Protein AF-A0A4S4L945-F1 (afdb_monomer)

Foldseek 3Di:
DDPDPPPPPPDDLVVVLVVLLPDDLVVLVVQLPPDPSSVVSSLDLSSLLSLVVPDDCLLQLLDQLQPPSVPDDSVRSNVRSVVSNVVSVLVVVCVVPVVSPDPDDDDADDDVCVVQPPCQLHDAPPPDWDWDQDRNRQWIWTQGQLAKIWIWGDDPDPDHIDTLDMPPDDDPDDDDDQRKHFPDWDWDFDNPPSTKIWIWTWIFGDDDPDTGFIKIWIWIQDPVVSDIGTDFIGGDPDPQPADWPDWDWADDDQKIWIWTHHPVDLKIWIKIARGVVRFIEIATRFRFLDWYDDNFWTWTWTADPVRWIKTKTAGPVQVVVVRVVDRYDYPVVGDTDIDTDDPVPDPDSPPCVVVVVVVVVVVVVVD

Mean predicted aligned error: 8.58 Å

Structure (mmCIF, N/CA/C/O backbone):
data_AF-A0A4S4L945-F1
#
_entry.id   AF-A0A4S4L945-F1
#
loop_
_atom_site.group_PDB
_atom_site.id
_atom_site.type_symbol
_atom_site.label_atom_id
_atom_site.label_alt_id
_atom_site.label_comp_id
_atom_site.label_asym_id
_atom_site.label_entity_id
_atom_site.label_seq_id
_atom_site.pdbx_PDB_ins_code
_atom_site.Cartn_x
_atom_site.Cartn_y
_atom_site.Cartn_z
_atom_site.occupancy
_atom_site.B_iso_or_equiv
_atom_site.auth_seq_id
_atom_site.auth_comp_id
_atom_site.auth_asym_id
_atom_site.auth_atom_id
_atom_site.pdbx_PDB_model_num
ATOM 1 N N . MET A 1 1 ? -46.950 -0.192 37.324 1.00 51.53 1 MET A N 1
ATOM 2 C CA . MET A 1 1 ? -46.096 -1.327 36.914 1.00 51.53 1 MET A CA 1
ATOM 3 C C . MET A 1 1 ? -44.756 -1.164 37.608 1.00 51.53 1 MET A C 1
ATOM 5 O O . MET A 1 1 ? -44.047 -0.215 37.305 1.00 51.53 1 MET A O 1
ATOM 9 N N . SER A 1 2 ? -44.457 -1.994 38.605 1.00 56.75 2 SER A N 1
ATOM 10 C CA . SER A 1 2 ? -43.145 -2.006 39.260 1.00 56.75 2 SER A CA 1
ATOM 11 C C . SER A 1 2 ? -42.144 -2.676 38.324 1.00 56.75 2 SER A C 1
ATOM 13 O O . SER A 1 2 ? -42.331 -3.840 37.973 1.00 56.75 2 SER A O 1
ATOM 15 N N . ALA A 1 3 ? -41.114 -1.948 37.892 1.00 60.94 3 ALA A N 1
ATOM 16 C CA . ALA A 1 3 ? -40.014 -2.534 37.138 1.00 60.94 3 ALA A CA 1
ATOM 17 C C . ALA A 1 3 ? -39.340 -3.596 38.019 1.00 60.94 3 ALA A C 1
ATOM 19 O O . ALA A 1 3 ? -38.816 -3.267 39.084 1.00 60.94 3 ALA A O 1
ATOM 20 N N . GLN A 1 4 ? -39.405 -4.866 37.612 1.00 71.81 4 GLN A N 1
ATOM 21 C CA . GLN A 1 4 ? -38.628 -5.908 38.273 1.00 71.81 4 GLN A CA 1
ATOM 22 C C . GLN A 1 4 ? -37.138 -5.571 38.110 1.00 71.81 4 GLN A C 1
ATOM 24 O O . GLN A 1 4 ? -36.712 -5.244 36.997 1.00 71.81 4 GLN A O 1
ATOM 29 N N . PRO A 1 5 ? -36.343 -5.599 39.192 1.00 68.12 5 PRO A N 1
ATOM 30 C CA . PRO A 1 5 ? -34.903 -5.444 39.080 1.00 68.12 5 PRO A CA 1
ATOM 31 C C . PRO A 1 5 ? -34.364 -6.574 38.198 1.00 68.12 5 PRO A C 1
ATOM 33 O O . PRO A 1 5 ? -34.696 -7.737 38.399 1.00 68.12 5 PRO A O 1
ATOM 36 N N . LEU A 1 6 ? -33.564 -6.222 37.191 1.00 68.56 6 LEU A N 1
ATOM 37 C CA . LEU A 1 6 ? -32.927 -7.182 36.292 1.00 68.56 6 LEU A CA 1
ATOM 38 C C . LEU A 1 6 ? -32.012 -8.112 37.109 1.00 68.56 6 LEU A C 1
ATOM 40 O O . LEU A 1 6 ? -30.881 -7.747 37.426 1.00 68.56 6 LEU A O 1
ATOM 44 N N . GLU A 1 7 ? -32.488 -9.317 37.429 1.00 69.44 7 GLU A N 1
ATOM 45 C CA . GLU A 1 7 ? -31.736 -10.356 38.159 1.00 69.44 7 GLU A CA 1
ATOM 46 C C . GLU A 1 7 ? -30.436 -10.774 37.437 1.00 69.44 7 GLU A C 1
ATOM 48 O O . GLU A 1 7 ? -29.521 -11.314 38.052 1.00 69.44 7 GLU A O 1
ATOM 53 N N . GLY A 1 8 ? -30.291 -10.436 36.150 1.00 63.09 8 GLY A N 1
ATOM 54 C CA . GLY A 1 8 ? -29.086 -10.669 35.344 1.00 63.09 8 GLY A CA 1
ATOM 55 C C . GLY A 1 8 ? -27.910 -9.706 35.579 1.00 63.09 8 GLY A C 1
ATOM 56 O O . GLY A 1 8 ? -26.904 -9.809 34.882 1.00 63.09 8 GLY A O 1
ATOM 57 N N . LEU A 1 9 ? -27.992 -8.759 36.524 1.00 71.69 9 LEU A N 1
ATOM 58 C CA . LEU A 1 9 ? -26.921 -7.774 36.773 1.00 71.69 9 LEU A CA 1
ATOM 59 C C . LEU A 1 9 ? -25.743 -8.293 37.620 1.00 71.69 9 LEU A C 1
ATOM 61 O O . LEU A 1 9 ? -24.741 -7.593 37.734 1.00 71.69 9 LEU A O 1
ATOM 65 N N . ASN A 1 10 ? -25.812 -9.517 38.155 1.00 86.25 10 ASN A N 1
ATOM 66 C CA . ASN A 1 10 ? -24.714 -10.147 38.910 1.00 86.25 10 ASN A CA 1
ATOM 67 C C . ASN A 1 10 ? -23.639 -10.807 38.024 1.00 86.25 10 ASN A C 1
ATOM 69 O O . ASN A 1 10 ? -22.883 -11.667 38.475 1.00 86.25 10 ASN A O 1
ATOM 73 N N . VAL A 1 11 ? -23.557 -10.418 36.754 1.00 91.75 11 VAL A N 1
ATOM 74 C CA . VAL A 1 11 ? -22.501 -10.869 35.847 1.00 91.75 11 VAL A CA 1
ATOM 75 C C . VAL A 1 11 ? -21.229 -10.035 36.089 1.00 91.75 11 VAL A C 1
ATOM 77 O O . VAL A 1 11 ? -21.309 -8.802 36.080 1.00 91.75 11 VAL A O 1
ATOM 80 N N . PRO A 1 12 ? -20.056 -10.667 36.288 1.00 95.25 12 PRO A N 1
ATOM 81 C CA . PRO A 1 12 ? -18.782 -9.967 36.436 1.00 95.25 12 PRO A CA 1
ATOM 82 C C . PRO A 1 12 ? -18.471 -9.000 35.280 1.00 95.25 12 PRO A C 1
ATOM 84 O O . PRO A 1 12 ? -18.777 -9.261 34.115 1.00 95.25 12 PRO A O 1
ATOM 87 N N . SER A 1 13 ? -17.847 -7.861 35.594 1.00 94.75 13 SER A N 1
ATOM 88 C CA . SER A 1 13 ? -17.571 -6.787 34.624 1.00 94.75 13 SER A CA 1
ATOM 89 C C . SER A 1 13 ? -16.722 -7.230 33.427 1.00 94.75 13 SER A C 1
ATOM 91 O O . SER A 1 13 ? -16.886 -6.701 32.332 1.00 94.75 13 SER A O 1
ATOM 93 N N . ASP A 1 14 ? -15.816 -8.187 33.610 1.00 95.56 14 ASP A N 1
ATOM 94 C CA . ASP A 1 14 ? -14.976 -8.765 32.556 1.00 95.56 14 ASP A CA 1
ATOM 95 C C . ASP A 1 14 ? -15.785 -9.571 31.531 1.00 95.56 14 ASP A C 1
ATOM 97 O O . ASP A 1 14 ? -15.501 -9.500 30.334 1.00 95.56 14 ASP A O 1
ATOM 101 N N . VAL A 1 15 ? -16.840 -10.264 31.969 1.00 96.00 15 VAL A N 1
ATOM 102 C CA . VAL A 1 15 ? -17.773 -10.952 31.067 1.00 96.00 15 VAL A CA 1
ATOM 103 C C . VAL A 1 15 ? -18.529 -9.929 30.221 1.00 96.00 15 VAL A C 1
ATOM 105 O O . VAL A 1 15 ? -18.613 -10.085 29.004 1.00 96.00 15 VAL A O 1
ATOM 108 N N . TRP A 1 16 ? -19.000 -8.832 30.824 1.00 96.06 16 TRP A N 1
ATOM 109 C CA . TRP A 1 16 ? -19.632 -7.751 30.064 1.00 96.06 16 TRP A CA 1
ATOM 110 C C . TRP A 1 16 ? -18.682 -7.076 29.078 1.00 96.06 16 TRP A C 1
ATOM 112 O O . TRP A 1 16 ? -19.098 -6.765 27.966 1.00 96.06 16 TRP A O 1
ATOM 122 N N . LEU A 1 17 ? -17.411 -6.876 29.442 1.00 96.19 17 LEU A N 1
ATOM 123 C CA . LEU A 1 17 ? -16.409 -6.353 28.509 1.00 96.19 17 LEU A CA 1
ATOM 124 C C . LEU A 1 17 ? -16.252 -7.281 27.301 1.00 96.19 17 LEU A C 1
ATOM 126 O O . LEU A 1 17 ? -16.306 -6.796 26.177 1.00 96.19 17 LEU A O 1
ATOM 130 N N . ARG A 1 18 ? -16.155 -8.601 27.511 1.00 95.00 18 ARG A N 1
ATOM 131 C CA . ARG A 1 18 ? -16.090 -9.583 26.412 1.00 95.00 18 ARG A CA 1
ATOM 132 C C . ARG A 1 18 ? -17.338 -9.579 25.529 1.00 95.00 18 ARG A C 1
ATOM 134 O O . ARG A 1 18 ? -17.214 -9.771 24.325 1.00 95.00 18 ARG A O 1
ATOM 141 N N . ILE A 1 19 ? -18.521 -9.358 26.105 1.00 95.81 19 ILE A N 1
ATOM 142 C CA . ILE A 1 19 ? -19.761 -9.195 25.332 1.00 95.81 19 ILE A CA 1
ATOM 143 C C . ILE A 1 19 ? -19.676 -7.922 24.482 1.00 95.81 19 ILE A C 1
ATOM 145 O O . ILE A 1 19 ? -19.891 -7.978 23.276 1.00 95.81 19 ILE A O 1
ATOM 149 N N . MET A 1 20 ? -19.291 -6.792 25.081 1.00 96.94 20 MET A N 1
ATOM 150 C CA . MET A 1 20 ? -19.167 -5.514 24.373 1.00 96.94 20 MET A CA 1
ATOM 151 C C . MET A 1 20 ? -18.092 -5.531 23.280 1.00 96.94 20 MET A C 1
ATOM 153 O O . MET A 1 20 ? -18.253 -4.845 22.281 1.00 96.94 20 MET A O 1
ATOM 157 N N . GLU A 1 21 ? -17.028 -6.327 23.421 1.00 93.94 21 GLU A N 1
ATOM 158 C CA . GLU A 1 21 ? -16.022 -6.544 22.365 1.00 93.94 21 GLU A CA 1
ATOM 159 C C . GLU A 1 21 ? -16.591 -7.204 21.099 1.00 93.94 21 GLU A C 1
ATOM 161 O O . GLU A 1 21 ? -15.948 -7.163 20.052 1.00 93.94 21 GLU A O 1
ATOM 166 N N . LYS A 1 22 ? -17.763 -7.842 21.190 1.00 94.06 22 LYS A N 1
ATOM 167 C CA . LYS A 1 22 ? -18.469 -8.462 20.059 1.00 94.06 22 LYS A CA 1
ATOM 168 C C . LYS A 1 22 ? -19.614 -7.606 19.522 1.00 94.06 22 LYS A C 1
ATOM 170 O O . LYS A 1 22 ? -20.199 -7.966 18.505 1.00 94.06 22 LYS A O 1
ATOM 175 N N . CYS A 1 23 ? -19.934 -6.506 20.195 1.00 95.62 23 CYS A N 1
ATOM 176 C CA . CYS A 1 23 ? -20.962 -5.572 19.767 1.00 95.62 23 CYS A CA 1
ATOM 177 C C . CYS A 1 23 ? -20.422 -4.610 18.707 1.00 95.62 23 CYS A C 1
ATOM 179 O O . CYS A 1 23 ? -19.255 -4.213 18.736 1.00 95.62 23 CYS A O 1
ATOM 181 N N . ARG A 1 24 ? -21.304 -4.165 17.814 1.00 94.00 24 ARG A N 1
ATOM 182 C CA . ARG A 1 24 ? -21.025 -3.051 16.904 1.00 94.00 24 ARG A CA 1
ATOM 183 C C . ARG A 1 24 ? -20.937 -1.740 17.681 1.00 94.00 24 ARG A C 1
ATOM 185 O O . ARG A 1 24 ? -21.449 -1.608 18.797 1.00 94.00 24 ARG A O 1
ATOM 192 N N . VAL A 1 25 ? -20.322 -0.730 17.078 1.00 95.19 25 VAL A N 1
ATOM 193 C CA . VAL A 1 25 ? -20.132 0.581 17.715 1.00 95.19 25 VAL A CA 1
ATOM 194 C C . VAL A 1 25 ? -21.474 1.232 18.075 1.00 95.19 25 VAL A C 1
ATOM 196 O O . VAL A 1 25 ? -21.603 1.827 19.146 1.00 95.19 25 VAL A O 1
ATOM 199 N N . GLU A 1 26 ? -22.503 1.071 17.246 1.00 95.62 26 GLU A N 1
ATOM 200 C CA . GLU A 1 26 ? -23.861 1.584 17.473 1.00 95.62 26 GLU A CA 1
ATOM 201 C C . GLU A 1 26 ? -24.519 0.934 18.693 1.00 95.62 26 GLU A C 1
ATOM 203 O O . GLU A 1 26 ? -25.183 1.604 19.492 1.00 95.62 26 GLU A O 1
ATOM 208 N N . GLU A 1 27 ? -24.313 -0.371 18.857 1.00 97.06 27 GLU A N 1
ATOM 209 C CA . GLU A 1 27 ? -24.838 -1.157 19.972 1.00 97.06 27 GLU A CA 1
ATOM 210 C C . GLU A 1 27 ? -24.152 -0.750 21.276 1.00 97.06 27 GLU A C 1
ATOM 212 O O . GLU A 1 27 ? -24.826 -0.499 22.273 1.00 97.06 27 GLU A O 1
ATOM 217 N N . ILE A 1 28 ? -22.826 -0.570 21.256 1.00 97.44 28 ILE A N 1
ATOM 218 C CA . ILE A 1 28 ? -22.050 -0.062 22.398 1.00 97.44 28 ILE A CA 1
ATOM 219 C C . ILE A 1 28 ? -22.556 1.322 22.828 1.00 97.44 28 ILE A C 1
ATOM 221 O O . ILE A 1 28 ? -22.795 1.556 24.016 1.00 97.44 28 ILE A O 1
ATOM 225 N N . LEU A 1 29 ? -22.759 2.235 21.871 1.00 96.75 29 LEU A N 1
ATOM 226 C CA . LEU A 1 29 ? -23.290 3.579 22.131 1.00 96.75 29 LEU A CA 1
ATOM 227 C C . LEU A 1 29 ? -24.740 3.563 22.636 1.00 96.75 29 LEU A C 1
ATOM 229 O O . LEU A 1 29 ? -25.163 4.496 23.323 1.00 96.75 29 LEU A O 1
ATOM 233 N N . SER A 1 30 ? -25.510 2.532 22.291 1.00 97.44 30 SER A N 1
ATOM 234 C CA . SER A 1 30 ? -26.875 2.334 22.785 1.00 97.44 30 SER A CA 1
ATOM 235 C C . SER A 1 30 ? -26.867 1.785 24.213 1.00 97.44 30 SER A C 1
ATOM 237 O O . SER A 1 30 ? -27.512 2.366 25.085 1.00 97.44 30 SER A O 1
ATOM 239 N N . LEU A 1 31 ? -26.059 0.753 24.486 1.00 96.50 31 LEU A N 1
ATOM 240 C CA . LEU A 1 31 ? -25.857 0.177 25.821 1.00 96.50 31 LEU A CA 1
ATOM 241 C C . LEU A 1 31 ? -25.383 1.223 26.832 1.00 96.50 31 LEU A C 1
ATOM 243 O O . LEU A 1 31 ? -25.878 1.262 27.959 1.00 96.50 31 LEU A O 1
ATOM 247 N N . GLU A 1 32 ? -24.475 2.113 26.424 1.00 97.25 32 GLU A N 1
ATOM 248 C CA . GLU A 1 32 ? -23.985 3.219 27.254 1.00 97.25 32 GLU A CA 1
ATOM 249 C C . GLU A 1 32 ? -25.119 4.071 27.849 1.00 97.25 32 GLU A C 1
ATOM 251 O O . GLU A 1 32 ? -25.000 4.555 28.977 1.00 97.25 32 GLU A O 1
ATOM 256 N N . LYS A 1 33 ? -26.219 4.256 27.109 1.00 97.50 33 LYS A N 1
ATOM 257 C CA . LYS A 1 33 ? -27.363 5.086 27.518 1.00 97.50 33 LYS A CA 1
ATOM 258 C C . LYS A 1 33 ? -28.334 4.356 28.448 1.00 97.50 33 LYS A C 1
ATOM 260 O O . LYS A 1 33 ? -29.189 5.005 29.042 1.00 97.50 33 LYS A O 1
ATOM 265 N N . CYS A 1 34 ? -28.221 3.034 28.578 1.00 96.38 34 CYS A N 1
ATOM 266 C CA . CYS A 1 34 ? -29.190 2.222 29.310 1.00 96.38 34 CYS A CA 1
ATOM 267 C C . CYS A 1 34 ? -29.028 2.326 30.832 1.00 96.38 34 CYS A C 1
ATOM 269 O O . CYS A 1 34 ? -30.015 2.485 31.548 1.00 96.38 34 CYS A O 1
ATOM 271 N N . CYS A 1 35 ? -27.803 2.204 31.359 1.00 95.06 35 CYS A N 1
ATOM 272 C CA . CYS A 1 35 ? -27.567 2.224 32.807 1.00 95.06 35 CYS A CA 1
ATOM 273 C C . CYS A 1 35 ? -26.130 2.623 33.185 1.00 95.06 35 CYS A C 1
ATOM 275 O O . CYS A 1 35 ? -25.215 2.616 32.361 1.00 95.06 35 CYS A O 1
ATOM 277 N N . LYS A 1 36 ? -25.905 2.926 34.473 1.00 95.38 36 LYS A N 1
ATOM 278 C CA . LYS A 1 36 ? -24.594 3.354 35.002 1.00 95.38 36 LYS A CA 1
ATOM 279 C C . LYS A 1 36 ? -23.494 2.296 34.828 1.00 95.38 36 LYS A C 1
ATOM 281 O O . LYS A 1 36 ? -22.338 2.662 34.626 1.00 95.38 36 LYS A O 1
ATOM 286 N N . LEU A 1 37 ? -23.839 1.007 34.901 1.00 95.06 37 LEU A N 1
ATOM 287 C CA . LEU A 1 37 ? -22.891 -0.088 34.673 1.00 95.06 37 LEU A CA 1
ATOM 288 C C . LEU A 1 37 ? -22.349 -0.036 33.239 1.00 95.06 37 LEU A C 1
ATOM 290 O O . LEU A 1 37 ? -21.143 0.113 33.052 1.00 95.06 37 LEU A O 1
ATOM 294 N N . PHE A 1 38 ? -23.233 -0.071 32.237 1.00 96.62 38 PHE A N 1
ATOM 295 C CA . PHE A 1 38 ? -22.834 -0.008 30.830 1.00 96.62 38 PHE A CA 1
ATOM 296 C C . PHE A 1 38 ? -22.183 1.317 30.462 1.00 96.62 38 PHE A C 1
ATOM 298 O O . PHE A 1 38 ? -21.227 1.319 29.698 1.00 96.62 38 PHE A O 1
ATOM 305 N N . TYR A 1 39 ? -22.606 2.428 31.064 1.00 97.19 39 TYR A N 1
ATOM 306 C CA . TYR A 1 39 ? -21.920 3.705 30.907 1.00 97.19 39 TYR A CA 1
ATOM 307 C C . TYR A 1 39 ? -20.442 3.635 31.320 1.00 97.19 39 TYR A C 1
ATOM 309 O O . TYR A 1 39 ? -19.559 4.131 30.618 1.00 97.19 39 TYR A O 1
ATOM 317 N N . ASN A 1 40 ? -20.151 2.995 32.455 1.00 96.62 40 ASN A N 1
ATOM 318 C CA . ASN A 1 40 ? -18.781 2.832 32.935 1.00 96.62 40 ASN A CA 1
ATOM 319 C C . ASN A 1 40 ? -17.982 1.853 32.061 1.00 96.62 40 ASN A C 1
ATOM 321 O O . ASN A 1 40 ? -16.823 2.127 31.748 1.00 96.62 40 ASN A O 1
ATOM 325 N N . LEU A 1 41 ? -18.600 0.751 31.627 1.00 96.75 41 LEU A N 1
ATOM 326 C CA . LEU A 1 41 ? -17.970 -0.236 30.745 1.00 96.75 41 LEU A CA 1
ATOM 327 C C . LEU A 1 41 ? -17.680 0.340 29.353 1.00 96.75 41 LEU A C 1
ATOM 329 O O . LEU A 1 41 ? -16.562 0.211 28.862 1.00 96.75 41 LEU A O 1
ATOM 333 N N . ALA A 1 42 ? -18.621 1.087 28.774 1.00 97.12 42 ALA A N 1
ATOM 334 C CA . ALA A 1 42 ? -18.456 1.825 27.522 1.00 97.12 42 ALA A CA 1
ATOM 335 C C . ALA A 1 42 ? -17.404 2.940 27.619 1.00 97.12 42 ALA A C 1
ATOM 337 O O . ALA A 1 42 ? -16.998 3.494 26.606 1.00 97.12 42 ALA A O 1
ATOM 338 N N . LYS A 1 43 ? -16.931 3.310 28.814 1.00 96.00 43 LYS A N 1
ATOM 339 C CA . LYS A 1 43 ? -15.778 4.211 28.991 1.00 96.00 43 LYS A CA 1
ATOM 340 C C . LYS A 1 43 ? -14.445 3.479 29.117 1.00 96.00 43 LYS A C 1
ATOM 342 O O . LYS A 1 43 ? -13.402 4.139 29.187 1.00 96.00 43 LYS A O 1
ATOM 347 N N . SER A 1 44 ? -14.462 2.149 29.157 1.00 96.75 44 SER A N 1
ATOM 348 C CA . SER A 1 44 ? -13.255 1.336 29.204 1.00 96.75 44 SER A CA 1
ATOM 349 C C . SER A 1 44 ? -12.437 1.523 27.934 1.00 96.75 44 SER A C 1
ATOM 351 O O . SER A 1 44 ? -12.943 1.457 26.816 1.00 96.75 44 SER A O 1
ATOM 353 N N . ARG A 1 45 ? -11.132 1.721 28.116 1.00 95.50 45 ARG A N 1
ATOM 354 C CA . ARG A 1 45 ? -10.160 1.788 27.023 1.00 95.50 45 ARG A CA 1
ATOM 355 C C . ARG A 1 45 ? -10.157 0.511 26.181 1.00 95.50 45 ARG A C 1
ATOM 357 O O . ARG A 1 45 ? -9.976 0.601 24.974 1.00 95.50 45 ARG A O 1
ATOM 364 N N . ILE A 1 46 ? -10.335 -0.645 26.822 1.00 94.88 46 ILE A N 1
ATOM 365 C CA . ILE A 1 46 ? -10.222 -1.963 26.185 1.00 94.88 46 ILE A CA 1
ATOM 366 C C . ILE A 1 46 ? -11.281 -2.124 25.091 1.00 94.88 46 ILE A C 1
ATOM 368 O O . ILE A 1 46 ? -10.937 -2.521 23.983 1.00 94.88 46 ILE A O 1
ATOM 372 N N . VAL A 1 47 ? -12.525 -1.715 25.365 1.00 95.75 47 VAL A N 1
ATOM 373 C CA . VAL A 1 47 ? -13.643 -1.781 24.407 1.00 95.75 47 VAL A CA 1
ATOM 374 C C . VAL A 1 47 ? -13.308 -1.011 23.130 1.00 95.75 47 VAL A C 1
ATOM 376 O O . VAL A 1 47 ? -13.337 -1.570 22.039 1.00 95.75 47 VAL A O 1
ATOM 379 N N . TRP A 1 48 ? -12.915 0.260 23.258 1.00 95.44 48 TRP A N 1
ATOM 380 C CA . TRP A 1 48 ? -12.605 1.093 22.092 1.00 95.44 48 TRP A CA 1
ATOM 381 C C . TRP A 1 48 ? -11.321 0.680 21.382 1.00 95.44 48 TRP A C 1
ATOM 383 O O . TRP A 1 48 ? -11.239 0.822 20.169 1.00 95.44 48 TRP A O 1
ATOM 393 N N . LEU A 1 49 ? -10.329 0.160 22.108 1.00 93.19 49 LEU A N 1
ATOM 394 C CA . LEU A 1 49 ? -9.123 -0.391 21.496 1.00 93.19 49 LEU A CA 1
ATOM 395 C C . LEU A 1 49 ? -9.457 -1.607 20.625 1.00 93.19 49 LEU A C 1
ATOM 397 O O . LEU A 1 49 ? -8.936 -1.716 19.522 1.00 93.19 49 LEU A O 1
ATOM 401 N N . LYS A 1 50 ? -10.341 -2.490 21.100 1.00 92.31 50 LYS A N 1
ATOM 402 C CA . LYS A 1 50 ? -10.813 -3.651 20.339 1.00 92.31 50 LYS A CA 1
ATOM 403 C C . LYS A 1 50 ? -11.636 -3.249 19.126 1.00 92.31 50 LYS A C 1
ATOM 405 O O . LYS A 1 50 ? -11.387 -3.778 18.052 1.00 92.31 50 LYS A O 1
ATOM 410 N N . CYS A 1 51 ? -12.521 -2.264 19.274 1.00 92.81 51 CYS A N 1
ATOM 411 C CA . CYS A 1 51 ? -13.241 -1.699 18.135 1.00 92.81 51 CYS A CA 1
ATOM 412 C C . CYS A 1 51 ? -12.263 -1.126 17.101 1.00 92.81 51 CYS A C 1
ATOM 414 O O . CYS A 1 51 ? -12.363 -1.457 15.933 1.00 92.81 51 CYS A O 1
ATOM 416 N N . LEU A 1 52 ? -11.268 -0.338 17.529 1.00 90.94 52 LEU A N 1
ATOM 417 C CA . LEU A 1 52 ? -10.251 0.228 16.635 1.00 90.94 52 LEU A CA 1
ATOM 418 C C . LEU A 1 52 ? -9.444 -0.851 15.900 1.00 90.94 52 LEU A C 1
ATOM 420 O O . LEU A 1 52 ? -9.131 -0.680 14.733 1.00 90.94 52 LEU A O 1
ATOM 424 N N . GLN A 1 53 ? -9.096 -1.946 16.583 1.00 87.12 53 GLN A N 1
ATOM 425 C CA . GLN A 1 53 ? -8.379 -3.082 15.991 1.00 87.12 53 GLN A CA 1
ATOM 426 C C . GLN A 1 53 ? -9.230 -3.887 15.005 1.00 87.12 53 GLN A C 1
ATOM 428 O O . GLN A 1 53 ? -8.663 -4.575 14.163 1.00 87.12 53 GLN A O 1
ATOM 433 N N . GLY A 1 54 ? -10.554 -3.843 15.157 1.00 86.56 54 GLY A N 1
ATOM 434 C CA . GLY A 1 54 ? -11.502 -4.479 14.249 1.00 86.56 54 GLY A CA 1
ATOM 435 C C . GLY A 1 54 ? -11.914 -3.602 13.070 1.00 86.56 54 GLY A C 1
ATOM 436 O O . GLY A 1 54 ? -12.544 -4.132 12.167 1.00 86.56 54 GLY A O 1
ATOM 437 N N . LEU A 1 55 ? -11.576 -2.304 13.072 1.00 85.38 55 LEU A N 1
ATOM 438 C CA . LEU A 1 55 ? -11.844 -1.428 11.933 1.00 85.38 55 LEU A CA 1
ATOM 439 C C . LEU A 1 55 ? -10.915 -1.781 10.775 1.00 85.38 55 LEU A C 1
ATOM 441 O O . LEU A 1 55 ? -9.689 -1.822 10.934 1.00 85.38 55 LEU A O 1
ATOM 445 N N . GLU A 1 56 ? -11.500 -1.970 9.602 1.00 79.19 56 GLU A N 1
ATOM 446 C CA . GLU A 1 56 ? -10.738 -2.145 8.373 1.00 79.19 56 GLU A CA 1
ATOM 447 C C . GLU A 1 56 ? -10.295 -0.800 7.782 1.00 79.19 56 GLU A C 1
ATOM 449 O O . GLU A 1 56 ? -10.818 0.269 8.108 1.00 79.19 56 GLU A O 1
ATOM 454 N N . GLN A 1 57 ? -9.309 -0.834 6.878 1.00 70.12 57 GLN A N 1
ATOM 455 C CA . GLN A 1 57 ? -8.766 0.380 6.259 1.00 70.12 57 GLN A CA 1
ATOM 456 C C . GLN A 1 57 ? -9.831 1.164 5.474 1.00 70.12 57 GLN A C 1
ATOM 458 O O . GLN A 1 57 ? -9.783 2.394 5.445 1.00 70.12 57 GLN A O 1
ATOM 463 N N . HIS A 1 58 ? -10.808 0.471 4.884 1.00 69.00 58 HIS A N 1
ATOM 464 C CA . HIS A 1 58 ? -11.897 1.090 4.132 1.00 69.00 58 HIS A CA 1
ATOM 465 C C . HIS A 1 58 ? -12.912 1.813 5.041 1.00 69.00 58 HIS A C 1
ATOM 467 O O . HIS A 1 58 ? -13.504 2.811 4.635 1.00 69.00 58 HIS A O 1
ATOM 473 N N . GLU A 1 59 ? -13.074 1.377 6.295 1.00 73.62 59 GLU A N 1
ATOM 474 C CA . GLU A 1 59 ? -13.979 2.012 7.264 1.00 73.62 59 GLU A CA 1
ATOM 475 C C . GLU A 1 59 ? -13.366 3.262 7.910 1.00 73.62 59 GLU A C 1
ATOM 477 O O . GLU A 1 59 ? -14.076 4.131 8.425 1.00 73.62 59 GLU A O 1
ATOM 482 N N . ALA A 1 60 ? -12.035 3.358 7.901 1.00 76.81 60 ALA A N 1
ATOM 483 C CA . ALA A 1 60 ? -11.283 4.421 8.551 1.00 76.81 60 ALA A CA 1
ATOM 484 C C . ALA A 1 60 ? -10.123 4.943 7.677 1.00 76.81 60 ALA A C 1
ATOM 486 O O . ALA A 1 60 ? -8.979 4.938 8.135 1.00 76.81 60 ALA A O 1
ATOM 487 N N . PRO A 1 61 ? -10.377 5.460 6.457 1.00 67.56 61 PRO A N 1
ATOM 488 C CA . PRO A 1 61 ? -9.309 5.936 5.565 1.00 67.56 61 PRO A CA 1
ATOM 489 C C . PRO A 1 61 ? -8.504 7.102 6.171 1.00 67.56 61 PRO A C 1
ATOM 491 O O . PRO A 1 61 ? -7.304 7.254 5.928 1.00 67.56 61 PRO A O 1
ATOM 494 N N . ASP A 1 62 ? -9.165 7.894 7.023 1.00 69.25 62 ASP A N 1
ATOM 495 C CA . ASP A 1 62 ? -8.587 9.001 7.792 1.00 69.25 62 ASP A CA 1
ATOM 496 C C . ASP A 1 62 ? -7.685 8.541 8.943 1.00 69.25 62 ASP A C 1
ATOM 498 O O . ASP A 1 62 ? -7.002 9.367 9.553 1.00 69.25 62 ASP A O 1
ATOM 502 N N . LEU A 1 63 ? -7.743 7.262 9.325 1.00 74.56 63 LEU A N 1
ATOM 503 C CA . LEU A 1 63 ? -6.976 6.723 10.433 1.00 74.56 63 LEU A CA 1
ATOM 504 C C . LEU A 1 63 ? -5.727 6.034 9.882 1.00 74.56 63 LEU A C 1
ATOM 506 O O . LEU A 1 63 ? -5.804 4.897 9.418 1.00 74.56 63 LEU A O 1
ATOM 510 N N . PRO A 1 64 ? -4.552 6.676 9.966 1.00 70.25 64 PRO A N 1
ATOM 511 C CA . PRO A 1 64 ? -3.332 6.006 9.592 1.00 70.25 64 PRO A CA 1
ATOM 512 C C . PRO A 1 64 ? -3.159 4.701 10.394 1.00 70.25 64 PRO A C 1
ATOM 514 O O . PRO A 1 64 ? -3.231 4.741 11.630 1.00 70.25 64 PRO A O 1
ATOM 517 N N . PRO A 1 65 ? -2.865 3.558 9.745 1.00 67.69 65 PRO A N 1
ATOM 518 C CA . PRO A 1 65 ? -2.695 2.258 10.410 1.00 67.69 65 PRO A CA 1
ATOM 519 C C . PRO A 1 65 ? -1.567 2.222 11.452 1.00 67.69 65 PRO A C 1
ATOM 521 O O . PRO A 1 65 ? -1.436 1.256 12.202 1.00 67.69 65 PRO A O 1
ATOM 524 N N . HIS A 1 66 ? -0.743 3.265 11.510 1.00 67.06 66 HIS A N 1
ATOM 525 C CA . HIS A 1 66 ? 0.397 3.381 12.403 1.00 67.06 66 HIS A CA 1
ATOM 526 C C . HIS A 1 66 ? 0.139 4.174 13.678 1.00 67.06 66 HIS A C 1
ATOM 528 O O . HIS A 1 66 ? 1.060 4.277 14.491 1.00 67.06 66 HIS A O 1
ATOM 534 N N . ILE A 1 67 ? -1.040 4.789 13.851 1.00 74.75 67 ILE A N 1
ATOM 535 C CA . ILE A 1 67 ? -1.313 5.540 15.078 1.00 74.75 67 ILE A CA 1
ATOM 536 C C . ILE A 1 67 ? -1.156 4.557 16.243 1.00 74.75 67 ILE A C 1
ATOM 538 O O . ILE A 1 67 ? -1.943 3.610 16.348 1.00 74.75 67 ILE A O 1
ATOM 542 N N . PRO A 1 68 ? -0.145 4.732 17.120 1.00 76.25 68 PRO A N 1
ATOM 543 C CA . PRO A 1 68 ? 0.111 3.770 18.170 1.00 76.25 68 PRO A CA 1
ATOM 544 C C . PRO A 1 68 ? -1.063 3.846 19.133 1.00 76.25 68 PRO A C 1
ATOM 546 O O . PRO A 1 68 ? -1.178 4.778 19.929 1.00 76.25 68 PRO A O 1
ATOM 549 N N . ALA A 1 69 ? -1.949 2.854 19.067 1.00 84.00 69 ALA A N 1
ATOM 550 C CA . ALA A 1 69 ? -3.173 2.860 19.855 1.00 84.00 69 ALA A CA 1
ATOM 551 C C . ALA A 1 69 ? -2.877 2.964 21.362 1.00 84.00 69 ALA A C 1
ATOM 553 O O . ALA A 1 69 ? -3.666 3.536 22.112 1.00 84.00 69 ALA A O 1
ATOM 554 N N . ALA A 1 70 ? -1.691 2.499 21.781 1.00 83.75 70 ALA A N 1
ATOM 555 C CA . ALA A 1 70 ? -1.134 2.652 23.120 1.00 83.75 70 ALA A CA 1
ATOM 556 C C . ALA A 1 70 ? -0.984 4.116 23.580 1.00 83.75 70 ALA A C 1
ATOM 558 O O . ALA A 1 70 ? -1.203 4.381 24.759 1.00 83.75 70 ALA A O 1
ATOM 559 N N . GLY A 1 71 ? -0.663 5.047 22.676 1.00 84.62 71 GLY A N 1
ATOM 560 C CA . GLY A 1 71 ? -0.460 6.468 22.980 1.00 84.62 71 GLY A CA 1
ATOM 561 C C . GLY A 1 71 ? -1.739 7.308 22.985 1.00 84.62 71 GLY A C 1
ATOM 562 O O . GLY A 1 71 ? -1.766 8.374 23.588 1.00 84.62 71 GLY A O 1
ATOM 563 N N . LEU A 1 72 ? -2.814 6.828 22.359 1.00 90.31 72 LEU A N 1
ATOM 564 C CA . LEU A 1 72 ? -4.097 7.531 22.349 1.00 90.31 72 LEU A CA 1
ATOM 565 C C . LEU A 1 72 ? -4.746 7.489 23.729 1.00 90.31 72 LEU A C 1
ATOM 567 O O . LEU A 1 72 ? -4.752 6.444 24.372 1.00 90.31 72 LEU A O 1
ATOM 571 N N . SER A 1 73 ? -5.378 8.566 24.178 1.00 93.94 73 SER A N 1
ATOM 572 C CA . SER A 1 73 ? -6.235 8.546 25.366 1.00 93.94 73 SER A CA 1
ATOM 573 C C . SER A 1 73 ? -7.534 7.763 25.116 1.00 93.94 73 SER A C 1
ATOM 575 O O . SER A 1 73 ? -7.945 7.514 23.981 1.00 93.94 73 SER A O 1
ATOM 577 N N . LYS A 1 74 ? -8.244 7.384 26.189 1.00 94.12 74 LYS A N 1
ATOM 578 C CA . LYS A 1 74 ? -9.561 6.719 26.078 1.00 94.12 74 LYS A CA 1
ATOM 579 C C . LYS A 1 74 ? -10.583 7.547 25.282 1.00 94.12 74 LYS A C 1
ATOM 581 O O . LYS A 1 74 ? -11.399 6.981 24.563 1.00 94.12 74 LYS A O 1
ATOM 586 N N . GLY A 1 75 ? -10.536 8.876 25.418 1.00 94.25 75 GLY A N 1
ATOM 587 C CA . GLY A 1 75 ? -11.440 9.790 24.721 1.00 94.25 75 GLY A CA 1
ATOM 588 C C . GLY A 1 75 ? -11.115 9.886 23.235 1.00 94.25 75 GLY A C 1
ATOM 589 O O . GLY A 1 75 ? -12.025 9.870 22.411 1.00 94.25 75 GLY A O 1
ATOM 590 N N . GLU A 1 76 ? -9.827 9.914 22.890 1.00 92.31 76 GLU A N 1
ATOM 591 C CA . GLU A 1 76 ? -9.370 9.929 21.498 1.00 92.31 76 GLU A CA 1
ATOM 592 C C . GLU A 1 76 ? -9.694 8.626 20.776 1.00 92.31 76 GLU A C 1
ATOM 594 O O . GLU A 1 76 ? -10.247 8.694 19.684 1.00 92.31 76 GLU A O 1
ATOM 599 N N . LEU A 1 77 ? -9.444 7.466 21.401 1.00 93.12 77 LEU A N 1
ATOM 600 C CA . LEU A 1 77 ? -9.826 6.161 20.843 1.00 93.12 77 LEU A CA 1
ATOM 601 C C . LEU A 1 77 ? -11.313 6.121 20.505 1.00 93.12 77 LEU A C 1
ATOM 603 O O . LEU A 1 77 ? -11.690 5.840 19.371 1.00 93.12 77 LEU A O 1
ATOM 607 N N . ARG A 1 78 ? -12.159 6.462 21.482 1.00 95.12 78 ARG A N 1
ATOM 608 C CA . ARG A 1 78 ? -13.606 6.506 21.284 1.00 95.12 78 ARG A CA 1
ATOM 609 C C . ARG A 1 78 ? -13.989 7.456 20.154 1.00 95.12 78 ARG A C 1
ATOM 611 O O . ARG A 1 78 ? -14.781 7.091 19.294 1.00 95.12 78 ARG A O 1
ATOM 618 N N . ARG A 1 79 ? -13.449 8.678 20.160 1.00 92.88 79 ARG A N 1
ATOM 619 C CA . ARG A 1 79 ? -13.743 9.685 19.134 1.00 92.88 79 ARG A CA 1
ATOM 620 C C . ARG A 1 79 ? -13.371 9.177 17.742 1.00 92.88 79 ARG A C 1
ATOM 622 O O . ARG A 1 79 ? -14.162 9.364 16.827 1.00 92.88 79 ARG A O 1
ATOM 629 N N . LEU A 1 80 ? -12.209 8.543 17.594 1.00 90.31 80 LEU A N 1
ATOM 630 C CA . LEU A 1 80 ? -11.731 7.996 16.324 1.00 90.31 80 LEU A CA 1
ATOM 631 C C . LEU A 1 80 ? -12.622 6.859 15.828 1.00 90.31 80 LEU A C 1
ATOM 633 O O . LEU A 1 80 ? -13.113 6.944 14.709 1.00 90.31 80 LEU A O 1
ATOM 637 N N . VAL A 1 81 ? -12.904 5.865 16.674 1.00 92.25 81 VAL A N 1
ATOM 638 C CA . VAL A 1 81 ? -13.770 4.728 16.319 1.00 92.25 81 VAL A CA 1
ATOM 639 C C . VAL A 1 81 ? -15.163 5.199 15.911 1.00 92.25 81 VAL A C 1
ATOM 641 O O . VAL A 1 81 ? -15.674 4.820 14.860 1.00 92.25 81 VAL A O 1
ATOM 644 N N . VAL A 1 82 ? -15.774 6.071 16.718 1.00 93.06 82 VAL A N 1
ATOM 645 C CA . VAL A 1 82 ? -17.118 6.592 16.436 1.00 93.06 82 VAL A CA 1
ATOM 646 C C . VAL A 1 82 ? -17.126 7.446 15.170 1.00 93.06 82 VAL A C 1
ATOM 648 O O . VAL A 1 82 ? -18.084 7.368 14.406 1.00 93.06 82 VAL A O 1
ATOM 651 N N . LYS A 1 83 ? -16.086 8.261 14.936 1.00 89.62 83 LYS A N 1
ATOM 652 C CA . LYS A 1 83 ? -15.960 9.046 13.700 1.00 89.62 83 LYS A CA 1
ATOM 653 C C . LYS A 1 83 ? -15.854 8.116 12.492 1.00 89.62 83 LYS A C 1
ATOM 655 O O . LYS A 1 83 ? -16.648 8.275 11.579 1.00 89.62 83 LYS A O 1
ATOM 660 N N . ALA A 1 84 ? -14.930 7.157 12.518 1.00 88.38 84 ALA A N 1
ATOM 661 C CA . ALA A 1 84 ? -14.702 6.206 11.432 1.00 88.38 84 ALA A CA 1
ATOM 662 C C . ALA A 1 84 ? -15.979 5.435 11.076 1.00 88.38 84 ALA A C 1
ATOM 664 O O . ALA A 1 84 ? -16.443 5.506 9.945 1.00 88.38 84 ALA A O 1
ATOM 665 N N . THR A 1 85 ? -16.629 4.828 12.072 1.00 88.81 85 THR A N 1
ATOM 666 C CA . THR A 1 85 ? -17.852 4.040 11.844 1.00 88.81 85 THR A CA 1
ATOM 667 C C . THR A 1 85 ? -18.975 4.893 11.247 1.00 88.81 85 THR A C 1
ATOM 669 O O . THR A 1 85 ? -19.610 4.509 10.271 1.00 88.81 85 THR A O 1
ATOM 672 N N . LYS A 1 86 ? -19.188 6.107 11.777 1.00 87.62 86 LYS A N 1
ATOM 673 C CA . LYS A 1 86 ? -20.189 7.035 11.228 1.00 87.62 86 LYS A CA 1
ATOM 674 C C . LYS A 1 86 ? -19.850 7.499 9.817 1.00 87.62 86 LYS A C 1
ATOM 676 O O . LYS A 1 86 ? -20.762 7.660 9.014 1.00 87.62 86 LYS A O 1
ATOM 681 N N . SER A 1 87 ? -18.573 7.748 9.535 1.00 82.56 87 SER A N 1
ATOM 682 C CA . SER A 1 87 ? -18.121 8.093 8.192 1.00 82.56 87 SER A CA 1
ATOM 683 C C . SER A 1 87 ? -18.411 6.943 7.232 1.00 82.56 87 SER A C 1
ATOM 685 O O . SER A 1 87 ? -19.066 7.184 6.228 1.00 82.56 87 SER A O 1
ATOM 687 N N . SER A 1 88 ? -18.009 5.712 7.564 1.00 83.69 88 SER A N 1
ATOM 688 C CA . SER A 1 88 ? -18.263 4.510 6.755 1.00 83.69 88 SER A CA 1
ATOM 689 C C . SER A 1 88 ? -19.753 4.333 6.439 1.00 83.69 88 SER A C 1
ATOM 691 O O . SER A 1 88 ? -20.141 4.258 5.273 1.00 83.69 88 SER A O 1
ATOM 693 N N . LEU A 1 89 ? -20.617 4.403 7.458 1.00 83.31 89 LEU A N 1
ATOM 694 C CA . LEU A 1 89 ? -22.070 4.348 7.265 1.00 83.31 89 LEU A CA 1
ATOM 695 C C . LEU A 1 89 ? -22.577 5.475 6.360 1.00 83.31 89 LEU A C 1
ATOM 697 O O . LEU A 1 89 ? -23.358 5.222 5.449 1.00 83.31 89 LEU A O 1
ATOM 701 N N . SER A 1 90 ? -22.098 6.705 6.564 1.00 81.12 90 SER A N 1
ATOM 702 C CA . SER A 1 90 ? -22.476 7.842 5.724 1.00 81.12 90 SER A CA 1
ATOM 703 C C . SER A 1 90 ? -22.053 7.651 4.267 1.00 81.12 90 SER A C 1
ATOM 705 O O . SER A 1 90 ? -22.807 8.036 3.381 1.00 81.12 90 SER A O 1
ATOM 707 N N . TRP A 1 91 ? -20.874 7.085 3.996 1.00 75.88 91 TRP A N 1
ATOM 708 C CA . TRP A 1 91 ? -20.417 6.800 2.632 1.00 75.88 91 TRP A CA 1
ATOM 709 C C . TRP A 1 91 ? -21.286 5.730 1.960 1.00 75.88 91 TRP A C 1
ATOM 711 O O . TRP A 1 91 ? -21.708 5.915 0.817 1.00 75.88 91 TRP A O 1
ATOM 721 N N . ASN A 1 92 ? -21.638 4.671 2.691 1.00 78.69 92 ASN A N 1
ATOM 722 C CA . ASN A 1 92 ? -22.515 3.605 2.198 1.00 78.69 92 ASN A CA 1
ATOM 723 C C . ASN A 1 92 ? -23.957 4.093 1.954 1.00 78.69 92 ASN A C 1
ATOM 725 O O . ASN A 1 92 ? -24.605 3.707 0.977 1.00 78.69 92 ASN A O 1
ATOM 729 N N . GLU A 1 93 ? -24.457 4.998 2.798 1.00 78.94 93 GLU A N 1
ATOM 730 C CA . GLU A 1 93 ? -25.752 5.655 2.593 1.00 78.94 93 GLU A CA 1
ATOM 731 C C . GLU A 1 93 ? -25.738 6.584 1.369 1.00 78.94 93 GLU A C 1
ATOM 733 O O . GLU A 1 93 ? -26.709 6.599 0.614 1.00 78.94 93 GLU A O 1
ATOM 738 N N . ILE A 1 94 ? -24.642 7.315 1.117 1.00 71.75 94 ILE A N 1
ATOM 739 C CA . ILE A 1 94 ? -24.489 8.167 -0.079 1.00 71.75 94 ILE A CA 1
ATOM 740 C C . ILE A 1 94 ? -24.522 7.332 -1.358 1.00 71.75 94 ILE A C 1
ATOM 742 O O . ILE A 1 94 ? -25.174 7.735 -2.321 1.00 71.75 94 ILE A O 1
ATOM 746 N N . ALA A 1 95 ? -23.876 6.162 -1.368 1.00 68.00 95 ALA A N 1
ATOM 747 C CA . ALA A 1 95 ? -23.939 5.244 -2.507 1.00 68.00 95 ALA A CA 1
ATOM 748 C C . ALA A 1 95 ? -25.387 4.827 -2.830 1.00 68.00 95 ALA A C 1
ATOM 750 O O . ALA A 1 95 ? -25.738 4.629 -3.991 1.00 68.00 95 ALA A O 1
ATOM 751 N N . SER A 1 96 ? -26.243 4.770 -1.807 1.00 74.50 96 SER A N 1
ATOM 752 C CA . SER A 1 96 ? -27.672 4.468 -1.941 1.00 74.50 96 SER A CA 1
ATOM 753 C C . SER A 1 96 ? -28.537 5.709 -2.219 1.00 74.50 96 SER A C 1
ATOM 755 O O . SER A 1 96 ? -29.665 5.578 -2.692 1.00 74.50 96 SER A O 1
ATOM 757 N N . SER A 1 97 ? -28.036 6.917 -1.931 1.00 73.25 97 SER A N 1
ATOM 758 C CA . SER A 1 97 ? -28.764 8.181 -2.087 1.00 73.25 97 SER A CA 1
ATOM 759 C C . SER A 1 97 ? -27.823 9.345 -2.466 1.00 73.25 97 SER A C 1
ATOM 761 O O . SER A 1 97 ? -27.312 10.052 -1.590 1.00 73.25 97 SER A O 1
ATOM 763 N N . PRO A 1 98 ? -27.647 9.630 -3.774 1.00 63.12 98 PRO A N 1
ATOM 764 C CA . PRO A 1 98 ? -26.692 10.624 -4.290 1.00 63.12 98 PRO A CA 1
ATOM 765 C C . PRO A 1 98 ? -26.924 12.062 -3.803 1.00 63.12 98 PRO A C 1
ATOM 767 O O . PRO A 1 98 ? -26.034 12.903 -3.867 1.00 63.12 98 PRO A O 1
ATOM 770 N N . SER A 1 99 ? -28.115 12.376 -3.295 1.00 60.41 99 SER A N 1
ATOM 771 C CA . SER A 1 99 ? -28.453 13.702 -2.766 1.00 60.41 99 SER A CA 1
ATOM 772 C C . SER A 1 99 ? -27.741 14.057 -1.452 1.00 60.41 99 SER A C 1
ATOM 774 O O . SER A 1 99 ? -27.836 15.199 -1.009 1.00 60.41 99 SER A O 1
ATOM 776 N N . LEU A 1 100 ? -27.050 13.102 -0.815 1.00 56.31 100 LEU A N 1
ATOM 777 C CA . LEU A 1 100 ? -26.290 13.298 0.427 1.00 56.31 100 LEU A CA 1
ATOM 778 C C . LEU A 1 100 ? -24.774 13.453 0.203 1.00 56.31 100 LEU A C 1
ATOM 780 O O . LEU A 1 100 ? -24.019 13.383 1.174 1.00 56.31 100 LEU A O 1
ATOM 784 N N . LEU A 1 101 ? -24.339 13.652 -1.052 1.00 55.31 101 LEU A N 1
ATOM 785 C CA . LEU A 1 101 ? -22.936 13.832 -1.446 1.00 55.31 101 LEU A CA 1
ATOM 786 C C . LEU A 1 101 ? -22.154 14.710 -0.455 1.00 55.31 101 LEU A C 1
ATOM 788 O O . LEU A 1 101 ? -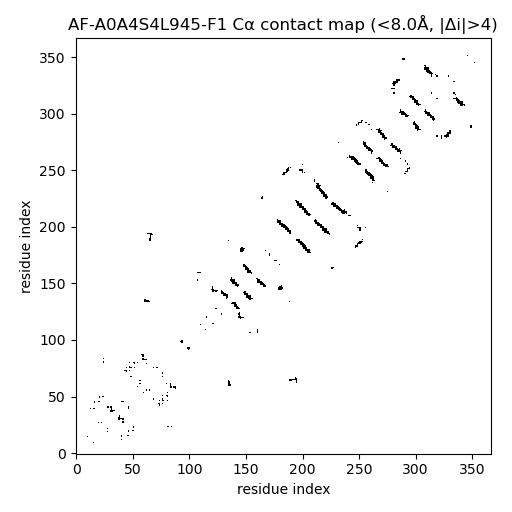22.658 15.725 0.027 1.00 55.31 101 LEU A O 1
ATOM 792 N N . ALA A 1 102 ? -20.928 14.259 -0.159 1.00 55.03 102 ALA A N 1
ATOM 793 C CA . ALA A 1 102 ? -19.970 14.797 0.805 1.00 55.03 102 ALA A CA 1
ATOM 794 C C . ALA A 1 102 ? -20.244 16.253 1.223 1.00 55.03 102 ALA A C 1
ATOM 796 O O . ALA A 1 102 ? -20.079 17.183 0.437 1.00 55.03 102 ALA A O 1
ATOM 797 N N . LYS A 1 103 ? -20.607 16.454 2.500 1.00 57.41 103 LYS A N 1
ATOM 798 C CA . LYS A 1 103 ? -20.970 17.767 3.076 1.00 57.41 103 LYS A CA 1
ATOM 799 C C . LYS A 1 103 ? -19.903 18.860 2.907 1.00 57.41 103 LYS A C 1
ATOM 801 O O . LYS A 1 103 ? -20.208 20.028 3.127 1.00 57.41 103 LYS A O 1
ATOM 806 N N . SER A 1 104 ? -18.674 18.503 2.536 1.00 63.12 104 SER A N 1
ATOM 807 C CA . SER A 1 104 ? -17.637 19.455 2.150 1.00 63.12 104 SER A CA 1
ATOM 808 C C . SER A 1 104 ? -16.662 18.823 1.161 1.00 63.12 104 SER A C 1
ATOM 810 O O . SER A 1 104 ? -15.950 17.880 1.506 1.00 63.12 104 SER A O 1
ATOM 812 N N . THR A 1 105 ? -16.579 19.375 -0.043 1.00 69.75 105 THR A N 1
ATOM 813 C CA . THR A 1 105 ? -15.438 19.172 -0.939 1.00 69.75 105 THR A CA 1
ATOM 814 C C . THR A 1 105 ? -14.413 20.262 -0.662 1.00 69.75 105 THR A C 1
ATOM 816 O O . THR A 1 105 ? -14.770 21.440 -0.625 1.00 69.75 105 THR A O 1
ATOM 819 N N . LYS A 1 106 ? -13.146 19.888 -0.476 1.00 72.81 106 LYS A N 1
ATOM 820 C CA . LYS A 1 106 ? -12.041 20.846 -0.395 1.00 72.81 106 LYS A CA 1
ATOM 821 C C . LYS A 1 106 ? -11.242 20.778 -1.687 1.00 72.81 106 LYS A C 1
ATOM 823 O O . LYS A 1 106 ? -10.741 19.718 -2.046 1.00 72.81 106 LYS A O 1
ATOM 828 N N . GLU A 1 107 ? -11.145 21.906 -2.376 1.00 82.88 107 GLU A N 1
ATOM 829 C CA . GLU A 1 107 ? -10.267 22.043 -3.532 1.00 82.88 107 GLU A CA 1
ATOM 830 C C . GLU A 1 107 ? -8.831 22.265 -3.039 1.00 82.88 107 GLU A C 1
ATOM 832 O O . GLU A 1 107 ? -8.587 23.139 -2.207 1.00 82.88 107 GLU A O 1
ATOM 837 N N . ILE A 1 108 ? -7.888 21.463 -3.535 1.00 78.38 108 ILE A N 1
ATOM 838 C CA . ILE A 1 108 ? -6.452 21.663 -3.322 1.00 78.38 108 ILE A CA 1
ATOM 839 C C . ILE A 1 108 ? -5.895 22.185 -4.641 1.00 78.38 108 ILE A C 1
ATOM 841 O O . ILE A 1 108 ? -5.949 21.486 -5.653 1.00 78.38 108 ILE A O 1
ATOM 845 N N . ARG A 1 109 ? -5.383 23.417 -4.640 1.00 85.31 109 ARG A N 1
ATOM 846 C CA . ARG A 1 109 ? -4.816 24.049 -5.833 1.00 85.31 109 ARG A CA 1
ATOM 847 C C . ARG A 1 109 ? -3.301 23.934 -5.798 1.00 85.31 109 ARG A C 1
ATOM 849 O O . ARG A 1 109 ? -2.664 24.481 -4.911 1.00 85.31 109 ARG A O 1
ATOM 856 N N . ILE A 1 110 ? -2.738 23.222 -6.768 1.00 82.56 110 ILE A N 1
ATOM 857 C CA . ILE A 1 110 ? -1.291 23.150 -6.986 1.00 82.56 110 ILE A CA 1
ATOM 858 C C . ILE A 1 110 ? -0.999 23.937 -8.262 1.00 82.56 110 ILE A C 1
ATOM 860 O O . ILE A 1 110 ? -1.399 23.540 -9.359 1.00 82.56 110 ILE A O 1
ATOM 864 N N . HIS A 1 111 ? -0.341 25.086 -8.121 1.00 81.25 111 HIS A N 1
ATOM 865 C CA . HIS A 1 111 ? -0.001 25.946 -9.248 1.00 81.25 111 HIS A CA 1
ATOM 866 C C . HIS A 1 111 ? 1.187 25.363 -10.021 1.00 81.25 111 HIS A C 1
ATOM 868 O O . HIS A 1 111 ? 2.339 25.557 -9.657 1.00 81.25 111 HIS A O 1
ATOM 874 N N . LEU A 1 112 ? 0.906 24.658 -11.121 1.00 74.31 112 LEU A N 1
ATOM 875 C CA . LEU A 1 112 ? 1.912 23.923 -11.905 1.00 74.31 112 LEU A CA 1
ATOM 876 C C . LEU A 1 112 ? 3.122 24.773 -12.333 1.00 74.31 112 LEU A C 1
ATOM 878 O O . LEU A 1 112 ? 4.229 24.253 -12.392 1.00 74.31 112 LEU A O 1
ATOM 882 N N . LYS A 1 113 ? 2.926 26.071 -12.602 1.00 75.06 113 LYS A N 1
ATOM 883 C CA . LYS A 1 113 ? 4.002 26.990 -13.020 1.00 75.06 113 LYS A CA 1
ATOM 884 C C . LYS A 1 113 ? 5.043 27.239 -11.931 1.00 75.06 113 LYS A C 1
ATOM 886 O O . LYS A 1 113 ? 6.209 27.422 -12.252 1.00 75.06 113 LYS A O 1
ATOM 891 N N . ASP A 1 114 ? 4.623 27.217 -10.672 1.00 77.38 114 ASP A N 1
ATOM 892 C CA . ASP A 1 114 ? 5.523 27.414 -9.533 1.00 77.38 114 ASP A CA 1
ATOM 893 C C . ASP A 1 114 ? 6.294 26.123 -9.213 1.00 77.38 114 ASP A C 1
ATOM 895 O O . ASP A 1 114 ? 7.340 26.145 -8.572 1.00 77.38 114 ASP A O 1
ATOM 899 N N . VAL A 1 115 ? 5.763 24.988 -9.672 1.00 77.19 115 VAL A N 1
ATOM 900 C CA . VAL A 1 115 ? 6.225 23.635 -9.345 1.00 77.19 115 VAL A CA 1
ATOM 901 C C . VAL A 1 115 ? 7.113 23.036 -10.424 1.00 77.19 115 VAL A C 1
ATOM 903 O O . VAL A 1 115 ? 7.992 22.232 -10.122 1.00 77.19 115 VAL A O 1
ATOM 906 N N . ASN A 1 116 ? 6.867 23.413 -11.674 1.00 82.38 116 ASN A N 1
ATOM 907 C CA . ASN A 1 116 ? 7.594 22.946 -12.840 1.00 82.38 116 ASN A CA 1
ATOM 908 C C . ASN A 1 116 ? 8.173 24.139 -13.620 1.00 82.38 116 ASN A C 1
ATOM 910 O O . ASN A 1 116 ? 7.800 24.337 -14.784 1.00 82.38 116 ASN A O 1
ATOM 914 N N . PRO A 1 117 ? 9.024 24.976 -12.986 1.00 69.31 117 PRO A N 1
ATOM 915 C CA . PRO A 1 117 ? 9.776 25.965 -13.739 1.00 69.31 117 PRO A CA 1
ATOM 916 C C . PRO A 1 117 ? 10.590 25.204 -14.794 1.00 69.31 117 PRO A C 1
ATOM 918 O O . PRO A 1 117 ? 11.221 24.196 -14.486 1.00 69.31 117 PRO A O 1
ATOM 921 N N . ASP A 1 118 ? 10.503 25.644 -16.045 1.00 79.38 118 ASP A N 1
ATOM 922 C CA . ASP A 1 118 ? 11.215 25.067 -17.195 1.00 79.38 118 ASP A CA 1
ATOM 923 C C . ASP A 1 118 ? 10.689 23.723 -17.732 1.00 79.38 118 ASP A C 1
ATOM 925 O O . ASP A 1 118 ? 11.366 23.076 -18.527 1.00 79.38 118 ASP A O 1
ATOM 929 N N . GLU A 1 119 ? 9.479 23.302 -17.345 1.00 83.31 119 GLU A N 1
ATOM 930 C CA . GLU A 1 119 ? 8.805 22.111 -17.901 1.00 83.31 119 GLU A CA 1
ATOM 931 C C . GLU A 1 119 ? 9.567 20.779 -17.701 1.00 83.31 119 GLU A C 1
ATOM 933 O O . GLU A 1 119 ? 9.216 19.758 -18.294 1.00 83.31 119 GLU A O 1
ATOM 938 N N . ILE A 1 120 ? 10.560 20.745 -16.805 1.00 85.00 120 ILE A N 1
ATOM 939 C CA . ILE A 1 120 ? 11.428 19.589 -16.514 1.00 85.00 120 ILE A CA 1
ATOM 940 C C . ILE A 1 120 ? 10.633 18.350 -16.072 1.00 85.00 120 ILE A C 1
ATOM 942 O O . ILE A 1 120 ? 10.972 17.224 -16.435 1.00 85.00 120 ILE A O 1
ATOM 946 N N . LEU A 1 121 ? 9.545 18.538 -15.321 1.00 86.31 121 LEU A N 1
ATOM 947 C CA . LEU A 1 121 ? 8.662 17.452 -14.871 1.00 86.31 121 LEU A CA 1
ATOM 948 C C . LEU A 1 121 ? 7.737 16.935 -15.994 1.00 86.31 121 LEU A C 1
ATOM 950 O O . LEU A 1 121 ? 6.972 15.987 -15.79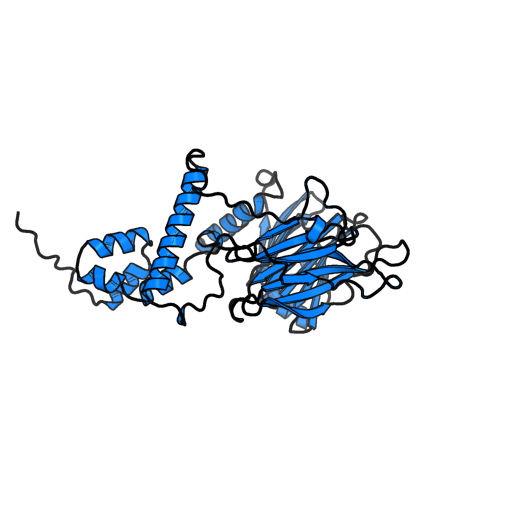5 1.00 86.31 121 LEU A O 1
ATOM 954 N N . GLY A 1 122 ? 7.817 17.527 -17.186 1.00 84.69 122 GLY A N 1
ATOM 955 C CA . GLY A 1 122 ? 6.925 17.288 -18.312 1.00 84.69 122 GLY A CA 1
ATOM 956 C C . GLY A 1 122 ? 5.609 18.056 -18.193 1.00 84.69 122 GLY A C 1
ATOM 957 O O . GLY A 1 122 ? 5.152 18.407 -17.101 1.00 84.69 122 GLY A O 1
ATOM 958 N N . GLU A 1 123 ? 4.973 18.315 -19.333 1.00 81.25 123 GLU A N 1
ATOM 959 C CA . GLU A 1 123 ? 3.631 18.888 -19.353 1.00 81.25 123 GLU A CA 1
ATOM 960 C C . GLU A 1 123 ? 2.618 17.840 -18.875 1.00 81.25 123 GLU A C 1
ATOM 962 O O . GLU A 1 123 ? 2.529 16.757 -19.466 1.00 81.25 123 GLU A O 1
ATOM 967 N N . PRO A 1 124 ? 1.830 18.121 -17.822 1.00 75.50 124 PRO A N 1
ATOM 968 C CA . PRO A 1 124 ? 0.786 17.206 -17.411 1.00 75.50 124 PRO A CA 1
ATOM 969 C C . PRO A 1 124 ? -0.225 17.097 -18.558 1.00 75.50 124 PRO A C 1
ATOM 971 O O . PRO A 1 124 ? -0.792 18.116 -18.963 1.00 75.50 124 PRO A O 1
ATOM 974 N N . PRO A 1 125 ? -0.491 15.891 -19.095 1.00 69.56 125 PRO A N 1
ATOM 975 C CA . PRO A 1 125 ? -1.539 15.735 -20.086 1.00 69.56 125 PRO A CA 1
ATOM 976 C C . PRO A 1 125 ? -2.839 16.235 -19.464 1.00 69.56 125 PRO A C 1
ATOM 978 O O . PRO A 1 125 ? -3.115 15.947 -18.296 1.00 69.56 125 PRO A O 1
ATOM 981 N N . THR A 1 126 ? -3.647 16.950 -20.245 1.00 63.34 126 THR A N 1
ATOM 982 C CA . THR A 1 126 ? -4.861 17.667 -19.812 1.00 63.34 126 THR A CA 1
ATOM 983 C C . THR A 1 126 ? -5.891 16.822 -19.040 1.00 63.34 126 THR A C 1
ATOM 985 O O . THR A 1 126 ? -6.869 17.373 -18.546 1.00 63.34 126 THR A O 1
ATOM 988 N N . PHE A 1 127 ? -5.696 15.505 -18.901 1.00 56.34 127 PHE A N 1
ATOM 989 C CA . PHE A 1 127 ? -6.622 14.592 -18.234 1.00 56.34 127 PHE A CA 1
ATOM 990 C C . PHE A 1 127 ? -5.993 13.415 -17.448 1.00 56.34 127 PHE A C 1
ATOM 992 O O . PHE A 1 127 ? -6.758 12.563 -16.999 1.00 56.34 127 PHE A O 1
ATOM 999 N N . ARG A 1 128 ? -4.660 13.283 -17.267 1.00 67.12 128 ARG A N 1
ATOM 1000 C CA . ARG A 1 128 ? -4.078 12.041 -16.669 1.00 67.12 128 ARG A CA 1
ATOM 1001 C C . ARG A 1 128 ? -2.817 12.212 -15.814 1.00 67.12 128 ARG A C 1
ATOM 1003 O O . ARG A 1 128 ? -1.839 11.494 -16.012 1.00 67.12 128 ARG A O 1
ATOM 1010 N N . LEU A 1 129 ? -2.835 13.102 -14.826 1.00 83.25 129 LEU A N 1
ATOM 1011 C CA . LEU A 1 129 ? -1.884 12.960 -13.720 1.00 83.25 129 LEU A CA 1
ATOM 1012 C C . LEU A 1 129 ? -2.288 11.763 -12.856 1.00 83.25 129 LEU A C 1
ATOM 1014 O O . LEU A 1 129 ? -3.455 11.622 -12.488 1.00 83.25 129 LEU A O 1
ATOM 1018 N N . LYS A 1 130 ? -1.325 10.896 -12.538 1.00 88.62 130 LYS A N 1
ATOM 1019 C CA . LYS A 1 130 ? -1.540 9.806 -11.585 1.00 88.62 130 LYS A CA 1
ATOM 1020 C C . LYS A 1 130 ? -1.361 10.371 -10.176 1.00 88.62 130 LYS A C 1
ATOM 1022 O O . LYS A 1 130 ? -0.267 10.799 -9.808 1.00 88.62 130 LYS A O 1
ATOM 1027 N N . LEU A 1 131 ? -2.455 10.404 -9.423 1.00 90.50 131 LEU A N 1
ATOM 1028 C CA . LEU A 1 131 ? -2.520 10.948 -8.070 1.00 90.50 131 LEU A CA 1
ATOM 1029 C C . LEU A 1 131 ? -2.748 9.816 -7.073 1.00 90.50 131 LEU A C 1
ATOM 1031 O O . LEU A 1 131 ? -3.625 8.981 -7.287 1.00 90.50 131 LEU A O 1
ATOM 1035 N N . PHE A 1 132 ? -2.002 9.816 -5.971 1.00 91.56 132 PHE A N 1
ATOM 1036 C CA . PHE A 1 132 ? -2.157 8.822 -4.909 1.00 91.56 132 PHE A CA 1
ATOM 1037 C C . PHE A 1 132 ? -2.257 9.529 -3.565 1.00 91.56 132 PHE A C 1
ATOM 1039 O O . PHE A 1 132 ? -1.326 10.208 -3.138 1.00 91.56 132 PHE A O 1
ATOM 1046 N N . LEU A 1 133 ? -3.390 9.386 -2.884 1.00 90.75 133 LEU A N 1
ATOM 1047 C CA . LEU A 1 133 ? -3.553 9.922 -1.538 1.00 90.75 133 LEU A CA 1
ATOM 1048 C C . LEU A 1 133 ? -3.017 8.901 -0.531 1.00 90.75 133 LEU A C 1
ATOM 1050 O O . LEU A 1 133 ? -3.527 7.784 -0.444 1.00 90.75 133 LEU A O 1
ATOM 1054 N N . LEU A 1 134 ? -1.992 9.274 0.235 1.00 91.25 134 LEU A N 1
ATOM 1055 C CA . LEU A 1 134 ? -1.435 8.381 1.249 1.00 91.25 134 LEU A CA 1
ATOM 1056 C C . LEU A 1 134 ? -2.412 8.201 2.426 1.00 91.25 134 LEU A C 1
ATOM 1058 O O . LEU A 1 134 ? -3.199 9.111 2.721 1.00 91.25 134 LEU A O 1
ATOM 1062 N N . PRO A 1 135 ? -2.347 7.062 3.148 1.00 85.12 135 PRO A N 1
ATOM 1063 C CA . PRO A 1 135 ? -3.236 6.807 4.275 1.00 85.12 135 PRO A CA 1
ATOM 1064 C C . PRO A 1 135 ? -3.194 7.929 5.321 1.00 85.12 135 PRO A C 1
ATOM 1066 O O . PRO A 1 135 ? -2.134 8.467 5.651 1.00 85.12 135 PRO A O 1
ATOM 1069 N N . GLY A 1 136 ? -4.369 8.288 5.839 1.00 82.94 136 GLY A N 1
ATOM 1070 C CA . GLY A 1 136 ? -4.561 9.456 6.698 1.00 82.94 136 GLY A CA 1
ATOM 1071 C C . GLY A 1 136 ? -4.842 10.764 5.955 1.00 82.94 136 GLY A C 1
ATOM 1072 O O . GLY A 1 136 ? -5.143 11.757 6.611 1.00 82.94 136 GLY A O 1
ATOM 1073 N N . GLY A 1 137 ? -4.757 10.796 4.619 1.00 87.31 137 GLY A N 1
ATOM 1074 C CA . GLY A 1 137 ? -5.253 11.909 3.798 1.00 87.31 137 GLY A CA 1
ATOM 1075 C C . GLY A 1 137 ? -4.458 13.215 3.894 1.00 87.31 137 GLY A C 1
ATOM 1076 O O . GLY A 1 137 ? -4.903 14.238 3.386 1.00 87.31 137 GLY A O 1
ATOM 1077 N N . LYS A 1 138 ? -3.291 13.194 4.547 1.00 90.88 138 LYS A N 1
ATOM 1078 C CA . LYS A 1 138 ? -2.441 14.377 4.784 1.00 90.88 138 LYS A CA 1
ATOM 1079 C C . LYS A 1 138 ? -1.368 14.596 3.726 1.00 90.88 138 LYS A C 1
ATOM 1081 O O . LYS A 1 138 ? -0.715 15.634 3.738 1.00 90.88 138 LYS A O 1
ATOM 1086 N N . HIS A 1 139 ? -1.159 13.616 2.855 1.00 93.62 139 HIS A N 1
ATOM 1087 C CA . HIS A 1 139 ? -0.091 13.637 1.868 1.00 93.62 139 HIS A CA 1
ATOM 1088 C C . HIS A 1 139 ? -0.612 13.122 0.534 1.00 93.62 139 HIS A C 1
ATOM 1090 O O . HIS A 1 139 ? -1.248 12.067 0.485 1.00 93.62 139 HIS A O 1
ATOM 1096 N N . LEU A 1 140 ? -0.331 13.864 -0.530 1.00 93.56 140 LEU A N 1
ATOM 1097 C CA . LEU A 1 140 ? -0.717 13.548 -1.897 1.00 93.56 140 LEU A CA 1
ATOM 1098 C C . LEU A 1 140 ? 0.545 13.305 -2.722 1.00 93.56 140 LEU A C 1
ATOM 1100 O O . LEU A 1 140 ? 1.390 14.190 -2.839 1.00 93.56 140 LEU A O 1
ATOM 1104 N N . LEU A 1 141 ? 0.663 12.120 -3.307 1.00 94.38 141 LEU A N 1
ATOM 1105 C CA . LEU A 1 141 ? 1.691 11.825 -4.290 1.00 94.38 141 LEU A CA 1
ATOM 1106 C C . LEU A 1 141 ? 1.204 12.201 -5.686 1.00 94.38 141 LEU A C 1
ATOM 1108 O O . LEU A 1 141 ? 0.085 11.860 -6.077 1.00 94.38 141 LEU A O 1
ATOM 1112 N N . VAL A 1 142 ? 2.073 12.864 -6.439 1.00 92.56 142 VAL A N 1
ATOM 1113 C CA . VAL A 1 142 ? 1.846 13.264 -7.827 1.00 92.56 142 VAL A CA 1
ATOM 1114 C C . VAL A 1 142 ? 2.933 12.626 -8.677 1.00 92.56 142 VAL A C 1
ATOM 1116 O O . VAL A 1 142 ? 4.107 12.974 -8.543 1.00 92.56 142 VAL A O 1
ATOM 1119 N N . LEU A 1 143 ? 2.544 11.678 -9.530 1.00 91.69 143 LEU A N 1
ATOM 1120 C CA . LEU A 1 143 ?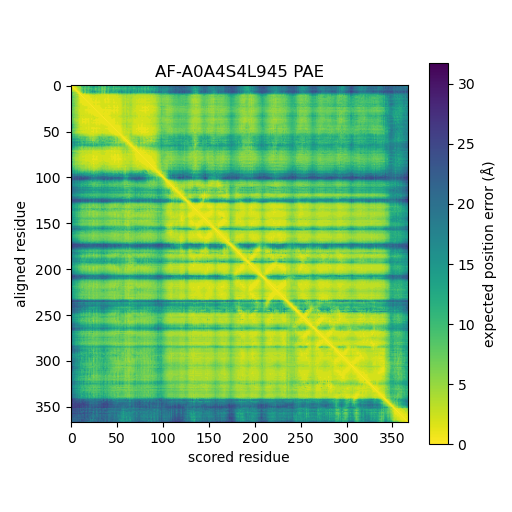 3.433 11.063 -10.508 1.00 91.69 143 LEU A CA 1
ATOM 1121 C C . LEU A 1 143 ? 3.332 11.818 -11.835 1.00 91.69 143 LEU A C 1
ATOM 1123 O O . LEU A 1 143 ? 2.291 11.813 -12.501 1.00 91.69 143 LEU A O 1
ATOM 1127 N N . TRP A 1 144 ? 4.432 12.467 -12.193 1.00 90.44 144 TRP A N 1
ATOM 1128 C CA . TRP A 1 144 ? 4.571 13.307 -13.369 1.00 90.44 144 TRP A CA 1
ATOM 1129 C C . TRP A 1 144 ? 4.918 12.503 -14.628 1.00 90.44 144 TRP A C 1
ATOM 1131 O O . TRP A 1 144 ? 5.564 11.457 -14.531 1.00 90.44 144 TRP A O 1
ATOM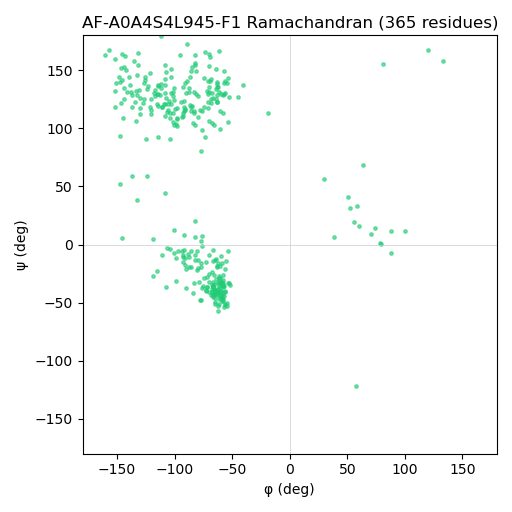 1141 N N . PRO A 1 145 ? 4.553 12.997 -15.828 1.00 87.69 145 PRO A N 1
ATOM 1142 C CA . PRO A 1 145 ? 4.826 12.308 -17.091 1.00 87.69 145 PRO A CA 1
ATOM 1143 C C . PRO A 1 145 ? 6.310 12.067 -17.367 1.00 87.69 145 PRO A C 1
ATOM 1145 O O . PRO A 1 145 ? 6.652 11.041 -17.947 1.00 87.69 145 PRO A O 1
ATOM 1148 N N . ALA A 1 146 ? 7.191 12.968 -16.921 1.00 87.12 146 ALA A N 1
ATOM 1149 C CA . ALA A 1 146 ? 8.635 12.784 -17.056 1.00 87.12 146 ALA A CA 1
ATOM 1150 C C . ALA A 1 146 ? 9.228 11.782 -16.044 1.00 87.12 146 ALA A C 1
ATOM 1152 O O . ALA A 1 146 ? 10.443 11.647 -15.969 1.00 87.12 146 ALA A O 1
ATOM 1153 N N . GLY A 1 147 ? 8.397 11.075 -15.267 1.00 89.12 147 GLY A N 1
ATOM 1154 C CA . GLY A 1 147 ? 8.846 10.034 -14.342 1.00 89.12 147 GLY A CA 1
ATOM 1155 C C . GLY A 1 147 ? 9.223 10.527 -12.948 1.00 89.12 147 GLY A C 1
ATOM 1156 O O . GLY A 1 147 ? 9.785 9.764 -12.169 1.00 89.12 147 GLY A O 1
ATOM 1157 N N . TYR A 1 148 ? 8.897 11.772 -12.608 1.00 91.19 148 TYR A N 1
ATOM 1158 C CA . TYR A 1 148 ? 9.134 12.309 -11.273 1.00 91.19 148 TYR A CA 1
ATOM 1159 C C . TYR A 1 148 ? 7.954 12.046 -10.342 1.00 91.19 148 TYR A C 1
ATOM 1161 O O . TYR A 1 148 ? 6.793 12.195 -10.720 1.00 91.19 148 TYR A O 1
ATOM 1169 N N . LEU A 1 149 ? 8.248 11.720 -9.091 1.00 94.19 149 LEU A N 1
ATOM 1170 C CA . LEU A 1 149 ? 7.281 11.594 -8.015 1.00 94.19 149 LEU A CA 1
ATOM 1171 C C . LEU A 1 149 ? 7.451 12.760 -7.044 1.00 94.19 149 LEU A C 1
ATOM 1173 O O . LEU A 1 149 ? 8.511 12.926 -6.446 1.00 94.19 149 LEU A O 1
ATOM 1177 N N . GLN A 1 150 ? 6.400 13.547 -6.856 1.00 94.31 150 GLN A N 1
ATOM 1178 C CA . GLN A 1 150 ? 6.351 14.575 -5.818 1.00 94.31 150 GLN A CA 1
ATOM 1179 C C . GLN A 1 150 ? 5.426 14.161 -4.690 1.00 94.31 150 GLN A C 1
ATOM 1181 O O . GLN A 1 150 ? 4.402 13.525 -4.931 1.00 94.31 150 GLN A O 1
ATOM 1186 N N . CYS A 1 151 ? 5.743 14.599 -3.477 1.00 95.44 151 CYS A N 1
ATOM 1187 C CA . CYS A 1 151 ? 4.833 14.516 -2.345 1.00 95.44 151 CYS A CA 1
ATOM 1188 C C . CYS A 1 151 ? 4.447 15.901 -1.863 1.00 95.44 151 CYS A C 1
ATOM 1190 O O . CYS A 1 151 ? 5.297 16.747 -1.587 1.00 95.44 151 CYS A O 1
ATOM 1192 N N . TRP A 1 152 ? 3.146 16.095 -1.727 1.00 94.69 152 TRP A N 1
ATOM 1193 C CA . TRP A 1 152 ? 2.520 17.338 -1.332 1.00 94.69 152 TRP A CA 1
ATOM 1194 C C . TRP A 1 152 ? 1.840 17.178 0.013 1.00 94.69 152 TRP A C 1
ATOM 1196 O O . TRP A 1 152 ? 1.145 16.188 0.248 1.00 94.69 152 TRP A O 1
ATOM 1206 N N . SER A 1 153 ? 1.991 18.170 0.885 1.00 93.81 153 SER A N 1
ATOM 1207 C CA . SER A 1 153 ? 1.152 18.268 2.071 1.00 93.81 153 SER A CA 1
ATOM 1208 C C . SER A 1 153 ? -0.277 18.644 1.674 1.00 93.81 153 SER A C 1
ATOM 1210 O O . SER A 1 153 ? -0.511 19.520 0.840 1.00 93.81 153 SER A O 1
ATOM 1212 N N . VAL A 1 154 ? -1.249 17.965 2.281 1.00 91.56 154 VAL A N 1
ATOM 1213 C CA . VAL A 1 154 ? -2.673 18.281 2.171 1.00 91.56 154 VAL A CA 1
ATOM 1214 C C . VAL A 1 154 ? -3.059 19.087 3.413 1.00 91.56 154 VAL A C 1
ATOM 1216 O O . VAL A 1 154 ? -3.159 18.525 4.507 1.00 91.56 154 VAL A O 1
ATOM 1219 N N . PRO A 1 155 ? -3.234 20.411 3.290 1.00 86.94 155 PRO A N 1
ATOM 1220 C CA . PRO A 1 155 ? -3.444 21.284 4.437 1.00 86.94 155 PRO A CA 1
ATOM 1221 C C . PRO A 1 155 ? -4.811 21.024 5.078 1.00 86.94 155 PRO A C 1
ATOM 1223 O O . PRO A 1 155 ? -5.814 20.872 4.379 1.00 86.94 155 PRO A O 1
ATOM 1226 N N . GLU A 1 156 ? -4.899 21.041 6.412 1.00 80.44 156 GLU A N 1
ATOM 1227 C CA . GLU A 1 156 ? -6.180 20.878 7.119 1.00 80.44 156 GLU A CA 1
ATOM 1228 C C . GLU A 1 156 ? -7.042 22.162 7.032 1.00 80.44 156 GLU A C 1
ATOM 1230 O O . GLU A 1 156 ? -8.250 22.070 6.815 1.00 80.44 156 GLU A O 1
ATOM 1235 N N . GLN A 1 157 ? -6.451 23.368 7.060 1.00 79.69 157 GLN A N 1
ATOM 1236 C CA . GLN A 1 157 ? -7.158 24.669 7.021 1.00 79.69 157 GLN A CA 1
ATOM 1237 C C . GLN A 1 157 ? -6.279 25.755 6.392 1.00 79.69 157 GLN A C 1
ATOM 1239 O O . GLN A 1 157 ? -5.129 25.821 6.800 1.00 79.69 157 GLN A O 1
ATOM 1244 N N . ASP A 1 158 ? -6.811 26.543 5.441 1.00 79.25 158 ASP A N 1
ATOM 1245 C CA . ASP A 1 158 ? -6.311 27.803 4.817 1.00 79.25 158 ASP A CA 1
ATOM 1246 C C . ASP A 1 158 ? -4.806 27.978 4.516 1.00 79.25 158 ASP A C 1
ATOM 1248 O O . ASP A 1 158 ? -4.365 29.046 4.101 1.00 79.25 158 ASP A O 1
ATOM 1252 N N . LEU A 1 159 ? -4.003 26.939 4.705 1.00 87.69 159 LEU A N 1
ATOM 1253 C CA . LEU A 1 159 ? -2.598 26.884 4.359 1.00 87.69 159 LEU A CA 1
ATOM 1254 C C . LEU A 1 159 ? -2.478 26.437 2.908 1.00 87.69 159 LEU A C 1
ATOM 1256 O O . LEU A 1 159 ? -3.236 25.579 2.454 1.00 87.69 159 LEU A O 1
ATOM 1260 N N . GLU A 1 160 ? -1.500 26.996 2.211 1.00 89.88 160 GLU A N 1
ATOM 1261 C CA . GLU A 1 160 ? -1.127 26.539 0.878 1.00 89.88 160 GLU A CA 1
ATOM 1262 C C . GLU A 1 160 ? -0.486 25.141 0.958 1.00 89.88 160 GLU A C 1
ATOM 1264 O O . GLU A 1 160 ? 0.250 24.853 1.915 1.00 89.88 160 GLU A O 1
ATOM 1269 N N . PRO A 1 161 ? -0.753 24.253 -0.015 1.00 92.19 161 PRO A N 1
ATOM 1270 C CA . PRO A 1 161 ? -0.074 22.970 -0.098 1.00 92.19 161 PRO A CA 1
ATOM 1271 C C . PRO A 1 161 ? 1.425 23.194 -0.336 1.00 92.19 161 PRO A C 1
ATOM 1273 O O . PRO A 1 161 ? 1.830 24.072 -1.096 1.00 92.19 161 PRO A O 1
ATOM 1276 N N . GLN A 1 16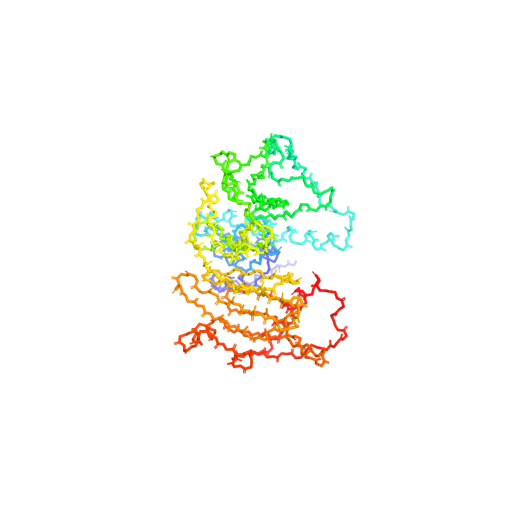2 ? 2.263 22.393 0.318 1.00 93.12 162 GLN A N 1
ATOM 1277 C CA . GLN A 1 162 ? 3.719 22.492 0.207 1.00 93.12 162 GLN A CA 1
ATOM 1278 C C . GLN A 1 162 ? 4.285 21.213 -0.396 1.00 93.12 162 GLN A C 1
ATOM 1280 O O . GLN A 1 162 ? 3.946 20.114 0.049 1.00 93.12 162 GLN A O 1
ATOM 1285 N N . CYS A 1 163 ? 5.174 21.355 -1.380 1.00 93.56 163 CYS A N 1
ATOM 1286 C CA . CYS A 1 163 ? 5.966 20.238 -1.878 1.00 93.56 163 CYS A CA 1
ATOM 1287 C C . CYS A 1 163 ? 6.992 19.861 -0.807 1.00 93.56 163 CYS A C 1
ATOM 1289 O O . CYS A 1 163 ? 7.842 20.671 -0.444 1.00 93.56 163 CYS A O 1
ATOM 1291 N N . LEU A 1 164 ? 6.892 18.643 -0.284 1.00 95.00 164 LEU A N 1
ATOM 1292 C CA . LEU A 1 164 ? 7.765 18.146 0.776 1.00 95.00 164 LEU A CA 1
ATOM 1293 C C . LEU A 1 164 ? 9.067 17.587 0.208 1.00 95.00 164 LEU A C 1
ATOM 1295 O O . LEU A 1 164 ? 10.134 17.804 0.773 1.00 95.00 164 LEU A O 1
ATOM 1299 N N . TRP A 1 165 ? 8.970 16.857 -0.899 1.00 95.56 165 TRP A N 1
ATOM 1300 C CA . TRP A 1 165 ? 10.108 16.252 -1.577 1.00 95.56 165 TRP A CA 1
ATOM 1301 C C . TRP A 1 165 ? 9.762 15.906 -3.024 1.00 95.56 165 TRP A C 1
ATOM 1303 O O . TRP A 1 165 ? 8.590 15.810 -3.406 1.00 95.56 165 TRP A O 1
ATOM 1313 N N . LEU A 1 166 ? 10.817 15.693 -3.803 1.00 94.00 166 LEU A N 1
ATOM 1314 C CA . LEU A 1 166 ? 10.799 15.237 -5.184 1.00 94.00 166 LEU A CA 1
ATOM 1315 C C . LEU A 1 166 ? 11.690 13.996 -5.286 1.00 94.00 166 LEU A C 1
ATOM 1317 O O . LEU A 1 166 ? 12.709 13.907 -4.607 1.00 94.00 166 LEU A O 1
ATOM 1321 N N . TYR A 1 167 ? 11.301 13.040 -6.120 1.00 94.38 167 TYR A N 1
ATOM 1322 C CA . TYR A 1 167 ? 12.108 11.872 -6.425 1.00 94.38 167 TYR A CA 1
ATOM 1323 C C . TYR A 1 167 ? 12.042 11.529 -7.928 1.00 94.38 167 TYR A C 1
ATOM 1325 O O . TYR A 1 167 ? 10.943 11.505 -8.481 1.00 94.38 167 TYR A O 1
ATOM 1333 N N . PRO A 1 168 ? 13.169 11.181 -8.576 1.00 92.38 168 PRO A N 1
ATOM 1334 C CA . PRO A 1 168 ? 14.525 11.419 -8.077 1.00 92.38 168 PRO A CA 1
ATOM 1335 C C . PRO A 1 168 ? 14.781 12.926 -7.904 1.00 92.38 168 PRO A C 1
ATOM 1337 O O . PRO A 1 168 ? 14.000 13.748 -8.386 1.00 92.38 168 PRO A O 1
ATOM 1340 N N . ASP A 1 169 ? 15.854 13.287 -7.201 1.00 90.69 169 ASP A N 1
ATOM 1341 C CA . ASP A 1 169 ? 16.266 14.689 -7.094 1.00 90.69 169 ASP A CA 1
ATOM 1342 C C . ASP A 1 169 ? 16.501 15.288 -8.491 1.00 90.69 169 ASP A C 1
ATOM 1344 O O . ASP A 1 169 ? 16.887 14.577 -9.429 1.00 90.69 169 ASP A O 1
ATOM 1348 N N . LEU A 1 170 ? 16.260 16.597 -8.639 1.00 87.62 170 LEU A N 1
ATOM 1349 C CA . LEU A 1 170 ? 16.564 17.265 -9.901 1.00 87.62 170 LEU A CA 1
ATOM 1350 C C . LEU A 1 170 ? 18.075 17.209 -10.163 1.00 87.62 170 LEU A C 1
ATOM 1352 O O . LEU A 1 170 ? 18.868 17.432 -9.248 1.00 87.62 170 LEU A O 1
ATOM 1356 N N . PRO A 1 171 ? 18.479 16.943 -11.410 1.00 85.06 171 PRO A N 1
ATOM 1357 C CA . PRO A 1 171 ? 19.882 16.932 -11.785 1.00 85.06 171 PRO A CA 1
ATOM 1358 C C . PRO A 1 171 ? 20.499 18.325 -11.606 1.00 85.06 171 PRO A C 1
ATOM 1360 O O . PRO A 1 171 ? 19.984 19.327 -12.107 1.00 85.06 171 PRO A O 1
ATOM 1363 N N . GLU A 1 172 ? 21.631 18.391 -10.905 1.00 84.06 172 GLU A N 1
ATOM 1364 C CA . GLU A 1 172 ? 22.418 19.616 -10.755 1.00 84.06 172 GLU A CA 1
ATOM 1365 C C . GLU A 1 172 ? 23.218 19.885 -12.046 1.00 84.06 172 GLU A C 1
ATOM 1367 O O . GLU A 1 172 ? 24.402 19.573 -12.146 1.00 84.06 172 GLU A O 1
ATOM 1372 N N . GLY A 1 173 ? 22.569 20.450 -13.070 1.00 78.25 173 GLY A N 1
ATOM 1373 C CA . GLY A 1 173 ? 23.228 20.919 -14.298 1.00 78.25 173 GLY A CA 1
ATOM 1374 C C . GLY A 1 173 ? 22.758 20.257 -15.599 1.00 78.25 173 GLY A C 1
ATOM 1375 O O . GLY A 1 173 ? 22.046 19.260 -15.608 1.00 78.25 173 GLY A O 1
ATOM 1376 N N . ALA A 1 174 ? 23.146 20.852 -16.731 1.00 54.97 174 ALA A N 1
ATOM 1377 C CA . ALA A 1 174 ? 22.543 20.586 -18.042 1.00 54.97 174 ALA A CA 1
ATOM 1378 C C . ALA A 1 174 ? 23.110 19.378 -18.825 1.00 54.97 174 ALA A C 1
ATOM 1380 O O . ALA A 1 174 ? 22.594 19.085 -19.901 1.00 54.97 174 ALA A O 1
ATOM 1381 N N . SER A 1 175 ? 24.173 18.701 -18.368 1.00 57.47 175 SER A N 1
ATOM 1382 C CA . SER A 1 175 ? 24.969 17.831 -19.261 1.00 57.47 175 SER A CA 1
ATOM 1383 C C . SER A 1 175 ? 24.886 16.319 -19.033 1.00 57.47 175 SER A C 1
ATOM 1385 O O . SER A 1 175 ? 25.374 15.584 -19.885 1.00 57.47 175 SER A O 1
ATOM 1387 N N . GLU A 1 176 ? 24.274 15.821 -17.956 1.00 58.22 176 GLU A N 1
ATOM 1388 C CA . GLU A 1 176 ? 24.184 14.368 -17.692 1.00 58.22 176 GLU A CA 1
ATOM 1389 C C . GLU A 1 176 ? 22.768 13.914 -17.313 1.00 58.22 176 GLU A C 1
ATOM 1391 O O . GLU A 1 176 ? 22.565 13.028 -16.483 1.00 58.22 176 GLU A O 1
ATOM 1396 N N . ASN A 1 177 ? 21.756 14.496 -17.961 1.00 61.50 177 ASN A N 1
ATOM 1397 C CA . ASN A 1 177 ? 20.380 14.038 -17.806 1.00 61.50 177 ASN A CA 1
ATOM 1398 C C . ASN A 1 177 ? 20.185 12.720 -18.541 1.00 61.50 177 ASN A C 1
ATOM 1400 O O . ASN A 1 177 ? 19.825 12.702 -19.715 1.00 61.50 177 ASN A O 1
ATOM 1404 N N . ARG A 1 178 ? 20.375 11.610 -17.831 1.00 67.62 178 ARG A N 1
ATOM 1405 C CA . ARG A 1 178 ? 19.646 10.382 -18.147 1.00 67.62 178 ARG A CA 1
ATOM 1406 C C . ARG A 1 178 ? 18.298 10.485 -17.446 1.00 67.62 178 ARG A C 1
ATOM 1408 O O . ARG A 1 178 ? 18.270 10.362 -16.220 1.00 67.62 178 ARG A O 1
ATOM 1415 N N . PRO A 1 179 ? 17.199 10.757 -18.168 1.00 75.88 179 PRO A N 1
ATOM 1416 C CA . PRO A 1 179 ? 15.904 10.826 -17.526 1.00 75.88 179 PRO A CA 1
ATOM 1417 C C . PRO A 1 179 ? 15.579 9.443 -16.961 1.00 75.88 179 PRO A C 1
ATOM 1419 O O . PRO A 1 179 ? 15.636 8.432 -17.667 1.00 75.88 179 PRO A O 1
ATOM 1422 N N . VAL A 1 180 ? 15.293 9.407 -15.664 1.00 82.06 180 VAL A N 1
ATOM 1423 C CA . VAL A 1 180 ? 14.753 8.225 -15.003 1.00 82.06 180 VAL A CA 1
ATOM 1424 C C . VAL A 1 180 ? 13.247 8.281 -15.184 1.00 82.06 180 VAL A C 1
ATOM 1426 O O . VAL A 1 180 ? 12.599 9.187 -14.667 1.00 82.06 180 VAL A O 1
ATOM 1429 N N . LEU A 1 181 ? 12.685 7.321 -15.913 1.00 86.12 181 LEU A N 1
ATOM 1430 C CA . LEU A 1 181 ? 11.237 7.208 -16.041 1.00 86.12 181 LEU A CA 1
ATOM 1431 C C . LEU A 1 181 ? 10.691 6.278 -14.960 1.00 86.12 181 LEU A C 1
ATOM 1433 O O . LEU A 1 181 ? 11.015 5.091 -14.932 1.00 86.12 181 LEU A O 1
ATOM 1437 N N . LEU A 1 182 ? 9.831 6.802 -14.090 1.00 86.44 182 LEU A N 1
ATOM 1438 C CA . LEU A 1 182 ? 9.069 5.999 -13.141 1.00 86.44 182 LEU A CA 1
ATOM 1439 C C . LEU A 1 182 ? 7.866 5.358 -13.849 1.00 86.44 182 LEU A C 1
ATOM 1441 O O . LEU A 1 182 ? 6.906 6.030 -14.228 1.00 86.44 182 LEU A O 1
ATOM 1445 N N . TYR A 1 183 ? 7.931 4.042 -14.034 1.00 83.19 183 TYR A N 1
ATOM 1446 C CA . TYR A 1 183 ? 6.951 3.251 -14.780 1.00 83.19 183 TYR A CA 1
ATOM 1447 C C . TYR A 1 183 ? 5.816 2.731 -13.888 1.00 83.19 183 TYR A C 1
ATOM 1449 O O . TYR A 1 183 ? 4.650 2.687 -14.292 1.00 83.19 183 TYR A O 1
ATOM 1457 N N . GLY A 1 184 ? 6.153 2.354 -12.655 1.00 86.00 184 GLY A N 1
ATOM 1458 C CA . GLY A 1 184 ? 5.233 1.754 -11.697 1.00 86.00 184 GLY A CA 1
ATOM 1459 C C . GLY A 1 184 ? 5.447 2.291 -10.288 1.00 86.00 184 GLY A C 1
ATOM 1460 O O . GLY A 1 184 ? 6.579 2.558 -9.887 1.00 86.00 184 GLY A O 1
ATOM 1461 N N . LEU A 1 185 ? 4.348 2.429 -9.550 1.00 92.94 185 LEU A N 1
ATOM 1462 C CA . LEU A 1 185 ? 4.323 2.838 -8.152 1.00 92.94 185 LEU A CA 1
ATOM 1463 C C . LEU A 1 185 ? 3.331 1.948 -7.403 1.00 92.94 185 LEU A C 1
ATOM 1465 O O . LEU A 1 185 ? 2.177 1.847 -7.811 1.00 92.94 185 LEU A O 1
ATOM 1469 N N . ASP A 1 186 ? 3.778 1.371 -6.296 1.00 94.00 186 ASP A N 1
ATOM 1470 C CA . ASP A 1 186 ? 2.909 0.883 -5.222 1.00 94.00 186 ASP A CA 1
ATOM 1471 C C . ASP A 1 186 ? 3.451 1.389 -3.880 1.00 94.00 186 ASP A C 1
ATOM 1473 O O . ASP A 1 186 ? 4.589 1.866 -3.796 1.00 94.00 186 ASP A O 1
ATOM 1477 N N . TYR A 1 187 ? 2.653 1.315 -2.822 1.00 93.75 187 TYR A N 1
ATOM 1478 C CA . TYR A 1 187 ? 3.091 1.703 -1.492 1.00 93.75 187 TYR A CA 1
ATOM 1479 C C . TYR A 1 187 ? 2.513 0.820 -0.392 1.00 93.75 187 TYR A C 1
ATOM 1481 O O . TYR A 1 187 ? 1.409 0.293 -0.489 1.00 93.75 187 TYR A O 1
ATOM 1489 N N . ASP A 1 188 ? 3.257 0.722 0.706 1.00 92.88 188 ASP A N 1
ATOM 1490 C CA . ASP A 1 188 ? 2.821 0.062 1.930 1.00 92.88 188 ASP A CA 1
ATOM 1491 C C . ASP A 1 188 ? 3.135 0.918 3.150 1.00 92.88 188 ASP A C 1
ATOM 1493 O O . ASP A 1 188 ? 4.258 1.397 3.331 1.00 92.88 188 ASP A O 1
ATOM 1497 N N . MET A 1 189 ? 2.145 1.087 4.022 1.00 86.69 189 MET A N 1
ATOM 1498 C CA . MET A 1 189 ? 2.338 1.801 5.275 1.00 86.69 189 MET A CA 1
ATOM 1499 C C . MET A 1 189 ? 2.732 0.827 6.379 1.00 86.69 189 MET A C 1
ATOM 1501 O O . MET A 1 189 ? 1.958 -0.026 6.815 1.00 86.69 189 MET A O 1
ATOM 1505 N N . GLN A 1 190 ? 3.934 1.012 6.906 1.00 83.44 190 GLN A N 1
ATOM 1506 C CA . GLN A 1 190 ? 4.497 0.125 7.906 1.00 83.44 190 GLN A CA 1
ATOM 1507 C C . GLN A 1 190 ? 3.866 0.367 9.284 1.00 83.44 190 GLN A C 1
ATOM 1509 O O . GLN A 1 190 ? 4.070 1.396 9.934 1.00 83.44 190 GLN A O 1
ATOM 1514 N N . ARG A 1 191 ? 3.148 -0.640 9.799 1.00 75.38 191 ARG A N 1
ATOM 1515 C CA . ARG A 1 191 ? 2.505 -0.581 11.130 1.00 75.38 191 ARG A CA 1
ATOM 1516 C C . ARG A 1 191 ? 3.500 -0.371 12.280 1.00 75.38 191 ARG A C 1
ATOM 1518 O O . ARG A 1 191 ? 3.135 0.178 13.315 1.00 75.38 191 ARG A O 1
ATOM 1525 N N . LYS A 1 192 ? 4.747 -0.836 12.132 1.00 77.38 192 LYS A N 1
ATOM 1526 C CA . LYS A 1 192 ? 5.754 -0.845 13.211 1.00 77.38 192 LYS A CA 1
ATOM 1527 C C . LYS A 1 192 ? 6.612 0.424 13.286 1.00 77.38 192 LYS A C 1
ATOM 1529 O O . LYS A 1 192 ? 7.176 0.690 14.344 1.00 77.38 192 LYS A O 1
ATOM 1534 N N . SER A 1 193 ? 6.715 1.213 12.220 1.00 73.44 193 SER A N 1
ATOM 1535 C CA . SER A 1 193 ? 7.701 2.301 12.102 1.00 73.44 193 SER A CA 1
ATOM 1536 C C . SER A 1 193 ? 7.076 3.693 12.187 1.00 73.44 193 SER A C 1
ATOM 1538 O O . SER A 1 193 ? 7.399 4.585 11.419 1.00 73.44 193 SER A O 1
ATOM 1540 N N . ARG A 1 194 ? 6.160 3.912 13.140 1.00 80.88 194 ARG A N 1
ATOM 1541 C CA . ARG A 1 194 ? 5.544 5.237 13.382 1.00 80.88 194 ARG A CA 1
ATOM 1542 C C . ARG A 1 194 ? 4.856 5.861 12.158 1.00 80.88 194 ARG A C 1
ATOM 1544 O O . ARG A 1 194 ? 4.605 7.060 12.168 1.00 80.88 194 ARG A O 1
ATOM 1551 N N . GLY A 1 195 ? 4.517 5.060 11.152 1.00 84.75 195 GLY A N 1
ATOM 1552 C CA . GLY A 1 195 ? 3.803 5.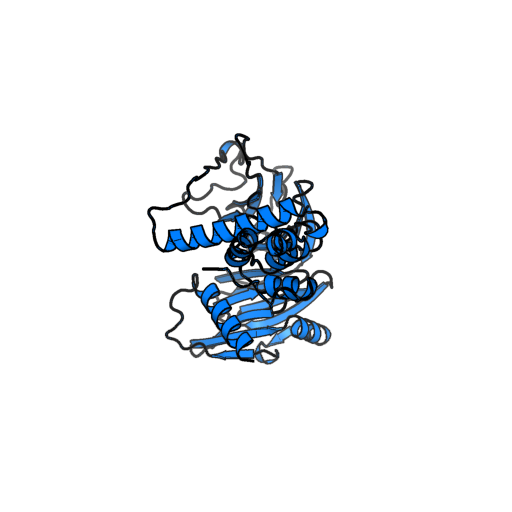533 9.974 1.00 84.75 195 GLY A CA 1
ATOM 1553 C C . GLY A 1 195 ? 4.621 5.789 8.753 1.00 84.75 195 GLY A C 1
ATOM 1554 O O . GLY A 1 195 ? 4.085 6.370 7.812 1.00 84.75 195 GLY A O 1
ATOM 1555 N N . ASP A 1 196 ? 5.868 5.340 8.758 1.00 92.81 196 ASP A N 1
ATOM 1556 C CA . ASP A 1 196 ? 6.652 5.365 7.546 1.00 92.81 196 ASP A CA 1
ATOM 1557 C C . ASP A 1 196 ? 5.935 4.598 6.426 1.00 92.81 196 ASP A C 1
ATOM 1559 O O . ASP A 1 196 ? 5.303 3.552 6.633 1.00 92.81 196 ASP A O 1
ATOM 1563 N N . VAL A 1 197 ? 6.029 5.155 5.229 1.00 94.38 197 VAL A N 1
ATOM 1564 C CA . VAL A 1 197 ? 5.450 4.618 4.008 1.00 94.38 197 VAL A CA 1
ATOM 1565 C C . VAL A 1 197 ? 6.596 4.153 3.130 1.00 94.38 197 VAL A C 1
ATOM 1567 O O . VAL A 1 197 ? 7.451 4.947 2.740 1.00 94.38 197 VAL A O 1
ATOM 1570 N N . HIS A 1 198 ? 6.625 2.863 2.828 1.00 95.50 198 HIS A N 1
ATOM 1571 C CA . HIS A 1 198 ? 7.533 2.312 1.835 1.00 95.50 198 HIS A CA 1
ATOM 1572 C C . HIS A 1 198 ? 6.885 2.463 0.464 1.00 95.50 198 HIS A C 1
ATOM 1574 O O . HIS A 1 198 ? 5.806 1.925 0.235 1.00 95.50 198 HIS A O 1
ATOM 1580 N N . LEU A 1 199 ? 7.532 3.201 -0.430 1.00 96.44 199 LEU A N 1
ATOM 1581 C CA . LEU A 1 199 ? 7.122 3.348 -1.820 1.00 96.44 199 LEU A CA 1
ATOM 1582 C C . LEU A 1 199 ? 8.001 2.430 -2.665 1.00 96.44 199 LEU A C 1
ATOM 1584 O O . LEU A 1 199 ? 9.229 2.532 -2.613 1.00 96.44 199 LEU A O 1
ATOM 1588 N N . LEU A 1 200 ? 7.366 1.545 -3.424 1.00 96.25 200 LEU A N 1
ATOM 1589 C CA . LEU A 1 200 ? 8.002 0.690 -4.413 1.00 96.25 200 LEU A CA 1
ATOM 1590 C C . LEU A 1 200 ? 7.969 1.401 -5.761 1.00 96.25 200 LEU A C 1
ATOM 1592 O O . LEU A 1 200 ? 6.898 1.627 -6.321 1.00 96.25 200 LEU A O 1
ATOM 1596 N N . LEU A 1 201 ? 9.147 1.740 -6.268 1.00 95.06 201 LEU A N 1
ATOM 1597 C CA . LEU A 1 201 ? 9.334 2.528 -7.477 1.00 95.06 201 LEU A CA 1
ATOM 1598 C C . LEU A 1 201 ? 9.991 1.661 -8.543 1.00 95.06 201 LEU A C 1
ATOM 1600 O O . LEU A 1 201 ? 11.109 1.188 -8.341 1.00 95.06 201 LEU A O 1
ATOM 1604 N N . VAL A 1 202 ? 9.322 1.460 -9.679 1.00 93.25 202 VAL A N 1
ATOM 1605 C CA . VAL A 1 202 ? 9.938 0.787 -10.829 1.00 93.25 202 VAL A CA 1
ATOM 1606 C C . VAL A 1 202 ? 10.441 1.829 -11.810 1.00 93.25 202 VAL A C 1
ATOM 1608 O O . VAL A 1 202 ? 9.655 2.492 -12.483 1.00 93.25 202 VAL A O 1
ATOM 1611 N N . ASN A 1 203 ? 11.756 1.963 -11.875 1.00 91.94 203 ASN A N 1
ATOM 1612 C CA . ASN A 1 203 ? 12.455 2.980 -12.638 1.00 91.94 203 ASN A CA 1
ATOM 1613 C C . ASN A 1 203 ? 13.033 2.394 -13.932 1.00 91.94 203 ASN A C 1
ATOM 1615 O O . ASN A 1 203 ? 13.429 1.228 -13.976 1.00 91.94 203 ASN A O 1
ATOM 1619 N N . GLU A 1 204 ? 13.152 3.223 -14.964 1.00 89.12 204 GLU A N 1
ATOM 1620 C CA . GLU A 1 204 ? 13.802 2.891 -16.231 1.00 89.12 204 GLU A CA 1
ATOM 1621 C C . GLU A 1 204 ? 14.865 3.944 -16.570 1.00 89.12 204 GLU A C 1
ATOM 1623 O O . GLU A 1 204 ? 14.566 5.136 -16.657 1.00 89.12 204 GLU A O 1
ATOM 1628 N N . LEU A 1 205 ? 16.118 3.505 -16.738 1.00 87.56 205 LEU A N 1
ATOM 1629 C CA . LEU A 1 205 ? 17.232 4.363 -17.150 1.00 87.56 205 LEU A CA 1
ATOM 1630 C C . LEU A 1 205 ? 17.241 4.532 -18.666 1.00 87.56 205 LEU A C 1
ATOM 1632 O O . LEU A 1 205 ? 17.739 3.654 -19.367 1.00 87.56 205 LEU A O 1
ATOM 1636 N N . LEU A 1 206 ? 16.779 5.667 -19.180 1.00 82.25 206 LEU A N 1
ATOM 1637 C CA . LEU A 1 206 ? 16.861 5.938 -20.614 1.00 82.25 206 LEU A CA 1
ATOM 1638 C C . LEU A 1 206 ? 18.330 6.018 -21.076 1.00 82.25 206 LEU A C 1
ATOM 1640 O O . LEU A 1 206 ? 19.115 6.815 -20.557 1.00 82.25 206 LEU A O 1
ATOM 1644 N N . GLN A 1 207 ? 18.701 5.183 -22.051 1.00 81.38 207 GLN A N 1
ATOM 1645 C CA . GLN A 1 207 ? 20.020 5.178 -22.696 1.00 81.38 207 GLN A CA 1
ATOM 1646 C C . GLN A 1 207 ? 19.851 5.423 -24.196 1.00 81.38 207 GLN A C 1
ATOM 1648 O O . GLN A 1 207 ? 19.246 4.597 -24.868 1.00 81.38 207 GLN A O 1
ATOM 1653 N N . ASP A 1 208 ? 20.377 6.542 -24.708 1.00 66.19 208 ASP A N 1
ATOM 1654 C CA . ASP A 1 208 ? 20.673 6.816 -26.128 1.00 66.19 208 ASP A CA 1
ATOM 1655 C C . ASP A 1 208 ? 19.755 6.112 -27.158 1.00 66.19 208 ASP A C 1
ATOM 1657 O O . ASP A 1 208 ? 20.228 5.418 -28.054 1.00 66.19 208 ASP A O 1
ATOM 1661 N N . GLN A 1 209 ? 18.435 6.329 -27.042 1.00 63.75 209 GLN A N 1
ATOM 1662 C CA . GLN A 1 209 ? 17.359 5.839 -27.934 1.00 63.75 209 GLN A CA 1
ATOM 1663 C C . GLN A 1 209 ? 16.909 4.371 -27.787 1.00 63.75 209 GLN A C 1
ATOM 1665 O O . GLN A 1 209 ? 15.987 3.957 -28.492 1.00 63.75 209 GLN A O 1
ATOM 1670 N N . PHE A 1 210 ? 17.472 3.596 -26.861 1.00 66.50 210 PHE A N 1
ATOM 1671 C CA . PHE A 1 210 ? 17.039 2.225 -26.581 1.00 66.50 210 PHE A CA 1
ATOM 1672 C C . PHE A 1 210 ? 16.311 2.111 -25.238 1.00 66.50 210 PHE A C 1
ATOM 1674 O O . PHE A 1 210 ? 16.515 2.911 -24.323 1.00 66.50 210 PHE A O 1
ATOM 1681 N N . MET A 1 211 ? 15.453 1.088 -25.137 1.00 68.00 211 MET A N 1
ATOM 1682 C CA . MET A 1 211 ? 14.782 0.701 -23.892 1.00 68.00 211 MET A CA 1
ATOM 1683 C C . MET A 1 211 ? 15.819 0.513 -22.786 1.00 68.00 211 MET A C 1
ATOM 1685 O O . MET A 1 211 ? 16.812 -0.202 -22.960 1.00 68.00 211 MET A O 1
ATOM 1689 N N . GLY A 1 212 ? 15.584 1.206 -21.678 1.00 75.88 212 GLY A N 1
ATOM 1690 C CA . GLY A 1 212 ? 16.530 1.351 -20.592 1.00 75.88 212 GLY A CA 1
ATOM 1691 C C . GLY A 1 212 ? 16.703 0.109 -19.734 1.00 75.88 212 GLY A C 1
ATOM 1692 O O . GLY A 1 212 ? 15.870 -0.798 -19.728 1.00 75.88 212 GLY A O 1
ATOM 1693 N N . GLU A 1 213 ? 17.763 0.086 -18.927 1.00 85.12 213 GLU A N 1
ATOM 1694 C CA . GLU A 1 213 ? 17.818 -0.855 -17.808 1.00 85.12 213 GLU A CA 1
ATOM 1695 C C . GLU A 1 213 ? 16.749 -0.483 -16.783 1.00 85.12 213 GLU A C 1
ATOM 1697 O O . GLU A 1 213 ? 16.700 0.654 -16.303 1.00 85.12 213 GLU A O 1
ATOM 1702 N N . ARG A 1 214 ? 15.899 -1.455 -16.442 1.00 87.94 214 ARG A N 1
ATOM 1703 C CA . ARG A 1 214 ? 14.918 -1.299 -15.375 1.00 87.94 214 ARG A CA 1
ATOM 1704 C C . ARG A 1 214 ? 15.473 -1.756 -14.045 1.00 87.94 214 ARG A C 1
ATOM 1706 O O . ARG A 1 214 ? 16.136 -2.790 -13.935 1.00 87.94 214 ARG A O 1
ATOM 1713 N N . TYR A 1 215 ? 15.150 -0.986 -13.024 1.00 91.62 215 TYR A N 1
ATOM 1714 C CA . TYR A 1 215 ? 15.541 -1.262 -11.657 1.00 91.62 215 TYR A CA 1
ATOM 1715 C C . TYR A 1 215 ? 14.418 -0.866 -10.710 1.00 91.62 215 TYR A C 1
ATOM 1717 O O . TYR A 1 215 ? 13.497 -0.130 -11.067 1.00 91.62 215 TYR A O 1
ATOM 1725 N N . VAL A 1 216 ? 14.492 -1.384 -9.496 1.00 93.88 216 VAL A N 1
ATOM 1726 C CA . VAL A 1 216 ? 13.504 -1.112 -8.461 1.00 93.88 216 VAL A CA 1
ATOM 1727 C C . VAL A 1 216 ? 14.182 -0.335 -7.355 1.00 93.88 216 VAL A C 1
ATOM 1729 O O . VAL A 1 216 ? 15.213 -0.772 -6.851 1.00 93.88 216 VAL A O 1
ATOM 1732 N N . ASP A 1 217 ? 13.585 0.773 -6.942 1.00 95.38 217 ASP A N 1
ATOM 1733 C CA . ASP A 1 217 ? 13.942 1.429 -5.692 1.00 95.38 217 ASP A CA 1
ATOM 1734 C C . ASP A 1 217 ? 12.823 1.238 -4.671 1.00 95.38 217 ASP A C 1
ATOM 1736 O O . ASP A 1 217 ? 11.639 1.300 -4.999 1.00 95.38 217 ASP A O 1
ATOM 1740 N N . ILE A 1 218 ? 13.206 1.041 -3.412 1.00 96.06 218 ILE A N 1
ATOM 1741 C CA . ILE A 1 218 ? 12.299 1.234 -2.284 1.00 96.06 218 ILE A CA 1
ATOM 1742 C C . ILE A 1 218 ? 12.768 2.474 -1.549 1.00 96.06 218 ILE A C 1
ATOM 1744 O O . ILE A 1 218 ? 13.908 2.555 -1.070 1.00 96.06 218 ILE A O 1
ATOM 1748 N N . VAL A 1 219 ? 11.874 3.449 -1.461 1.00 96.69 219 VAL A N 1
ATOM 1749 C CA . VAL A 1 219 ? 12.085 4.670 -0.690 1.00 96.69 219 VAL A CA 1
ATOM 1750 C C . VAL A 1 219 ? 11.137 4.678 0.501 1.00 96.69 219 VAL A C 1
ATOM 1752 O O . VAL A 1 219 ? 9.978 4.291 0.409 1.00 96.69 219 VAL A O 1
ATOM 1755 N N . CYS A 1 220 ? 11.647 5.097 1.646 1.00 96.31 220 CYS A N 1
ATOM 1756 C CA . CYS A 1 220 ? 10.906 5.247 2.881 1.00 96.31 220 CYS A CA 1
ATOM 1757 C C . CYS A 1 220 ? 10.589 6.726 3.079 1.00 96.31 220 CYS A C 1
ATOM 1759 O O . CYS A 1 220 ? 11.496 7.538 3.271 1.00 96.31 220 CYS A O 1
ATOM 1761 N N . PHE A 1 221 ? 9.308 7.071 3.005 1.00 96.44 221 PHE A N 1
ATOM 1762 C CA . PHE A 1 221 ? 8.804 8.376 3.395 1.00 96.44 221 PHE A CA 1
ATOM 1763 C C . PHE A 1 221 ? 8.386 8.328 4.860 1.00 96.44 221 PHE A C 1
ATOM 1765 O O . PHE A 1 221 ? 7.527 7.527 5.220 1.00 96.44 221 PHE A O 1
ATOM 1772 N N . SER A 1 222 ? 8.947 9.203 5.691 1.00 94.69 222 SER A N 1
ATOM 1773 C CA . SER A 1 222 ? 8.525 9.351 7.081 1.00 94.69 222 SER A CA 1
ATOM 1774 C C . SER A 1 222 ? 7.674 10.618 7.250 1.00 94.69 222 SER A C 1
ATOM 1776 O O . SER A 1 222 ? 8.203 11.732 7.206 1.00 94.69 222 SER A O 1
ATOM 1778 N N . PRO A 1 223 ? 6.351 10.485 7.484 1.00 91.50 223 PRO A N 1
ATOM 1779 C CA . PRO A 1 223 ? 5.458 11.631 7.679 1.00 91.50 223 PRO A CA 1
ATOM 1780 C C . PRO A 1 223 ? 5.789 12.476 8.915 1.00 91.50 223 PRO A C 1
ATOM 1782 O O . PRO A 1 223 ? 5.347 13.612 9.032 1.00 91.50 223 PRO A O 1
ATOM 1785 N N . VAL A 1 224 ? 6.532 11.919 9.877 1.00 89.62 224 VAL A N 1
ATOM 1786 C CA . VAL A 1 224 ? 6.860 12.601 11.139 1.00 89.62 224 VAL A CA 1
ATOM 1787 C C . VAL A 1 224 ? 7.872 13.724 10.926 1.00 89.62 224 VAL A C 1
ATOM 1789 O O . VAL A 1 224 ? 7.806 14.750 11.598 1.00 89.62 224 VAL A O 1
ATOM 1792 N N . ASN A 1 225 ? 8.824 13.528 10.018 1.00 93.31 225 ASN A N 1
ATOM 1793 C CA . ASN A 1 225 ? 9.903 14.478 9.737 1.00 93.31 225 ASN A CA 1
ATOM 1794 C C . ASN A 1 225 ? 9.881 14.991 8.286 1.00 93.31 225 ASN A C 1
ATOM 1796 O O . ASN A 1 225 ? 10.799 15.702 7.888 1.00 93.31 225 ASN A O 1
ATOM 1800 N N . ASN A 1 226 ? 8.861 14.613 7.510 1.00 93.94 226 ASN A N 1
ATOM 1801 C CA . ASN A 1 226 ? 8.710 14.923 6.091 1.00 93.94 226 ASN A CA 1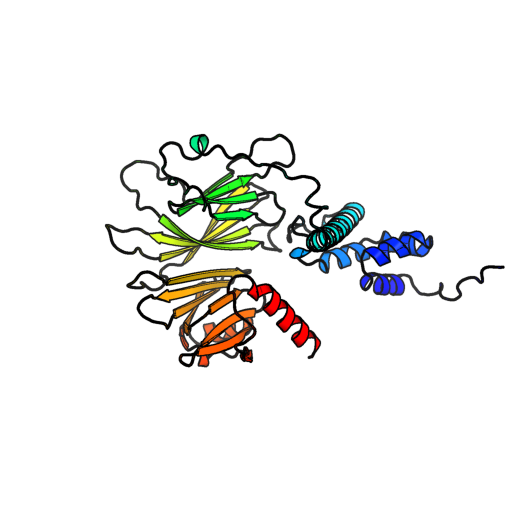
ATOM 1802 C C . ASN A 1 226 ? 9.935 14.555 5.235 1.00 93.94 226 ASN A C 1
ATOM 1804 O O . ASN A 1 226 ? 10.223 15.219 4.245 1.00 93.94 226 ASN A O 1
ATOM 1808 N N . SER A 1 227 ? 10.664 13.501 5.611 1.00 95.44 227 SER A N 1
ATOM 1809 C CA . SER A 1 227 ? 11.874 13.075 4.898 1.00 95.44 227 SER A CA 1
ATOM 1810 C C . SER A 1 227 ? 11.616 11.855 4.027 1.00 95.44 227 SER A C 1
ATOM 1812 O O . SER A 1 227 ? 10.861 10.955 4.401 1.00 95.44 227 SER A O 1
ATOM 1814 N N . LEU A 1 228 ? 12.282 11.823 2.877 1.00 97.06 228 LEU A N 1
ATOM 1815 C CA . LEU A 1 228 ? 12.358 10.669 1.998 1.00 97.06 228 LEU A CA 1
ATOM 1816 C C . LEU A 1 228 ? 13.767 10.083 2.080 1.00 97.06 228 LEU A C 1
ATOM 1818 O O . LEU A 1 228 ? 14.755 10.802 1.947 1.00 97.06 228 LEU A O 1
ATOM 1822 N N . LYS A 1 229 ? 13.874 8.773 2.285 1.00 96.81 229 LYS A N 1
ATOM 1823 C CA . LYS A 1 229 ? 15.154 8.066 2.299 1.00 96.81 229 LYS A CA 1
ATOM 1824 C C . LYS A 1 229 ? 15.090 6.854 1.390 1.00 96.81 229 LYS A C 1
ATOM 1826 O O . LYS A 1 229 ? 14.252 5.982 1.584 1.00 96.81 229 LYS A O 1
ATOM 1831 N N . LYS A 1 230 ? 16.027 6.737 0.454 1.00 96.19 230 LYS A N 1
ATOM 1832 C CA . LYS A 1 230 ? 16.221 5.491 -0.292 1.00 96.19 230 LYS A CA 1
ATOM 1833 C C . LYS A 1 230 ? 16.762 4.406 0.641 1.00 96.19 230 LYS A C 1
ATOM 1835 O O . LYS A 1 230 ? 17.766 4.630 1.318 1.00 96.19 230 LYS A O 1
ATOM 1840 N N . ILE A 1 231 ? 16.080 3.263 0.706 1.00 96.19 231 ILE A N 1
ATOM 1841 C CA . ILE A 1 231 ? 16.439 2.151 1.602 1.00 96.19 231 ILE A CA 1
ATOM 1842 C C . ILE A 1 231 ? 16.853 0.883 0.856 1.00 96.19 231 ILE A C 1
ATOM 1844 O O . ILE A 1 231 ? 17.587 0.080 1.421 1.00 96.19 231 ILE A O 1
ATOM 1848 N N . TYR A 1 232 ? 16.438 0.721 -0.400 1.00 95.38 232 TYR A N 1
ATOM 1849 C CA . TYR A 1 232 ? 16.815 -0.419 -1.229 1.00 95.38 232 TYR A CA 1
ATOM 1850 C C . TYR A 1 232 ? 16.893 -0.006 -2.699 1.00 95.38 232 TYR A C 1
ATOM 1852 O O . TYR A 1 232 ? 16.085 0.804 -3.155 1.00 95.38 232 TYR A O 1
ATOM 1860 N N . THR A 1 233 ? 17.845 -0.595 -3.422 1.00 94.94 233 THR A N 1
ATOM 1861 C CA . THR A 1 233 ? 17.948 -0.528 -4.883 1.00 94.94 233 THR A CA 1
ATOM 1862 C C . THR A 1 233 ? 18.210 -1.935 -5.398 1.00 94.94 233 THR A C 1
ATOM 1864 O O . THR A 1 233 ? 19.314 -2.461 -5.253 1.00 94.94 233 THR A O 1
ATOM 1867 N N . GLY A 1 234 ? 17.193 -2.537 -6.002 1.00 88.38 234 GLY A N 1
ATOM 1868 C CA . GLY A 1 234 ? 17.285 -3.820 -6.683 1.00 88.38 234 GLY A CA 1
ATOM 1869 C C . GLY A 1 234 ? 17.719 -3.603 -8.125 1.00 88.38 234 GLY A C 1
ATOM 1870 O O . GLY A 1 234 ? 17.037 -2.915 -8.888 1.00 88.38 234 GLY A O 1
ATOM 1871 N N . LYS A 1 235 ? 18.859 -4.180 -8.507 1.00 74.94 235 LYS A N 1
ATOM 1872 C CA . LYS A 1 235 ? 19.351 -4.136 -9.891 1.00 74.94 235 LYS A CA 1
ATOM 1873 C C . LYS A 1 235 ? 18.743 -5.273 -10.714 1.00 74.94 235 LYS A C 1
ATOM 1875 O O . LYS A 1 235 ? 18.548 -6.365 -10.195 1.00 74.94 235 LYS A O 1
ATOM 1880 N N . ASN A 1 236 ? 18.565 -5.022 -12.012 1.00 61.41 236 ASN A N 1
ATOM 1881 C CA . ASN A 1 236 ? 18.234 -6.012 -13.039 1.00 61.41 236 ASN A CA 1
ATOM 1882 C C . ASN A 1 236 ? 16.869 -6.694 -12.865 1.00 61.41 236 ASN A C 1
ATOM 1884 O O . ASN A 1 236 ? 16.796 -7.911 -12.690 1.00 61.41 236 ASN A O 1
ATOM 1888 N N . LEU A 1 237 ? 15.779 -5.939 -13.049 1.00 71.38 237 LEU A N 1
ATOM 1889 C CA . LEU A 1 237 ? 14.629 -6.581 -13.695 1.00 71.38 237 LEU A CA 1
ATOM 1890 C C . LEU A 1 237 ? 15.137 -7.079 -15.056 1.00 71.38 237 LEU A C 1
ATOM 1892 O O . LEU A 1 237 ? 15.843 -6.327 -15.735 1.00 71.38 237 LEU A O 1
ATOM 1896 N N . GLU A 1 238 ? 14.907 -8.355 -15.391 1.00 64.81 238 GLU A N 1
ATOM 1897 C CA . GLU A 1 238 ? 15.490 -8.977 -16.588 1.00 64.81 238 GLU A CA 1
ATOM 1898 C C . GLU A 1 238 ? 15.355 -8.037 -17.789 1.00 64.81 238 GLU A C 1
ATOM 1900 O O . GLU A 1 238 ? 14.260 -7.535 -18.073 1.00 64.81 238 GLU A O 1
ATOM 1905 N N . LYS A 1 239 ? 16.486 -7.774 -18.470 1.00 64.88 239 LYS A N 1
ATOM 1906 C CA . LYS A 1 239 ? 16.505 -6.985 -19.705 1.00 64.88 239 LYS A CA 1
ATOM 1907 C C . LYS A 1 239 ? 15.514 -7.613 -20.657 1.00 64.88 239 LYS A C 1
ATOM 1909 O O . LYS A 1 239 ? 15.733 -8.680 -21.221 1.00 64.88 239 LYS A O 1
ATOM 1914 N N . THR A 1 240 ? 14.400 -6.937 -20.791 1.00 57.78 240 THR A N 1
ATOM 1915 C CA . THR A 1 240 ? 13.270 -7.404 -21.556 1.00 57.78 240 THR A CA 1
ATOM 1916 C C . THR A 1 240 ? 13.365 -6.658 -22.857 1.00 57.78 240 THR A C 1
ATOM 1918 O O . THR A 1 240 ? 13.125 -5.455 -22.934 1.00 57.78 240 THR A O 1
ATOM 1921 N N . TYR A 1 241 ? 13.838 -7.373 -23.869 1.00 64.25 241 TYR A N 1
ATOM 1922 C CA . TYR A 1 241 ? 13.831 -6.881 -25.230 1.00 64.25 241 TYR A CA 1
ATOM 1923 C C . TYR A 1 241 ? 12.361 -6.752 -25.644 1.00 64.25 241 TYR A C 1
ATOM 1925 O O . TYR A 1 241 ? 11.681 -7.753 -25.840 1.00 64.25 241 TYR A O 1
ATOM 1933 N N . GLY A 1 242 ? 11.850 -5.520 -25.650 1.00 65.69 242 GLY A N 1
ATOM 1934 C CA . GLY A 1 242 ? 10.466 -5.211 -26.006 1.00 65.69 242 GLY A CA 1
ATOM 1935 C C . GLY A 1 242 ? 9.774 -4.257 -25.032 1.00 65.69 242 GLY A C 1
ATOM 1936 O O . GLY A 1 242 ? 10.152 -4.112 -23.868 1.00 65.69 242 GLY A O 1
ATOM 1937 N N . LEU A 1 243 ? 8.729 -3.591 -25.523 1.00 62.66 243 LEU A N 1
ATOM 1938 C CA . LEU A 1 243 ? 7.839 -2.791 -24.685 1.00 62.66 243 LEU A CA 1
ATOM 1939 C C . LEU A 1 243 ? 7.049 -3.748 -23.775 1.00 62.66 243 LEU A C 1
ATOM 1941 O O . LEU A 1 243 ? 6.381 -4.647 -24.296 1.00 62.66 243 LEU A O 1
ATOM 1945 N N . PRO A 1 244 ? 7.118 -3.613 -22.438 1.00 63.84 244 PRO A N 1
ATOM 1946 C CA . PRO A 1 244 ? 6.231 -4.368 -21.569 1.00 63.84 244 PRO A CA 1
ATOM 1947 C C . PRO A 1 244 ? 4.793 -3.945 -21.867 1.00 63.84 244 PRO A C 1
ATOM 1949 O O . PRO A 1 244 ? 4.501 -2.755 -22.007 1.00 63.84 244 PRO A O 1
ATOM 1952 N N . THR A 1 245 ? 3.896 -4.917 -21.972 1.00 63.44 245 THR A N 1
ATOM 1953 C CA . THR A 1 245 ? 2.459 -4.645 -22.118 1.00 63.44 245 THR A CA 1
ATOM 1954 C C . THR A 1 245 ? 1.830 -4.293 -20.783 1.00 63.44 245 THR A C 1
ATOM 1956 O O . THR A 1 245 ? 0.897 -3.495 -20.730 1.00 63.44 245 THR A O 1
ATOM 1959 N N . TYR A 1 246 ? 2.354 -4.870 -19.703 1.00 70.69 246 TYR A N 1
ATOM 1960 C CA . TYR A 1 246 ? 1.823 -4.700 -18.364 1.00 70.69 246 TYR A CA 1
ATOM 1961 C C . TYR A 1 246 ? 2.926 -4.840 -17.314 1.00 70.69 246 TYR A C 1
ATOM 1963 O O . TYR A 1 246 ? 3.795 -5.712 -17.409 1.00 70.69 246 TYR A O 1
ATOM 1971 N N . MET A 1 247 ? 2.870 -3.973 -16.302 1.00 77.00 247 MET A N 1
ATOM 1972 C CA . MET A 1 247 ? 3.727 -4.044 -15.127 1.00 77.00 247 MET A CA 1
ATOM 1973 C C . MET A 1 247 ? 2.905 -3.778 -13.872 1.00 77.00 247 MET A C 1
ATOM 1975 O O . MET A 1 247 ? 2.344 -2.695 -13.712 1.00 77.00 247 MET A O 1
ATOM 1979 N N . GLY A 1 248 ? 2.851 -4.774 -12.990 1.00 83.69 248 GLY A N 1
ATOM 1980 C CA . GLY A 1 248 ? 2.134 -4.705 -11.719 1.00 83.69 248 GLY A CA 1
ATOM 1981 C C . GLY A 1 248 ? 3.112 -4.780 -10.549 1.00 83.69 248 GLY A C 1
ATOM 1982 O O . GLY A 1 248 ? 3.468 -5.895 -10.156 1.00 83.69 248 GLY A O 1
ATOM 1983 N N . PRO A 1 249 ? 3.601 -3.642 -10.022 1.00 90.81 249 PRO A N 1
ATOM 1984 C CA . PRO A 1 249 ? 4.358 -3.626 -8.779 1.00 90.81 249 PRO A CA 1
ATOM 1985 C C . PRO A 1 249 ? 3.419 -3.826 -7.581 1.00 90.81 249 PRO A C 1
ATOM 1987 O O . PRO A 1 249 ? 2.306 -3.306 -7.568 1.00 90.81 249 PRO A O 1
ATOM 1990 N N . GLY A 1 250 ? 3.880 -4.552 -6.565 1.00 92.25 250 GLY A N 1
ATOM 1991 C CA . GLY A 1 250 ? 3.183 -4.701 -5.289 1.00 92.25 250 GLY A CA 1
ATOM 1992 C C . GLY A 1 250 ? 4.171 -4.767 -4.128 1.00 92.25 250 GLY A C 1
ATOM 1993 O O . GLY A 1 250 ? 5.158 -5.486 -4.230 1.00 92.25 250 GLY A O 1
ATOM 1994 N N . ILE A 1 251 ? 3.949 -4.062 -3.021 1.00 94.62 251 ILE A N 1
ATOM 1995 C CA . ILE A 1 251 ? 4.813 -4.117 -1.824 1.00 94.62 251 ILE A CA 1
ATOM 1996 C C . ILE A 1 251 ? 3.990 -4.329 -0.560 1.00 94.62 251 ILE A C 1
ATOM 1998 O O . ILE A 1 251 ? 2.997 -3.648 -0.364 1.00 94.62 251 ILE A O 1
ATOM 2002 N N . ARG A 1 252 ? 4.390 -5.253 0.321 1.00 94.38 252 ARG A N 1
ATOM 2003 C CA . ARG A 1 252 ? 3.819 -5.433 1.666 1.00 94.38 252 ARG A CA 1
ATOM 2004 C C . ARG A 1 252 ? 4.906 -5.889 2.635 1.00 94.38 252 ARG A C 1
ATOM 2006 O O . ARG A 1 252 ? 5.542 -6.925 2.449 1.00 94.38 252 ARG A O 1
ATOM 2013 N N . GLY A 1 253 ? 5.120 -5.119 3.694 1.00 91.19 253 GLY A N 1
ATOM 2014 C CA . GLY A 1 253 ? 6.178 -5.348 4.671 1.00 91.19 253 GLY A CA 1
ATOM 2015 C C . GLY A 1 253 ? 7.568 -5.381 4.026 1.00 91.19 253 GLY A C 1
ATOM 2016 O O . GLY A 1 253 ? 8.007 -4.421 3.392 1.00 91.19 253 GLY A O 1
ATOM 2017 N N . ASN A 1 254 ? 8.270 -6.500 4.211 1.00 93.19 254 ASN A N 1
ATOM 2018 C CA . ASN A 1 254 ? 9.592 -6.768 3.640 1.00 93.19 254 ASN A CA 1
ATOM 2019 C C . ASN A 1 254 ? 9.543 -7.492 2.283 1.00 93.19 254 ASN A C 1
ATOM 2021 O O . ASN A 1 254 ? 10.585 -7.909 1.780 1.00 93.19 254 ASN A O 1
ATOM 2025 N N . VAL A 1 255 ? 8.357 -7.657 1.696 1.00 94.62 255 VAL A N 1
ATOM 2026 C CA . VAL A 1 255 ? 8.169 -8.372 0.433 1.00 94.62 255 VAL A CA 1
ATOM 2027 C C . VAL A 1 255 ? 7.695 -7.401 -0.629 1.00 94.62 255 VAL A C 1
ATOM 2029 O O . VAL A 1 255 ? 6.804 -6.588 -0.386 1.00 94.62 255 VAL A O 1
ATOM 2032 N N . PHE A 1 256 ? 8.266 -7.501 -1.821 1.00 95.56 256 PHE A N 1
ATOM 2033 C CA . PHE A 1 256 ? 7.704 -6.870 -3.000 1.00 95.56 256 PHE A CA 1
ATOM 2034 C C . PHE A 1 256 ? 7.635 -7.839 -4.172 1.00 95.56 256 PHE A C 1
ATOM 2036 O O . PHE A 1 256 ? 8.393 -8.802 -4.262 1.00 95.56 256 PHE A O 1
ATOM 2043 N N . VAL A 1 257 ? 6.711 -7.572 -5.080 1.00 94.12 257 VAL A N 1
ATOM 2044 C CA . VAL A 1 257 ? 6.494 -8.317 -6.309 1.00 94.12 257 VAL A CA 1
ATOM 2045 C C . VAL A 1 257 ? 6.547 -7.363 -7.488 1.00 94.12 257 VAL A C 1
ATOM 2047 O O . VAL A 1 257 ? 6.076 -6.229 -7.410 1.00 94.12 257 VAL A O 1
ATOM 2050 N N . VAL A 1 258 ? 7.134 -7.824 -8.583 1.00 92.19 258 VAL A N 1
ATOM 2051 C CA . VAL A 1 258 ? 7.069 -7.156 -9.879 1.00 92.19 258 VAL A CA 1
ATOM 2052 C C . VAL A 1 258 ? 6.652 -8.205 -10.889 1.00 92.19 258 VAL A C 1
ATOM 2054 O O . VAL A 1 258 ? 7.394 -9.152 -11.150 1.00 92.19 258 VAL A O 1
ATOM 2057 N N . TYR A 1 259 ? 5.449 -8.053 -11.432 1.00 91.31 259 TYR A N 1
ATOM 2058 C CA . TYR A 1 259 ? 5.028 -8.823 -12.592 1.00 91.31 259 TYR A CA 1
ATOM 2059 C C . TYR A 1 259 ? 5.333 -8.057 -13.867 1.00 91.31 259 TYR A C 1
ATOM 2061 O O . TYR A 1 259 ? 5.054 -6.860 -13.952 1.00 91.31 259 TYR A O 1
ATOM 2069 N N . GLN A 1 260 ? 5.879 -8.761 -14.851 1.00 87.38 260 GLN A N 1
ATOM 2070 C CA . GLN A 1 260 ? 6.212 -8.209 -16.146 1.00 87.38 260 GLN A CA 1
ATOM 2071 C C . GLN A 1 260 ? 5.747 -9.136 -17.270 1.00 87.38 260 GLN A C 1
ATOM 2073 O O . GLN A 1 260 ? 6.179 -10.282 -17.353 1.00 87.38 260 GLN A O 1
ATOM 2078 N N . GLU A 1 261 ? 4.921 -8.615 -18.173 1.00 85.50 261 GLU A N 1
ATOM 2079 C CA . GLU A 1 261 ? 4.528 -9.287 -19.417 1.00 85.50 261 GLU A CA 1
ATOM 2080 C C . GLU A 1 261 ? 5.204 -8.597 -20.614 1.00 85.50 261 GLU A C 1
ATOM 2082 O O . GLU A 1 261 ? 5.299 -7.366 -20.667 1.00 85.50 261 GLU A O 1
ATOM 2087 N N . ILE A 1 262 ? 5.725 -9.383 -21.559 1.00 79.88 262 ILE A N 1
ATOM 2088 C CA . ILE A 1 262 ? 6.439 -8.887 -22.746 1.00 79.88 262 ILE A CA 1
ATOM 2089 C C . ILE A 1 262 ? 5.476 -8.927 -23.931 1.00 79.88 262 ILE A C 1
ATOM 2091 O O . ILE A 1 262 ? 4.846 -9.952 -24.159 1.00 79.88 262 ILE A O 1
ATOM 2095 N N . ALA A 1 263 ? 5.403 -7.869 -24.744 1.00 76.75 263 ALA A N 1
ATOM 2096 C CA . ALA A 1 263 ? 4.484 -7.820 -25.890 1.00 76.75 263 ALA A CA 1
ATOM 2097 C C . ALA A 1 263 ? 4.604 -9.009 -26.865 1.00 76.75 263 ALA A C 1
ATOM 2099 O O . ALA A 1 263 ? 3.615 -9.429 -27.461 1.00 76.75 263 ALA A O 1
ATOM 2100 N N . GLU A 1 264 ? 5.810 -9.552 -27.030 1.00 77.69 264 GLU A N 1
ATOM 2101 C CA . GLU A 1 264 ? 6.105 -10.635 -27.975 1.00 77.69 264 GLU A CA 1
ATOM 2102 C C . GLU A 1 264 ? 5.755 -12.033 -27.437 1.00 77.69 264 GLU A C 1
ATOM 2104 O O . GLU A 1 264 ? 5.799 -13.010 -28.184 1.00 77.69 264 GLU A O 1
ATOM 2109 N N . SER A 1 265 ? 5.402 -12.153 -26.152 1.00 79.12 265 SER A N 1
ATOM 2110 C CA . SER A 1 265 ? 5.133 -13.435 -25.505 1.00 79.12 265 SER A CA 1
ATOM 2111 C C . SER A 1 265 ? 4.005 -13.317 -24.477 1.00 79.12 265 SER A C 1
ATOM 2113 O O . SER A 1 265 ? 4.140 -12.571 -23.512 1.00 79.12 265 SER A O 1
ATOM 2115 N N . PRO A 1 266 ? 2.939 -14.136 -24.566 1.00 75.12 266 PRO A N 1
ATOM 2116 C CA . PRO A 1 266 ? 1.892 -14.167 -23.539 1.00 75.12 266 PRO A CA 1
ATOM 2117 C C . PRO A 1 266 ? 2.396 -14.712 -22.190 1.00 75.12 266 PRO A C 1
ATOM 2119 O O . PRO A 1 266 ? 1.644 -14.784 -21.221 1.00 75.12 266 PRO A O 1
ATOM 2122 N N . LYS A 1 267 ? 3.650 -15.173 -22.124 1.00 85.38 267 LYS A N 1
ATOM 2123 C CA . LYS A 1 267 ? 4.305 -15.652 -20.909 1.00 85.38 267 LYS A CA 1
ATOM 2124 C C . LYS A 1 267 ? 5.049 -14.487 -20.264 1.00 85.38 267 LYS A C 1
ATOM 2126 O O . LYS A 1 267 ? 6.055 -14.032 -20.805 1.00 85.38 267 LYS A O 1
ATOM 2131 N N . GLY A 1 268 ? 4.555 -14.036 -19.116 1.00 87.38 268 GLY A N 1
ATOM 2132 C CA . GLY A 1 268 ? 5.236 -13.064 -18.270 1.00 87.38 268 GLY A CA 1
ATOM 2133 C C . GLY A 1 268 ? 6.163 -13.715 -17.244 1.00 87.38 268 GLY A C 1
ATOM 2134 O O . GLY A 1 268 ? 6.179 -14.936 -17.053 1.00 87.38 268 GLY A O 1
ATOM 2135 N N . THR A 1 269 ? 6.915 -12.866 -16.557 1.00 90.75 269 THR A N 1
ATOM 2136 C CA . THR A 1 269 ? 7.793 -13.214 -15.443 1.00 90.75 269 THR A CA 1
ATOM 2137 C C . THR A 1 269 ? 7.287 -12.505 -14.194 1.00 90.75 269 THR A C 1
ATOM 2139 O O . THR A 1 269 ? 7.076 -11.292 -14.199 1.00 90.75 269 THR A O 1
ATOM 2142 N N . LEU A 1 270 ? 7.076 -13.259 -13.116 1.00 93.44 270 LEU A N 1
ATOM 2143 C CA . LEU A 1 270 ? 6.734 -12.719 -11.803 1.00 93.44 270 LEU A CA 1
ATOM 2144 C C . LEU A 1 270 ? 7.950 -12.848 -10.887 1.00 93.44 270 LEU A C 1
ATOM 2146 O O . LEU A 1 270 ? 8.341 -13.957 -10.524 1.00 93.44 270 LEU A O 1
ATOM 2150 N N . THR A 1 271 ? 8.524 -11.719 -10.484 1.00 93.62 271 THR A N 1
ATOM 2151 C CA . THR A 1 271 ? 9.659 -11.685 -9.560 1.00 93.62 271 THR A CA 1
ATOM 2152 C C . THR A 1 271 ? 9.179 -11.285 -8.174 1.00 93.62 271 THR A C 1
ATOM 2154 O O . THR A 1 271 ? 8.631 -10.199 -7.993 1.00 93.62 271 THR A O 1
ATOM 2157 N N . ILE A 1 272 ? 9.408 -12.147 -7.189 1.00 94.31 272 ILE A N 1
ATOM 2158 C CA . ILE A 1 272 ? 9.096 -11.917 -5.777 1.00 94.31 272 ILE A CA 1
ATOM 2159 C C . ILE A 1 272 ? 10.410 -11.690 -5.037 1.00 94.31 272 ILE A C 1
ATOM 2161 O O . ILE A 1 272 ? 11.308 -12.521 -5.117 1.00 94.31 272 ILE A O 1
ATOM 2165 N N . ASN A 1 273 ? 10.531 -10.584 -4.313 1.00 94.56 273 ASN A N 1
ATOM 2166 C CA . ASN A 1 273 ? 11.746 -10.187 -3.612 1.00 94.56 273 ASN A CA 1
ATOM 2167 C C . ASN A 1 273 ? 11.464 -9.965 -2.128 1.00 94.56 273 ASN A C 1
ATOM 2169 O O . ASN A 1 273 ? 10.518 -9.268 -1.760 1.00 94.56 273 ASN A O 1
ATOM 2173 N N . PHE A 1 274 ? 12.336 -10.512 -1.290 1.00 94.25 274 PHE A N 1
ATOM 2174 C CA . PHE A 1 274 ? 12.393 -10.286 0.148 1.00 94.25 274 PHE A CA 1
ATOM 2175 C C . PHE A 1 274 ? 13.573 -9.350 0.394 1.00 94.25 274 PHE A C 1
ATOM 2177 O O . PHE A 1 274 ? 14.726 -9.774 0.474 1.00 94.25 274 PHE A O 1
ATOM 2184 N N . TRP A 1 275 ? 13.297 -8.047 0.376 1.00 91.06 275 TRP A N 1
ATOM 2185 C CA . TRP A 1 275 ? 14.323 -7.019 0.173 1.00 91.06 275 TRP A CA 1
ATOM 2186 C C . TRP A 1 275 ? 15.185 -6.749 1.408 1.00 91.06 275 TRP A C 1
ATOM 2188 O O . TRP A 1 275 ? 16.296 -6.246 1.272 1.00 91.06 275 TRP A O 1
ATOM 2198 N N . ASN A 1 276 ? 14.714 -7.121 2.601 1.00 90.00 276 ASN A N 1
ATOM 2199 C CA . ASN A 1 276 ? 15.548 -7.114 3.807 1.00 90.00 276 ASN A CA 1
ATOM 2200 C C . ASN A 1 276 ? 16.548 -8.277 3.817 1.00 90.00 276 ASN A C 1
ATOM 2202 O O . ASN A 1 276 ? 17.611 -8.176 4.425 1.00 90.00 276 ASN A O 1
ATOM 2206 N N . GLU A 1 277 ? 16.187 -9.384 3.176 1.00 93.38 277 GLU A N 1
ATOM 2207 C CA . GLU A 1 277 ? 16.967 -10.613 3.098 1.00 93.38 277 GLU A CA 1
ATOM 2208 C C . GLU A 1 277 ? 17.863 -10.666 1.850 1.00 93.38 277 GLU A C 1
ATOM 2210 O O . GLU A 1 277 ? 18.689 -11.566 1.748 1.00 93.38 277 GLU A O 1
ATOM 2215 N N . ASP A 1 278 ? 17.700 -9.721 0.917 1.00 90.88 278 ASP A N 1
ATOM 2216 C CA . ASP A 1 278 ? 18.341 -9.697 -0.407 1.00 90.88 278 ASP A CA 1
ATOM 2217 C C . ASP A 1 278 ? 18.180 -11.029 -1.165 1.00 90.88 278 ASP A C 1
ATOM 2219 O O . ASP A 1 278 ? 19.103 -11.556 -1.785 1.00 90.88 278 ASP A O 1
ATOM 2223 N N . THR A 1 279 ? 16.980 -11.611 -1.078 1.00 92.94 279 THR A N 1
ATOM 2224 C CA . THR A 1 279 ? 16.642 -12.864 -1.765 1.00 92.94 279 THR A CA 1
ATOM 2225 C C . THR A 1 279 ? 15.460 -12.677 -2.702 1.00 92.94 279 THR A C 1
ATOM 2227 O O . THR A 1 279 ? 14.554 -11.879 -2.446 1.00 92.94 279 THR A O 1
ATOM 2230 N N . SER A 1 280 ? 15.465 -13.424 -3.804 1.00 93.44 280 SER A N 1
ATOM 2231 C CA . SER A 1 280 ? 14.445 -13.316 -4.839 1.00 93.44 280 SER A CA 1
ATOM 2232 C C . SER A 1 280 ? 14.074 -14.671 -5.432 1.00 93.44 280 SER A C 1
ATOM 2234 O O . SER A 1 280 ? 14.877 -15.605 -5.481 1.00 93.44 280 SER A O 1
ATOM 2236 N N . LEU A 1 281 ? 12.823 -14.770 -5.874 1.00 94.44 281 LEU A N 1
ATOM 2237 C CA . LEU A 1 281 ? 12.271 -15.908 -6.590 1.00 94.44 281 LEU A CA 1
ATOM 2238 C C . LEU A 1 281 ? 11.636 -15.418 -7.877 1.00 94.44 281 LEU A C 1
ATOM 2240 O O . LEU A 1 281 ? 10.749 -14.566 -7.864 1.00 94.44 281 LEU A O 1
ATOM 2244 N N . THR A 1 282 ? 12.074 -16.002 -8.983 1.00 94.31 282 THR A N 1
ATOM 2245 C CA . THR A 1 282 ? 11.543 -15.709 -10.311 1.00 94.31 282 THR A CA 1
ATOM 2246 C C . THR A 1 282 ? 10.635 -16.841 -10.767 1.00 94.31 282 THR A C 1
ATOM 2248 O O . THR A 1 282 ? 11.100 -17.954 -11.025 1.00 94.31 282 THR A O 1
ATOM 2251 N N . ILE A 1 283 ? 9.346 -16.549 -10.894 1.00 92.81 283 ILE A N 1
ATOM 2252 C CA . ILE A 1 283 ? 8.343 -17.472 -11.415 1.00 92.81 283 ILE A CA 1
ATOM 2253 C C . ILE A 1 283 ? 8.201 -17.211 -12.912 1.00 92.81 283 ILE A C 1
ATOM 2255 O O . ILE A 1 283 ? 7.712 -16.159 -13.335 1.00 92.81 283 ILE A O 1
ATOM 2259 N N . LYS A 1 284 ? 8.671 -18.167 -13.710 1.00 91.50 284 LYS A N 1
ATOM 2260 C CA . LYS A 1 284 ? 8.642 -18.102 -15.171 1.00 91.50 284 LYS A CA 1
ATOM 2261 C C . LYS A 1 284 ? 7.284 -18.527 -15.710 1.00 91.50 284 LYS A C 1
ATOM 2263 O O . LYS A 1 284 ? 6.564 -19.311 -15.092 1.00 91.50 284 LYS A O 1
ATOM 2268 N N . GLU A 1 285 ? 6.980 -18.025 -16.902 1.00 86.44 285 GLU A N 1
ATOM 2269 C CA . GLU A 1 285 ? 5.793 -18.389 -17.677 1.00 86.44 285 GLU A CA 1
ATOM 2270 C C . GLU A 1 285 ? 4.462 -18.126 -16.960 1.00 86.44 285 GLU A C 1
ATOM 2272 O O . GLU A 1 285 ? 3.469 -18.832 -17.148 1.00 86.44 285 GLU A O 1
ATOM 2277 N N . ALA A 1 286 ? 4.435 -17.077 -16.140 1.00 83.31 286 ALA A N 1
ATOM 2278 C CA . ALA A 1 286 ? 3.235 -16.619 -15.471 1.00 83.31 286 ALA A CA 1
ATOM 2279 C C . ALA A 1 286 ? 2.440 -15.721 -16.428 1.00 83.31 286 ALA A C 1
ATOM 2281 O O . ALA A 1 286 ? 2.882 -14.635 -16.799 1.00 83.31 286 ALA A O 1
ATOM 2282 N N . THR A 1 287 ? 1.251 -16.153 -16.830 1.00 90.81 287 THR A N 1
ATOM 2283 C CA . THR A 1 287 ? 0.284 -15.288 -17.513 1.00 90.81 287 THR A CA 1
ATOM 2284 C C . THR A 1 287 ? -0.757 -14.868 -16.486 1.00 90.81 287 THR A C 1
ATOM 2286 O O . THR A 1 287 ? -1.571 -15.694 -16.067 1.00 90.81 287 THR A O 1
ATOM 2289 N N . LEU A 1 288 ? -0.696 -13.615 -16.037 1.00 90.31 288 LEU A N 1
ATOM 2290 C CA . LEU A 1 288 ? -1.530 -13.098 -14.954 1.00 90.31 288 LEU A CA 1
ATOM 2291 C C . LEU A 1 288 ? -2.409 -11.964 -15.479 1.00 90.31 288 LEU A C 1
ATOM 2293 O O . LEU A 1 288 ? -1.905 -11.038 -16.105 1.00 90.31 288 LEU A O 1
ATOM 2297 N N . ASP A 1 289 ? -3.708 -12.032 -15.201 1.00 88.56 289 ASP A N 1
ATOM 2298 C CA . ASP A 1 289 ? -4.642 -10.943 -15.506 1.00 88.56 289 ASP A CA 1
ATOM 2299 C C . ASP A 1 289 ? -4.620 -9.873 -14.400 1.00 88.56 289 ASP A C 1
ATOM 2301 O O . ASP A 1 289 ? -4.776 -8.685 -14.675 1.00 88.56 289 ASP A O 1
ATOM 2305 N N . CYS A 1 290 ? -4.398 -10.279 -13.144 1.00 88.50 290 CYS A N 1
ATOM 2306 C CA . CYS A 1 290 ? -4.217 -9.368 -12.016 1.00 88.50 290 CYS A CA 1
ATOM 2307 C C . CYS A 1 290 ? -3.343 -9.990 -10.918 1.00 88.50 290 CYS A C 1
ATOM 2309 O O . CYS A 1 290 ? -3.196 -11.215 -10.828 1.00 88.50 290 CYS A O 1
ATOM 2311 N N . LEU A 1 291 ? -2.779 -9.127 -10.072 1.00 92.19 291 LEU A N 1
ATOM 2312 C CA . LEU A 1 291 ? -1.893 -9.478 -8.967 1.00 92.19 291 LEU A CA 1
ATOM 2313 C C . LEU A 1 291 ? -2.199 -8.581 -7.767 1.00 92.19 291 LEU A C 1
ATOM 2315 O O . LEU A 1 291 ? -2.232 -7.361 -7.901 1.00 92.19 291 LEU A O 1
ATOM 2319 N N . GLU A 1 292 ? -2.358 -9.182 -6.597 1.00 92.06 292 GLU A N 1
ATOM 2320 C CA . GLU A 1 292 ? -2.483 -8.480 -5.329 1.00 92.06 292 GLU A CA 1
ATOM 2321 C C . GLU A 1 292 ? -1.565 -9.124 -4.290 1.00 92.06 292 GLU A C 1
ATOM 2323 O O . GLU A 1 292 ? -1.576 -10.336 -4.067 1.00 92.06 292 GLU A O 1
ATOM 2328 N N . LEU A 1 293 ? -0.760 -8.293 -3.633 1.00 93.00 293 LEU A N 1
ATOM 2329 C CA . LEU A 1 293 ? 0.076 -8.707 -2.519 1.00 93.00 293 LEU A CA 1
ATOM 2330 C C . LEU A 1 293 ? -0.592 -8.283 -1.207 1.00 93.00 293 LEU A C 1
ATOM 2332 O O . LEU A 1 293 ? -0.914 -7.111 -1.006 1.00 93.00 293 LEU A O 1
ATOM 2336 N N . THR A 1 294 ? -0.755 -9.234 -0.292 1.00 91.38 294 THR A N 1
ATOM 2337 C CA . THR A 1 294 ? -1.179 -8.994 1.094 1.00 91.38 294 THR A CA 1
ATOM 2338 C C . THR A 1 294 ? -0.021 -9.304 2.047 1.00 91.38 294 THR A C 1
ATOM 2340 O O . THR A 1 294 ? 1.063 -9.702 1.624 1.00 91.38 294 THR A O 1
ATOM 2343 N N . THR A 1 295 ? -0.223 -9.128 3.353 1.00 88.25 295 THR A N 1
ATOM 2344 C CA . THR A 1 295 ? 0.804 -9.472 4.351 1.00 88.25 295 THR A CA 1
ATOM 2345 C C . THR A 1 295 ? 1.077 -10.973 4.453 1.00 88.25 295 THR A C 1
ATOM 2347 O O . THR A 1 295 ? 2.146 -11.361 4.914 1.00 88.25 295 THR A O 1
ATOM 2350 N N . GLU A 1 296 ? 0.118 -11.818 4.067 1.00 92.69 296 GLU A N 1
ATOM 2351 C CA . GLU A 1 296 ? 0.183 -13.274 4.277 1.00 92.69 296 GLU A CA 1
ATOM 2352 C C . GLU A 1 296 ? 0.158 -14.073 2.973 1.00 92.69 296 GLU A C 1
ATOM 2354 O O . GLU A 1 296 ? 0.717 -15.174 2.900 1.00 92.69 296 GLU A O 1
ATOM 2359 N N . PHE A 1 297 ? -0.452 -13.505 1.934 1.00 95.31 297 PHE A N 1
ATOM 2360 C CA . PHE A 1 297 ? -0.702 -14.169 0.664 1.00 95.31 297 PHE A CA 1
ATOM 2361 C C . PHE A 1 297 ? -0.313 -13.299 -0.525 1.00 95.31 297 PHE A C 1
ATOM 2363 O O . PHE A 1 297 ? -0.517 -12.084 -0.523 1.00 95.31 297 PHE A O 1
ATOM 2370 N N . LEU A 1 298 ? 0.169 -13.961 -1.567 1.00 94.94 298 LEU A N 1
ATOM 2371 C CA . LEU A 1 298 ? 0.135 -13.469 -2.930 1.00 94.94 298 LEU A CA 1
ATOM 2372 C C . LEU A 1 298 ? -1.118 -14.032 -3.600 1.00 94.94 298 LEU A C 1
ATOM 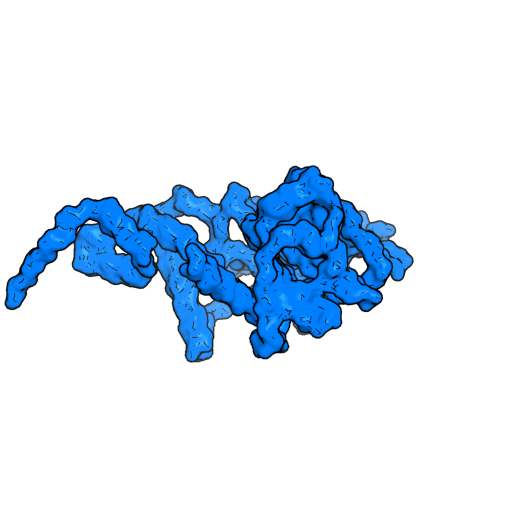2374 O O . LEU A 1 298 ? -1.299 -15.250 -3.655 1.00 94.94 298 LEU A O 1
ATOM 2378 N N . ILE A 1 299 ? -1.973 -13.149 -4.093 1.00 94.50 299 ILE A N 1
ATOM 2379 C CA . ILE A 1 299 ? -3.219 -13.493 -4.768 1.00 94.50 299 ILE A CA 1
ATOM 2380 C C . ILE A 1 299 ? -3.068 -13.075 -6.226 1.00 94.50 299 ILE A C 1
ATOM 2382 O O . ILE A 1 299 ? -2.668 -11.952 -6.520 1.00 94.50 299 ILE A O 1
ATOM 2386 N N . CYS A 1 300 ? -3.353 -13.969 -7.163 1.00 94.31 300 CYS A N 1
ATOM 2387 C CA . CYS A 1 300 ? -3.305 -13.628 -8.581 1.00 94.31 300 CYS A CA 1
ATOM 2388 C C . CYS A 1 300 ? -4.357 -14.387 -9.378 1.00 94.31 300 CYS A C 1
ATOM 2390 O O . CYS A 1 300 ? -4.743 -15.498 -9.019 1.00 94.31 300 CYS A O 1
ATOM 2392 N N . VAL A 1 301 ? -4.808 -13.788 -10.478 1.00 92.88 301 VAL A N 1
ATOM 2393 C CA . VAL A 1 301 ? -5.657 -14.472 -11.455 1.00 92.88 301 VAL A CA 1
ATOM 2394 C C . VAL A 1 301 ? -4.770 -14.947 -12.591 1.00 92.88 301 VAL A C 1
ATOM 2396 O O . VAL A 1 301 ? -4.260 -14.147 -13.373 1.00 92.88 301 VAL A O 1
ATOM 2399 N N . ARG A 1 302 ? -4.573 -16.260 -12.667 1.00 93.06 302 ARG A N 1
ATOM 2400 C CA . ARG A 1 302 ? -3.779 -16.916 -13.699 1.00 93.06 302 ARG A CA 1
ATOM 2401 C C . ARG A 1 302 ? -4.652 -17.225 -14.906 1.00 93.06 302 ARG A C 1
ATOM 2403 O O . ARG A 1 302 ? -5.714 -17.828 -14.772 1.00 93.06 302 ARG A O 1
ATOM 2410 N N . ARG A 1 303 ? -4.169 -16.865 -16.090 1.00 92.19 303 ARG A N 1
ATOM 2411 C CA . ARG A 1 303 ? -4.787 -17.164 -17.382 1.00 92.19 303 ARG A CA 1
ATOM 2412 C C . ARG A 1 303 ? -4.032 -18.304 -18.060 1.00 92.19 303 ARG A C 1
ATOM 2414 O O . ARG A 1 303 ? -2.810 -18.278 -18.168 1.00 92.19 303 ARG A O 1
ATOM 2421 N N . PHE A 1 304 ? -4.755 -19.310 -18.530 1.00 90.44 304 PHE A N 1
ATOM 2422 C CA . PHE A 1 304 ? -4.193 -20.432 -19.281 1.00 90.44 304 PHE A CA 1
ATOM 2423 C C . PHE A 1 304 ? -4.303 -20.186 -20.789 1.00 90.44 304 PHE A C 1
ATOM 2425 O O . PHE A 1 304 ? -5.085 -19.353 -21.245 1.00 90.44 304 PHE A O 1
ATOM 2432 N N . GLN A 1 305 ? -3.531 -20.936 -21.580 1.00 89.75 305 GLN A N 1
ATOM 2433 C CA . GLN A 1 305 ? -3.538 -20.823 -23.047 1.00 89.75 305 GLN A CA 1
ATOM 2434 C C . GLN A 1 305 ? -4.901 -21.150 -23.674 1.00 89.75 305 GLN A C 1
ATOM 2436 O O . GLN A 1 305 ? -5.228 -20.629 -24.734 1.00 89.75 305 GLN A O 1
ATOM 2441 N N . ASP A 1 306 ? -5.702 -21.986 -23.014 1.00 91.50 306 ASP A N 1
ATOM 2442 C CA . ASP A 1 306 ? -7.069 -22.324 -23.426 1.00 91.50 306 ASP A CA 1
ATOM 2443 C C . ASP A 1 306 ? -8.113 -21.276 -22.990 1.00 91.50 306 ASP A C 1
ATOM 2445 O O . ASP A 1 306 ? -9.313 -21.486 -23.154 1.00 91.50 306 ASP A O 1
ATOM 2449 N N . GLY A 1 307 ? -7.668 -20.150 -22.421 1.00 90.06 307 GLY A N 1
ATOM 2450 C CA . GLY A 1 307 ? -8.524 -19.070 -21.942 1.00 90.06 307 GLY A CA 1
ATOM 2451 C C . GLY A 1 307 ? -9.170 -19.329 -20.580 1.00 90.06 307 GLY A C 1
ATOM 2452 O O . GLY A 1 307 ? -9.897 -18.461 -20.092 1.00 90.06 307 GLY A O 1
ATOM 2453 N N . ARG A 1 308 ? -8.921 -20.479 -19.933 1.00 92.12 308 ARG A N 1
ATOM 2454 C CA . ARG A 1 308 ? -9.361 -20.690 -18.546 1.00 92.12 308 ARG A CA 1
ATOM 2455 C C . ARG A 1 308 ? -8.658 -19.713 -17.610 1.00 92.12 308 ARG A C 1
ATOM 2457 O O . ARG A 1 308 ? -7.519 -19.309 -17.849 1.00 92.12 308 ARG A O 1
ATOM 2464 N N . ARG A 1 309 ? -9.340 -19.371 -16.518 1.00 92.81 309 ARG A N 1
ATOM 2465 C CA . ARG A 1 309 ? -8.824 -18.521 -15.444 1.00 92.81 309 ARG A CA 1
ATOM 2466 C C . ARG A 1 309 ? -8.906 -19.252 -14.113 1.00 92.81 309 ARG A C 1
ATOM 2468 O O . ARG A 1 309 ? -9.925 -19.879 -13.819 1.00 92.81 309 ARG A O 1
ATOM 2475 N N . THR A 1 310 ? -7.855 -19.163 -13.309 1.00 93.44 310 THR A N 1
ATOM 2476 C CA . THR A 1 310 ? -7.874 -19.623 -11.917 1.00 93.44 310 THR A CA 1
ATOM 2477 C C . THR A 1 310 ? -7.427 -18.505 -10.996 1.00 93.44 310 THR A C 1
ATOM 2479 O O . THR A 1 310 ? -6.482 -17.775 -11.285 1.00 93.44 310 THR A O 1
ATOM 2482 N N . LEU A 1 311 ? -8.109 -18.377 -9.865 1.00 94.00 311 LEU A N 1
ATOM 2483 C CA . LEU A 1 311 ? -7.611 -17.622 -8.733 1.00 94.00 311 LEU A CA 1
ATOM 2484 C C . LEU A 1 311 ? -6.583 -18.489 -8.011 1.00 94.00 311 LEU A C 1
ATOM 2486 O O . LEU A 1 311 ? -6.932 -19.544 -7.486 1.00 94.00 311 LEU A O 1
ATOM 2490 N N . ALA A 1 312 ? -5.332 -18.050 -7.987 1.00 94.38 312 ALA A N 1
ATOM 2491 C CA . ALA A 1 312 ? -4.260 -18.697 -7.253 1.00 94.38 312 ALA A CA 1
ATOM 2492 C C . ALA A 1 312 ? -3.939 -17.895 -5.989 1.00 94.38 312 ALA A C 1
ATOM 2494 O O . ALA A 1 312 ? -3.602 -16.711 -6.053 1.00 94.38 312 ALA A O 1
ATOM 2495 N N . VAL A 1 313 ? -4.021 -18.566 -4.840 1.00 95.06 313 VAL A N 1
ATOM 2496 C CA . VAL A 1 313 ? -3.651 -18.024 -3.528 1.00 95.06 313 VAL A CA 1
ATOM 2497 C C . VAL A 1 313 ? -2.403 -18.747 -3.038 1.00 95.06 313 VAL A C 1
ATOM 2499 O O . VAL A 1 313 ? -2.412 -19.967 -2.844 1.00 95.06 313 VAL A O 1
ATOM 2502 N N . ILE A 1 314 ? -1.323 -17.995 -2.843 1.00 95.00 314 ILE A N 1
ATOM 2503 C CA . ILE A 1 314 ? 0.001 -18.518 -2.497 1.00 95.00 314 ILE A CA 1
ATOM 2504 C C . ILE A 1 314 ? 0.434 -17.913 -1.167 1.00 95.00 314 ILE A C 1
ATOM 2506 O O . ILE A 1 314 ? 0.467 -16.695 -1.023 1.00 95.00 314 ILE A O 1
ATOM 2510 N N . SER A 1 315 ? 0.784 -18.738 -0.180 1.00 95.62 315 SER A N 1
ATOM 2511 C CA . SER A 1 315 ? 1.301 -18.217 1.089 1.00 95.62 315 SER A CA 1
ATOM 2512 C C . SER A 1 315 ? 2.696 -17.618 0.902 1.00 95.62 315 SER A C 1
ATOM 2514 O O . SER A 1 315 ? 3.595 -18.278 0.380 1.00 95.62 315 SER A O 1
ATOM 2516 N N . ILE A 1 316 ? 2.909 -16.406 1.420 1.00 95.50 316 ILE A N 1
ATOM 2517 C CA . ILE A 1 316 ? 4.227 -15.751 1.441 1.00 95.50 316 ILE A CA 1
ATOM 2518 C C . ILE A 1 316 ? 5.254 -16.592 2.205 1.00 95.50 316 ILE A C 1
ATOM 2520 O O . ILE A 1 316 ? 6.419 -16.658 1.815 1.00 95.50 316 ILE A O 1
ATOM 2524 N N . SER A 1 317 ? 4.823 -17.301 3.252 1.00 93.94 317 SER A N 1
ATOM 2525 C CA . SER A 1 317 ? 5.702 -18.196 4.009 1.00 93.94 317 SER A CA 1
ATOM 2526 C C . SER A 1 317 ? 6.180 -19.401 3.186 1.00 93.94 317 SER A C 1
ATOM 2528 O O . SER A 1 317 ? 7.339 -19.796 3.303 1.00 93.94 317 SER A O 1
ATOM 2530 N N . GLU A 1 318 ? 5.329 -19.950 2.314 1.00 93.62 318 GLU A N 1
ATOM 2531 C CA . GLU A 1 318 ? 5.699 -21.044 1.407 1.00 93.62 318 GLU A CA 1
ATOM 2532 C C . GLU A 1 318 ? 6.602 -20.552 0.274 1.00 93.62 318 GLU A C 1
ATOM 2534 O O . GLU A 1 318 ? 7.589 -21.212 -0.063 1.00 93.62 318 GLU A O 1
ATOM 2539 N N . ILE A 1 319 ? 6.334 -19.353 -0.258 1.00 93.44 319 ILE A N 1
ATOM 2540 C CA . ILE A 1 319 ? 7.234 -18.697 -1.214 1.00 93.44 319 ILE A CA 1
ATOM 2541 C C . ILE A 1 319 ? 8.625 -18.559 -0.589 1.00 93.44 319 ILE A C 1
ATOM 2543 O O . ILE A 1 319 ? 9.596 -19.031 -1.174 1.00 93.44 319 ILE A O 1
ATOM 2547 N N . PHE A 1 320 ? 8.719 -18.013 0.628 1.00 92.94 320 PHE A N 1
ATOM 2548 C CA . PHE A 1 320 ? 9.989 -17.839 1.338 1.00 92.94 320 PHE A CA 1
ATOM 2549 C C . PHE A 1 320 ? 10.746 -19.160 1.544 1.00 92.94 320 PHE A C 1
ATOM 2551 O O . PHE A 1 320 ? 11.958 -19.234 1.336 1.00 92.94 320 PHE A O 1
ATOM 2558 N N . ARG A 1 321 ? 10.045 -20.243 1.907 1.00 92.38 321 ARG A N 1
ATOM 2559 C CA . ARG A 1 321 ? 10.659 -21.581 1.998 1.00 92.38 321 ARG A CA 1
ATOM 2560 C C . ARG A 1 321 ? 11.213 -22.049 0.655 1.00 92.38 321 ARG A C 1
ATOM 2562 O O . ARG A 1 321 ? 12.309 -22.602 0.622 1.00 92.38 321 ARG A O 1
ATOM 2569 N N . THR A 1 322 ? 10.485 -21.795 -0.429 1.00 91.81 322 THR A N 1
ATOM 2570 C CA . THR A 1 322 ? 10.885 -22.170 -1.791 1.00 91.81 322 THR A CA 1
ATOM 2571 C C . THR A 1 322 ? 12.135 -21.414 -2.245 1.00 91.81 322 THR A C 1
ATOM 2573 O O . THR A 1 322 ? 13.030 -22.027 -2.827 1.00 91.81 322 THR A O 1
ATOM 2576 N N . ILE A 1 323 ? 12.255 -20.123 -1.905 1.00 91.75 323 ILE A N 1
ATOM 2577 C CA . ILE A 1 323 ? 13.428 -19.285 -2.234 1.00 91.75 323 ILE A CA 1
ATOM 2578 C C . ILE A 1 323 ? 14.727 -19.890 -1.696 1.00 91.75 323 ILE A C 1
ATOM 2580 O O . ILE A 1 323 ? 15.746 -19.908 -2.381 1.00 91.75 323 ILE A O 1
ATOM 2584 N N . ASN A 1 324 ? 14.685 -20.449 -0.484 1.00 87.62 324 ASN A N 1
ATOM 2585 C CA . ASN A 1 324 ? 15.852 -21.083 0.134 1.00 87.62 324 ASN A CA 1
ATOM 2586 C C . ASN A 1 324 ? 16.331 -22.341 -0.615 1.00 87.62 324 ASN A C 1
ATOM 2588 O O . ASN A 1 324 ? 17.424 -22.835 -0.345 1.00 87.62 324 ASN A O 1
ATOM 2592 N N . MET A 1 325 ? 15.524 -22.873 -1.539 1.00 90.31 325 MET A N 1
ATOM 2593 C CA . MET A 1 325 ? 15.856 -24.043 -2.354 1.00 90.31 325 MET A CA 1
ATOM 2594 C C . MET A 1 325 ? 16.161 -23.682 -3.810 1.00 90.31 325 MET A C 1
ATOM 2596 O O . MET A 1 325 ? 17.010 -24.325 -4.428 1.00 90.31 325 MET A O 1
ATOM 2600 N N . LYS A 1 326 ? 15.453 -22.698 -4.380 1.00 92.69 326 LYS A N 1
ATOM 2601 C CA . LYS A 1 326 ? 15.528 -22.330 -5.800 1.00 92.69 326 LYS A CA 1
ATOM 2602 C C . LYS A 1 326 ? 15.351 -20.823 -5.982 1.00 92.69 326 LYS A C 1
ATOM 2604 O O . LYS A 1 326 ? 14.490 -20.218 -5.360 1.00 92.69 326 LYS A O 1
ATOM 2609 N N . THR A 1 327 ? 16.098 -20.241 -6.916 1.00 90.50 327 THR A N 1
ATOM 2610 C CA . THR A 1 327 ? 15.965 -18.824 -7.313 1.00 90.50 327 THR A CA 1
ATOM 2611 C C . THR A 1 327 ? 15.014 -18.622 -8.495 1.00 90.50 327 THR A C 1
ATOM 2613 O O . THR A 1 327 ? 14.561 -17.508 -8.757 1.00 90.50 327 THR A O 1
ATOM 2616 N N . SER A 1 328 ? 14.678 -19.695 -9.218 1.00 93.06 328 SER A N 1
ATOM 2617 C CA . SER A 1 328 ? 13.719 -19.668 -10.318 1.00 93.06 328 SER A CA 1
ATOM 2618 C C . SER A 1 328 ? 12.953 -20.982 -10.421 1.00 93.06 328 SER A C 1
ATOM 2620 O O . SER A 1 328 ? 13.541 -22.051 -10.243 1.00 93.06 328 SER A O 1
ATOM 2622 N N . ILE A 1 329 ? 11.653 -20.876 -10.698 1.00 94.56 329 ILE A N 1
ATOM 2623 C CA . ILE A 1 329 ? 10.713 -21.994 -10.831 1.00 94.56 329 ILE A CA 1
ATOM 2624 C C . ILE A 1 329 ? 9.654 -21.687 -11.894 1.00 94.56 329 ILE A C 1
ATOM 2626 O O . ILE A 1 329 ? 9.445 -20.528 -12.260 1.00 94.56 329 ILE A O 1
ATOM 2630 N N . GLU A 1 330 ? 8.951 -22.711 -12.357 1.00 93.38 330 GLU A N 1
ATOM 2631 C CA . GLU A 1 330 ? 7.682 -22.553 -13.069 1.00 93.38 330 GLU A CA 1
ATOM 2632 C C . GLU A 1 330 ? 6.517 -22.390 -12.085 1.00 93.38 330 GLU A C 1
ATOM 2634 O O . GLU A 1 330 ? 6.567 -22.851 -10.943 1.00 93.38 330 GLU A O 1
ATOM 2639 N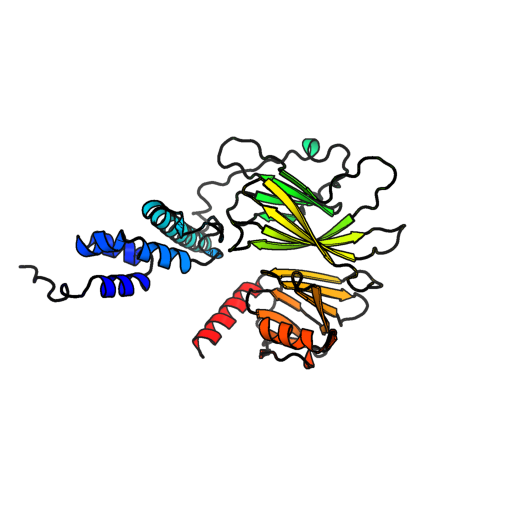 N . PHE A 1 331 ? 5.422 -21.767 -12.530 1.00 91.06 331 PHE A N 1
ATOM 2640 C CA . PHE A 1 331 ? 4.242 -21.572 -11.679 1.00 91.06 331 PHE A CA 1
ATOM 2641 C C . PHE A 1 331 ? 3.667 -22.900 -11.147 1.00 91.06 331 PHE A C 1
ATOM 2643 O O . PHE A 1 331 ? 3.184 -22.956 -10.022 1.00 91.06 331 PHE A O 1
ATOM 2650 N N . SER A 1 332 ? 3.755 -23.988 -11.922 1.00 90.75 332 SER A N 1
ATOM 2651 C CA . SER A 1 332 ? 3.310 -25.336 -11.525 1.00 90.75 332 SER A CA 1
ATOM 2652 C C . SER A 1 332 ? 4.113 -25.963 -10.384 1.00 90.75 332 SER A C 1
ATOM 2654 O O . SER A 1 332 ? 3.677 -26.964 -9.823 1.00 90.75 332 SER A O 1
ATOM 2656 N N . GLU A 1 333 ? 5.276 -25.409 -10.043 1.00 91.94 333 GLU A N 1
ATOM 2657 C CA . GLU A 1 333 ? 6.094 -25.878 -8.921 1.00 91.94 333 GLU A CA 1
ATOM 2658 C C . GLU A 1 333 ? 5.714 -25.209 -7.590 1.00 91.94 333 GLU A C 1
ATOM 2660 O O . GLU A 1 333 ? 6.224 -25.604 -6.541 1.00 91.94 333 GLU A O 1
ATOM 2665 N N . LEU A 1 334 ? 4.835 -24.199 -7.609 1.00 91.69 334 LEU A N 1
ATOM 2666 C CA . LEU A 1 334 ? 4.361 -23.529 -6.401 1.00 91.69 334 LEU A CA 1
ATOM 2667 C C . LEU A 1 334 ? 3.225 -24.306 -5.754 1.00 91.69 334 LEU A C 1
ATOM 2669 O O . LEU A 1 334 ? 2.209 -24.605 -6.378 1.00 91.69 334 LEU A O 1
ATOM 2673 N N . THR A 1 335 ? 3.346 -24.524 -4.449 1.00 92.56 335 THR A N 1
ATOM 2674 C CA . THR A 1 335 ? 2.210 -24.942 -3.633 1.00 92.56 335 THR A CA 1
ATOM 2675 C C . THR A 1 335 ? 1.234 -23.773 -3.509 1.00 92.56 335 THR A C 1
ATOM 2677 O O . THR A 1 335 ? 1.489 -22.814 -2.777 1.00 92.56 335 THR A O 1
ATOM 2680 N N . CYS A 1 336 ? 0.108 -23.847 -4.212 1.00 93.25 336 CYS A N 1
ATOM 2681 C CA . CYS A 1 336 ? -0.944 -22.838 -4.168 1.00 93.25 336 CYS A CA 1
ATOM 2682 C C . CYS A 1 336 ? -2.334 -23.473 -4.056 1.00 93.25 336 CYS A C 1
ATOM 2684 O O . CYS A 1 336 ? -2.544 -24.643 -4.375 1.00 93.25 336 CYS A O 1
ATOM 2686 N N . THR A 1 337 ? -3.295 -22.690 -3.565 1.00 94.06 337 THR A N 1
ATOM 2687 C CA . THR A 1 337 ? -4.716 -23.035 -3.676 1.00 94.06 337 THR A CA 1
ATOM 2688 C C . THR A 1 337 ? -5.243 -22.416 -4.960 1.00 94.06 337 THR A C 1
ATOM 2690 O O . THR A 1 337 ? -5.255 -21.192 -5.074 1.00 94.06 337 THR A O 1
ATOM 2693 N N . GLU A 1 338 ? -5.663 -23.246 -5.913 1.00 93.31 338 GLU A N 1
ATOM 2694 C CA . GLU A 1 338 ? -6.289 -22.793 -7.156 1.00 93.31 338 GLU A CA 1
ATOM 2695 C C . GLU A 1 338 ? -7.810 -22.951 -7.079 1.00 93.31 338 GLU A C 1
ATOM 2697 O O . GLU A 1 338 ? -8.326 -24.010 -6.716 1.00 93.31 338 GLU A O 1
ATOM 2702 N N . ILE A 1 339 ? -8.530 -21.891 -7.437 1.00 93.06 339 ILE A N 1
ATOM 2703 C CA . ILE A 1 339 ? -9.990 -21.869 -7.511 1.00 93.06 339 ILE A CA 1
ATOM 2704 C C . ILE A 1 339 ? -10.360 -21.503 -8.953 1.00 93.06 339 ILE A C 1
ATOM 2706 O O . ILE A 1 339 ? -9.972 -20.429 -9.419 1.00 93.06 339 ILE A O 1
ATOM 2710 N N . PRO A 1 340 ? -11.057 -22.375 -9.702 1.00 92.38 340 PRO A N 1
ATOM 2711 C CA . PRO A 1 340 ? -11.481 -22.047 -11.057 1.00 92.38 340 PRO A CA 1
ATOM 2712 C C . PRO A 1 340 ? -12.457 -20.868 -11.034 1.00 92.38 340 PRO A C 1
ATOM 2714 O O . PRO A 1 340 ? -13.369 -20.827 -10.211 1.00 92.38 340 PRO A O 1
ATOM 2717 N N . ILE A 1 341 ? -12.262 -19.918 -11.947 1.00 90.38 341 ILE A N 1
ATOM 2718 C CA . ILE A 1 341 ? -13.160 -18.778 -12.130 1.00 90.38 341 ILE A CA 1
ATOM 2719 C C . ILE A 1 341 ? -14.102 -19.105 -13.288 1.00 90.38 341 ILE A C 1
ATOM 2721 O O . ILE A 1 341 ? -13.656 -19.300 -14.422 1.00 90.38 341 ILE A O 1
ATOM 2725 N N . GLU A 1 342 ? -15.403 -19.178 -13.013 1.00 86.44 342 GLU A N 1
ATOM 2726 C CA . GLU A 1 342 ? -16.415 -19.383 -14.050 1.00 86.44 342 GLU A CA 1
ATOM 2727 C C . GLU A 1 342 ? -16.487 -18.148 -14.963 1.00 86.44 342 GLU A C 1
ATOM 2729 O O . GLU A 1 342 ? -16.579 -17.014 -14.490 1.00 86.44 342 GLU A O 1
ATOM 2734 N N . GLN A 1 343 ? -16.432 -18.361 -16.283 1.00 67.19 343 GLN A N 1
ATOM 2735 C CA . GLN A 1 343 ? -16.234 -17.307 -17.293 1.00 67.19 343 GLN A CA 1
ATOM 2736 C C . GLN A 1 343 ? -17.267 -16.166 -17.250 1.00 67.19 343 GLN A C 1
ATOM 2738 O O . GLN A 1 343 ? -16.979 -15.076 -17.739 1.00 67.19 343 GLN A O 1
ATOM 2743 N N . GLU A 1 344 ? -18.443 -16.381 -16.660 1.00 61.09 344 GLU A N 1
ATOM 2744 C CA . GLU A 1 344 ? -19.531 -15.397 -16.639 1.00 61.09 344 GLU A CA 1
ATOM 2745 C C . GLU A 1 344 ? -19.360 -14.287 -15.585 1.00 61.09 344 GLU A C 1
ATOM 2747 O O . GLU A 1 344 ? -20.049 -13.272 -15.660 1.00 61.09 344 GLU A O 1
ATOM 2752 N N . THR A 1 345 ? -18.436 -14.426 -14.624 1.00 57.66 345 THR A N 1
ATOM 2753 C CA . THR A 1 345 ? -18.355 -13.499 -13.474 1.00 57.66 345 THR A CA 1
ATOM 2754 C C . THR A 1 345 ? -17.438 -12.283 -13.659 1.00 57.66 345 THR A C 1
ATOM 2756 O O . THR A 1 345 ? -17.614 -11.304 -12.942 1.00 57.66 345 THR A O 1
ATOM 2759 N N . PHE A 1 346 ? -16.515 -12.274 -14.630 1.00 55.09 346 PHE A N 1
ATOM 2760 C CA . PHE A 1 346 ? -15.483 -11.225 -14.754 1.00 55.09 346 PHE A CA 1
ATOM 2761 C C . PHE A 1 346 ? -15.510 -10.566 -16.136 1.00 55.09 346 PHE A C 1
ATOM 2763 O O . PHE A 1 346 ? -14.840 -11.012 -17.072 1.00 55.09 346 PHE A O 1
ATOM 2770 N N . SER A 1 347 ? -16.287 -9.490 -16.275 1.00 53.44 347 SER A N 1
ATOM 2771 C CA . SER A 1 347 ? -16.337 -8.684 -17.505 1.00 53.44 347 SER A CA 1
ATOM 2772 C C . SER A 1 347 ? -15.583 -7.349 -17.408 1.00 53.44 347 SER A C 1
ATOM 2774 O O . SER A 1 347 ? -15.481 -6.660 -18.427 1.00 53.44 347 SER A O 1
ATOM 2776 N N . ARG A 1 348 ? -15.014 -6.968 -16.244 1.00 52.78 348 ARG A N 1
ATOM 2777 C CA . ARG A 1 348 ? -14.299 -5.685 -16.085 1.00 52.78 348 ARG A CA 1
ATOM 2778 C C . ARG A 1 348 ? -13.076 -5.733 -15.147 1.00 52.78 348 ARG A C 1
ATOM 2780 O O . ARG A 1 348 ? -13.241 -5.640 -13.939 1.00 52.78 348 ARG A O 1
ATOM 2787 N N . PRO A 1 349 ? -11.843 -5.646 -15.679 1.00 50.03 349 PRO A N 1
ATOM 2788 C CA . PRO A 1 349 ? -10.613 -5.826 -14.897 1.00 50.03 349 PRO A CA 1
ATOM 2789 C C . PRO A 1 349 ? -10.364 -4.818 -13.754 1.00 50.03 349 PRO A C 1
ATOM 2791 O O . PRO A 1 349 ? -9.531 -5.090 -12.899 1.00 50.03 349 PRO A O 1
ATOM 2794 N N . GLU A 1 350 ? -11.051 -3.671 -13.703 1.00 45.56 350 GLU A N 1
ATOM 2795 C CA . GLU A 1 350 ? -10.776 -2.607 -12.715 1.00 45.56 350 GLU A CA 1
ATOM 2796 C C . GLU A 1 350 ? -11.718 -2.608 -11.490 1.00 45.56 350 GLU A C 1
ATOM 2798 O O . GLU A 1 350 ? -11.428 -1.925 -10.513 1.00 45.56 350 GLU A O 1
ATOM 2803 N N . GLY A 1 351 ? -12.822 -3.372 -11.504 1.00 45.59 351 GLY A N 1
ATOM 2804 C CA . GLY A 1 351 ? -13.786 -3.454 -10.385 1.00 45.59 351 GLY A CA 1
ATOM 2805 C C . GLY A 1 351 ? -13.736 -4.761 -9.583 1.00 45.59 351 GLY A C 1
ATOM 2806 O O . GLY A 1 351 ? -14.450 -4.921 -8.598 1.00 45.59 351 GLY A O 1
ATOM 2807 N N . ASP A 1 352 ? -12.895 -5.703 -10.000 1.00 54.94 352 ASP A N 1
ATOM 2808 C CA . ASP A 1 352 ? -13.051 -7.122 -9.668 1.00 54.94 352 ASP A CA 1
ATOM 2809 C C . ASP A 1 352 ? -12.270 -7.571 -8.405 1.00 54.94 352 ASP A C 1
ATOM 2811 O O . ASP A 1 352 ? -12.442 -8.692 -7.921 1.00 54.94 352 ASP A O 1
ATOM 2815 N N . VAL A 1 353 ? -11.453 -6.689 -7.815 1.00 52.38 353 VAL A N 1
ATOM 2816 C CA . VAL A 1 353 ? -10.651 -6.977 -6.605 1.00 52.38 353 VAL A CA 1
ATOM 2817 C C . VAL A 1 353 ? -11.517 -7.070 -5.337 1.00 52.38 353 VAL A C 1
ATOM 2819 O O . VAL A 1 353 ? -11.297 -7.941 -4.497 1.00 52.38 353 VAL A O 1
ATOM 2822 N N . GLU A 1 354 ? -12.563 -6.247 -5.207 1.00 51.56 354 GLU A N 1
ATOM 2823 C CA . GLU A 1 354 ? -13.502 -6.337 -4.072 1.00 51.56 354 GLU A CA 1
ATOM 2824 C C . GLU A 1 354 ? -14.314 -7.641 -4.091 1.00 51.56 354 GLU A C 1
ATOM 2826 O O . GLU A 1 354 ? -14.599 -8.224 -3.042 1.00 51.56 354 GLU A O 1
ATOM 2831 N N . HIS A 1 355 ? -14.668 -8.150 -5.275 1.00 56.59 355 HIS A N 1
ATOM 2832 C CA . HIS A 1 355 ? -15.341 -9.444 -5.401 1.00 56.59 355 HIS A CA 1
ATOM 2833 C C . HIS A 1 355 ? -14.427 -10.609 -5.003 1.00 56.59 355 HIS A C 1
ATOM 2835 O O . HIS A 1 355 ? -14.893 -11.562 -4.376 1.00 56.59 355 HIS A O 1
ATOM 2841 N N . LEU A 1 356 ? -13.127 -10.504 -5.295 1.00 57.81 356 LEU A N 1
ATOM 2842 C CA . LEU A 1 356 ? -12.113 -11.471 -4.874 1.00 57.81 356 LEU A CA 1
ATOM 2843 C C . LEU A 1 356 ? -11.950 -11.520 -3.348 1.00 57.81 356 LEU A C 1
ATOM 2845 O O . LEU A 1 356 ? -11.978 -12.612 -2.779 1.00 57.81 356 LEU A O 1
ATOM 2849 N N . HIS A 1 357 ? -11.864 -10.368 -2.675 1.00 56.50 357 HIS A N 1
ATOM 2850 C CA . HIS A 1 357 ? -11.816 -10.311 -1.204 1.00 56.50 357 HIS A CA 1
ATOM 2851 C C . HIS A 1 357 ? -13.058 -10.931 -0.562 1.00 56.50 357 HIS A C 1
ATOM 2853 O O . HIS A 1 357 ? -12.938 -11.773 0.327 1.00 56.50 357 HIS A O 1
ATOM 2859 N N . ASN A 1 358 ? -14.250 -10.602 -1.067 1.00 55.41 358 ASN A N 1
ATOM 2860 C CA . ASN A 1 358 ? -15.504 -11.173 -0.570 1.00 55.41 358 ASN A CA 1
ATOM 2861 C C . ASN A 1 358 ? -15.580 -12.698 -0.772 1.00 55.41 358 ASN A C 1
ATOM 2863 O O . ASN A 1 358 ? -16.021 -13.423 0.122 1.00 55.41 358 ASN A O 1
ATOM 2867 N N . ALA A 1 359 ? -15.132 -13.209 -1.923 1.00 56.50 359 ALA A N 1
ATOM 2868 C CA . ALA A 1 359 ? -15.093 -14.648 -2.185 1.00 56.50 359 ALA A CA 1
ATOM 2869 C C . ALA A 1 359 ? -14.132 -15.380 -1.229 1.00 56.50 359 ALA A C 1
ATOM 2871 O O . ALA A 1 359 ? -14.470 -16.445 -0.703 1.00 56.50 359 ALA A O 1
ATOM 2872 N N . LEU A 1 360 ? -12.967 -14.784 -0.951 1.00 56.75 360 LEU A N 1
ATOM 2873 C CA . LEU A 1 360 ? -11.987 -15.316 -0.003 1.00 56.75 360 LEU A CA 1
ATOM 2874 C C . LEU A 1 360 ? -12.499 -15.278 1.444 1.00 56.75 360 LEU A C 1
ATOM 2876 O O . LEU A 1 360 ? -12.337 -16.265 2.163 1.00 56.75 360 LEU A O 1
ATOM 2880 N N . GLU A 1 361 ? -13.173 -14.204 1.864 1.00 53.38 361 GLU A N 1
ATOM 2881 C CA . GLU A 1 361 ? -13.803 -14.107 3.188 1.00 53.38 361 GLU A CA 1
ATOM 2882 C C . GLU A 1 361 ? -14.887 -15.172 3.402 1.00 53.38 361 GLU A C 1
ATOM 2884 O O . GLU A 1 361 ? -14.916 -15.841 4.439 1.00 53.38 361 GLU A O 1
ATOM 2889 N N . VAL A 1 362 ? -15.783 -15.349 2.425 1.00 52.38 362 VAL A N 1
ATOM 2890 C CA . VAL A 1 362 ? -16.863 -16.345 2.496 1.00 52.38 362 VAL A CA 1
ATOM 2891 C C . VAL A 1 362 ? -16.282 -17.751 2.640 1.00 52.38 362 VAL A C 1
ATOM 2893 O O . VAL A 1 362 ? -16.772 -18.549 3.443 1.00 52.38 362 VAL A O 1
ATOM 2896 N N . GLN A 1 363 ? -15.200 -18.048 1.921 1.00 50.94 363 GLN A N 1
ATOM 2897 C CA . GLN A 1 363 ? -14.567 -19.359 1.973 1.00 50.94 363 GLN A CA 1
ATOM 2898 C C . GLN A 1 363 ? -13.739 -19.568 3.250 1.00 50.94 363 GLN A C 1
ATOM 2900 O O . GLN A 1 363 ? -13.786 -20.659 3.823 1.00 50.94 363 GLN A O 1
ATOM 2905 N N . ALA A 1 364 ? -13.043 -18.541 3.747 1.00 48.66 364 ALA A N 1
ATOM 2906 C CA . ALA A 1 364 ? -12.326 -18.589 5.023 1.00 48.66 364 ALA A CA 1
ATOM 2907 C C . ALA A 1 364 ? -13.269 -18.825 6.211 1.00 48.66 364 ALA A C 1
ATOM 2909 O O . ALA A 1 364 ? -12.889 -19.497 7.160 1.00 48.66 364 ALA A O 1
ATOM 2910 N N . ARG A 1 365 ? -14.512 -18.330 6.144 1.00 43.59 365 ARG A N 1
ATOM 2911 C CA . ARG A 1 365 ? -15.558 -18.598 7.149 1.00 43.59 365 ARG A CA 1
ATOM 2912 C C . ARG A 1 365 ? -16.192 -19.990 7.024 1.00 43.59 365 ARG A C 1
ATOM 2914 O O . ARG A 1 365 ? -16.890 -20.414 7.940 1.00 43.59 365 ARG A O 1
ATOM 2921 N N . SER A 1 366 ? -15.999 -20.671 5.893 1.00 38.53 366 SER A N 1
ATOM 2922 C CA . SER A 1 366 ? -16.557 -22.007 5.622 1.00 38.53 366 SER A CA 1
ATOM 2923 C C . SER A 1 366 ? -15.640 -23.168 6.032 1.00 38.53 366 SER A C 1
ATOM 2925 O O . SER A 1 366 ? -16.085 -24.316 6.045 1.00 38.53 366 SER A O 1
ATOM 2927 N N . LYS A 1 367 ? -14.377 -22.873 6.353 1.00 39.62 367 LYS A N 1
ATOM 2928 C CA . LYS A 1 367 ? -13.397 -23.805 6.923 1.00 39.62 367 LYS A CA 1
ATOM 2929 C C . LYS A 1 367 ? -13.227 -23.515 8.407 1.00 39.62 367 LYS A C 1
ATOM 2931 O O . LYS A 1 367 ? -12.993 -24.493 9.150 1.00 39.62 367 LYS A O 1
#

Secondary structure (DSSP, 8-state):
------GGGGS-HHHHHHHHTTS-HHHHHHHTTT-HHHHHHTT-HHHHHHHHHH--TTT-TTS-TTS-TTTS-HHHHHHHHHHHHHHHHHHHHHHH-GGG--S--------HHHH-GGGTT-PPPTT--EEEEPTTSSEEEEE-TTS-EEEEE--SSSPPP-EEEEESPPPSSSS----EEEEEEEEEE-TTTTT-EEEEEEEEEEETTEEEEEEEEEEEEETTTTEEEEEEEE------SS-EEEEEEEEETTEEEEEEEETTEEEEEEEEEETTTTEEEEEEEE-EEEEEE-SSEEEEEEEPTTS-EEEEEEEHHHHHHHHTT-SEEEGGGS--EEEEEPTTS-S-TTT-HHHHHHHHHHHHTT-

Nearest PDB structures (foldseek):
  7mqa-assembly1_LH  TM=6.076E-01  e=1.702E-02  Homo sapiens
  8f5o-assembly1_B  TM=3.191E-01  e=1.956E-03  Leishmania tarentolae
  1jb5-assembly1_B  TM=6.628E-01  e=2.157E+00  Rattus norvegicus
  1jb2-assembly1_B  TM=6.456E-01  e=3.093E+00  Rattus norvegicus
  8uws-assembly1_A  TM=2.249E-01  e=7.311E-01  Enterobacter hormaechei

InterPro domains:
  IPR001810 F-box domain [PF00646] (9-49)
  IPR001810 F-box domain [PS50181] (5-51)
  IPR001810 F-box domain [SM00256] (11-51)
  IPR036047 F-box-like domain superfamily [SSF81383] (10-53)

pLDDT: mean 83.7, std 13.59, range [38.53, 97.5]

Radius of gyration: 24.65 Å; Cα contacts (8 Å, |Δi|>4): 604; chains: 1; bounding box: 71×54×67 Å

Solvent-accessible surface area (backbone atoms only — not comparable to full-atom values): 21081 Å² total; per-residue (Å²): 134,83,81,75,77,69,81,77,68,82,60,56,71,68,60,52,47,60,51,52,61,73,46,52,72,70,52,46,61,50,45,30,73,71,41,75,67,40,36,54,54,65,61,37,50,65,44,35,50,49,51,50,72,66,55,50,66,85,41,26,52,69,54,42,84,21,66,58,69,87,76,51,52,57,67,54,40,43,50,49,41,54,48,25,53,52,49,36,52,50,54,58,49,24,77,76,37,72,92,59,58,73,95,70,83,81,87,82,80,76,64,59,69,83,74,34,67,87,50,71,44,40,76,70,56,98,84,65,68,51,72,44,74,41,80,34,63,45,36,36,35,41,45,36,77,46,19,35,39,35,35,29,43,45,57,94,67,101,51,77,62,43,79,61,50,60,36,72,71,82,75,95,64,92,85,76,78,58,57,48,36,51,77,35,74,30,64,29,72,38,60,86,59,77,41,25,30,41,35,40,36,35,34,28,42,51,45,96,95,45,91,39,65,34,31,37,36,34,31,39,36,30,77,88,76,58,44,77,42,82,76,45,73,50,77,66,52,76,88,62,93,62,64,62,74,45,69,53,54,34,40,31,90,59,35,37,37,43,36,40,29,40,68,93,38,82,51,10,40,36,39,39,33,34,68,84,73,75,43,50,33,36,31,39,68,40,28,64,82,47,78,48,61,49,90,57,34,40,37,32,35,38,50,46,97,86,69,50,41,28,42,34,43,28,44,47,68,58,53,54,57,45,38,80,76,38,56,62,46,49,60,88,77,54,82,58,52,73,42,80,52,66,83,87,78,72,90,53,93,89,70,50,66,63,57,51,52,52,54,51,51,56,51,64,72,72,108

Sequence (367 aa):
MSAQPLEGLNVPSDVWLRIMEKCRVEEILSLEKCCKLFYNLAKSRIVWLKCLQGLEQHEAPDLPPHIPAAGLSKGELRRLVVKATKSSLSWNEIASSPSLLAKSTKEIRIHLKDVNPDEILGEPPTFRLKLFLLPGGKHLLVLWPAGYLQCWSVPEQDLEPQCLWLYPDLPEGASENRPVLLYGLDYDMQRKSRGDVHLLLVNELLQDQFMGERYVDIVCFSPVNNSLKKIYTGKNLEKTYGLPTYMGPGIRGNVFVVYQEIAESPKGTLTINFWNEDTSLTIKEATLDCLELTTEFLICVRRFQDGRRTLAVISISEIFRTINMKTSIEFSELTCTEIPIEQETFSRPEGDVEHLHNALEVQARSK

Organism: NCBI:txid167371